Protein AF-A0A8V1ALR9-F1 (afdb_monomer_lite)

Foldseek 3Di:
DDDPPPPDDPVVVLVCVVVVVLLLVVVLVLVCVLPVDPDSVVSSVVCVVQADSPAAFEEEAEAAQLCLLVLQVVVCVVQVAAEDEPVVLLVDPPDPLSVVQVVCVVVVHDDDLLSVLVSVLVVCPDSRCRHRNYYYTHPPQALVSLVSCVNNSRDGQAYEYEYEDLVVSLVSLQQWWAQPPPRDIAGPPPGDDPDPVSVVRTDRDPDDSVNSVVRRVSSVVGVVSVCVSCVPRYDYDYSPDDPVVRNVVVVVSSPDDDDRPPLDQAAEEEDEDPPLCSVVVLVVCCVVQVAAEDELVVLLVVCLVVVHPLNVVCVVCVVVVHDDDLVSSLVSVLVVCPDPRCVNNNYYYYDPDPALVRVVVCVVVSVDGPYYAYGDHPVVVVVPPPDDDDDDDDDDDDDDDDDGVVCSQVCVPVVPPPDDDDDDDDDPDDDDPVPPPDDDPVVPPD

Organism: Gallus gallus (NCBI:txid9031)

Secondary structure (DSSP, 8-state):
------PPPHHHHHHHHHTTHHHHHHHHHHHHHHH--SSHHHHHHHHHHH--TT--EEEEE-STTSSHHHHHHHHHHHHT-EEEEHHHHHH-TT-HHHHHHHHHHHTTPPPPHHHHHHHHHHHHTSHHHHHH-EEEES---SHHHHHHHHHTT---SEEEEEE--HHHHHHHHHHEEE-TTT--EEETTTB--S-HHHHHH-B--S--HHHHHHHHHHHHHHHHHHHHHHTTTEEEEESSS-HHHHHHHHHHHHHSPPPPSS----EEEEE--TTSSHHHHHHHHHHHHT-EEEEHHHHHHHHHHTT-HHHHHHHHHHHTTPPPPHHHHHHHHHHHHTSHHHHHH-EEEES---SHHHHHHHHHTT---SEEEE---GGGGTT-----PPS--------SS-SHHHHHHHHTTTTTTTS------S---S-SSSTTS---GGGS--

InterPro domains:
  IPR000850 Adenylate kinase/UMP-CMP kinase [PR00094] (269-282)
  IPR000850 Adenylate kinase/UMP-CMP kinase [PR00094] (297-311)
  IPR000850 Adenylate kinase/UMP-CMP kinase [PR00094] (347-363)
  IPR000850 Adenylate kinase/UMP-CMP kinase [PTHR23359] (249-369)
  IPR000850 Adenylate kinase/UMP-CMP kinase [cd01428] (57-246)
  IPR000850 Adenylate kinase/UMP-CMP kinase [cd01428] (267-368)
  IPR027417 P-loop containing nucleoside triphosphate hydrolase [G3DSA:3.40.50.300] (51-262)
  IPR027417 P-loop containing nucleoside triphosphate hydrolase [G3DSA:3.40.50.300] (265-378)
  IPR027417 P-loop containing nucleoside triphosphate hydrolase [SSF52540] (55-253)
  IPR027417 P-loop containing nucleoside triphosphate hydrolase [SSF52540] (266-366)

Radius of gyration: 26.61 Å; chains: 1; bounding box: 69×50×75 Å

pLDDT: mean 73.13, std 22.28, range [22.59, 95.19]

Sequence (446 aa):
MDAPARPWPPSVCGYAEQRGVFRLLQNMLEELLIHKPEDPIEFMIEHLKQYNDDAPRICILGPPASGKTTMAIRLCKHLDAIRISQETLLSKETLALTKEAKAYKERKQKIPNALWANLIRERLSSVDCIKQGWILEGFPENQEQARLLQSAGIIPRHVVVLYAADTTLIERNSGKRLDPLTEEVYHTTFDWPNDVQIQQRLVKPDLSEEEMSKQLLEYHRNFPGVFQIYQKILRSINADQPCVDVISQALTYVQTQHRSAAPFTPRILFCGPPGSGKSLQAALIAQKYSVVNICCGQLLKEAVADKTKLGELVKPYIDNGYPVPDNTVMKILEKRLNAPDCMTRGWVLRGFPRDIEQAERLQKACIIPNRKGVSVPKSWKQSVGLTNPPDGQTVEERRGCSDYLPEFLLRTNHKTIRNGLKFGLFQEVYFYLQQEGDLHPLALAL

Structure (mmCIF, N/CA/C/O backbone):
data_AF-A0A8V1ALR9-F1
#
_entry.id   AF-A0A8V1ALR9-F1
#
loop_
_atom_site.group_PDB
_atom_site.id
_atom_site.type_symbol
_atom_site.label_atom_id
_atom_site.label_alt_id
_atom_site.label_comp_id
_atom_site.label_asym_id
_atom_site.label_entity_id
_atom_site.label_seq_id
_atom_site.pdbx_PDB_ins_code
_atom_site.Cartn_x
_atom_site.Cartn_y
_atom_site.Cartn_z
_atom_site.occupancy
_atom_site.B_iso_or_equiv
_atom_site.auth_seq_id
_atom_site.auth_comp_id
_atom_site.auth_asym_id
_atom_site.auth_atom_id
_atom_site.pdbx_PDB_model_num
ATOM 1 N N . MET A 1 1 ? -13.831 -6.662 -36.312 1.00 28.34 1 MET A N 1
ATOM 2 C CA . MET A 1 1 ? -13.129 -5.746 -37.236 1.00 28.34 1 MET A CA 1
ATOM 3 C C . MET A 1 1 ? -12.416 -4.733 -36.365 1.00 28.34 1 MET A C 1
ATOM 5 O O . MET A 1 1 ? -12.955 -3.671 -36.090 1.00 28.34 1 MET A O 1
ATOM 9 N N . ASP A 1 2 ? -11.254 -5.124 -35.850 1.00 32.28 2 ASP A N 1
ATOM 10 C CA . ASP A 1 2 ? -10.454 -4.287 -34.962 1.00 32.28 2 ASP A CA 1
ATOM 11 C C . ASP A 1 2 ? -9.621 -3.350 -35.829 1.00 32.28 2 ASP A C 1
ATOM 13 O O . ASP A 1 2 ? -8.597 -3.737 -36.393 1.00 32.28 2 ASP A O 1
ATOM 17 N N . ALA A 1 3 ? -10.100 -2.119 -36.002 1.00 26.09 3 ALA A N 1
ATOM 18 C CA . ALA A 1 3 ? -9.257 -1.058 -36.527 1.00 26.09 3 ALA A CA 1
ATOM 19 C C . ALA A 1 3 ? -8.047 -0.929 -35.584 1.00 26.09 3 ALA A C 1
ATOM 21 O O . ALA A 1 3 ? -8.254 -0.762 -34.378 1.00 26.09 3 ALA A O 1
ATOM 22 N N . PRO A 1 4 ? -6.795 -1.011 -36.073 1.00 38.62 4 PRO A N 1
ATOM 23 C CA . PRO A 1 4 ? -5.650 -0.769 -35.218 1.00 38.62 4 PRO A CA 1
ATOM 24 C C . PRO A 1 4 ? -5.743 0.692 -34.787 1.00 38.62 4 PRO A C 1
ATOM 26 O O . PRO A 1 4 ? -5.595 1.599 -35.610 1.00 38.62 4 PRO A O 1
ATOM 29 N N . ALA A 1 5 ? -6.063 0.919 -33.510 1.00 44.56 5 ALA A N 1
ATOM 30 C CA . ALA A 1 5 ? -5.983 2.232 -32.892 1.00 44.56 5 ALA A CA 1
ATOM 31 C C . ALA A 1 5 ? -4.649 2.848 -33.325 1.00 44.56 5 ALA A C 1
ATOM 33 O O . ALA A 1 5 ? -3.609 2.215 -33.138 1.00 44.56 5 ALA A O 1
ATOM 34 N N . ARG A 1 6 ? -4.685 4.014 -33.992 1.00 43.28 6 ARG A N 1
ATOM 35 C CA . ARG A 1 6 ? -3.475 4.663 -34.518 1.00 43.28 6 ARG A CA 1
ATOM 36 C C . ARG A 1 6 ? -2.426 4.676 -33.402 1.00 43.28 6 ARG A C 1
ATOM 38 O O . ARG A 1 6 ? -2.679 5.313 -32.378 1.00 43.28 6 ARG A O 1
ATOM 45 N N . PRO A 1 7 ? -1.295 3.967 -33.552 1.00 55.41 7 PRO A N 1
ATOM 46 C CA . PRO A 1 7 ? -0.280 3.967 -32.519 1.00 55.41 7 PRO A CA 1
ATOM 47 C C . PRO A 1 7 ? 0.238 5.397 -32.404 1.00 55.41 7 PRO A C 1
ATOM 49 O O . PRO A 1 7 ? 0.650 6.008 -33.392 1.00 55.41 7 PRO A O 1
ATOM 52 N N . TRP A 1 8 ? 0.141 5.955 -31.202 1.00 56.00 8 TRP A N 1
ATOM 53 C CA . TRP A 1 8 ? 0.673 7.275 -30.905 1.00 56.00 8 TRP A CA 1
ATOM 54 C C . TRP A 1 8 ? 2.171 7.298 -31.234 1.00 56.00 8 TRP A C 1
ATOM 56 O O . TRP A 1 8 ? 2.851 6.284 -31.033 1.00 56.00 8 TRP A O 1
ATOM 66 N N . PRO A 1 9 ? 2.718 8.424 -31.727 1.00 58.59 9 PRO A N 1
ATOM 67 C CA . PRO A 1 9 ? 4.154 8.535 -31.924 1.00 58.59 9 PRO A CA 1
ATOM 68 C C . PRO A 1 9 ? 4.901 8.201 -30.615 1.00 58.59 9 PRO A C 1
ATOM 70 O O . PRO A 1 9 ? 4.463 8.648 -29.550 1.00 58.59 9 PRO A O 1
ATOM 73 N N . PRO A 1 10 ? 6.036 7.476 -30.661 1.00 58.75 10 PRO A N 1
ATOM 74 C CA . PRO A 1 10 ? 6.794 7.076 -29.466 1.00 58.75 10 PRO A CA 1
ATOM 75 C C . PRO A 1 10 ? 7.139 8.247 -28.532 1.00 58.75 10 PRO A C 1
ATOM 77 O O . PRO A 1 10 ? 7.120 8.110 -27.309 1.00 58.75 10 PRO A O 1
ATOM 80 N N . SER A 1 11 ? 7.400 9.420 -29.116 1.00 61.62 11 SER A N 1
ATOM 81 C CA . SER A 1 11 ? 7.678 10.668 -28.401 1.00 61.62 11 SER A CA 1
ATOM 82 C C . SER A 1 11 ? 6.500 11.154 -27.550 1.00 61.62 11 SER A C 1
ATOM 84 O O . SER A 1 11 ? 6.714 11.705 -26.471 1.00 61.62 11 SER A O 1
ATOM 86 N N . VAL A 1 12 ? 5.261 10.921 -27.993 1.00 65.44 12 VAL A N 1
ATOM 87 C CA . VAL A 1 12 ? 4.047 11.339 -27.278 1.00 65.44 12 VAL A CA 1
ATOM 88 C C . VAL A 1 12 ? 3.786 10.435 -26.076 1.00 65.44 12 VAL A C 1
ATOM 90 O O . VAL A 1 12 ? 3.462 10.940 -25.003 1.00 65.44 12 VAL A O 1
ATOM 93 N N . CYS A 1 13 ? 4.009 9.122 -26.210 1.00 62.62 13 CYS A N 1
ATOM 94 C CA . CYS A 1 13 ? 3.922 8.193 -25.079 1.00 62.62 13 CYS A CA 1
ATOM 95 C C . CYS A 1 13 ? 4.938 8.547 -23.984 1.00 62.62 13 CYS A C 1
ATOM 97 O O . CYS A 1 13 ? 4.566 8.642 -22.817 1.00 62.62 13 CYS A O 1
ATOM 99 N N . GLY A 1 14 ? 6.191 8.833 -24.366 1.00 63.25 14 GLY A N 1
ATOM 100 C CA . GLY A 1 14 ? 7.234 9.239 -23.418 1.00 63.25 14 GLY A CA 1
ATOM 101 C C . GLY A 1 14 ? 6.900 10.533 -22.668 1.00 63.25 14 GLY A C 1
ATOM 102 O O . GLY A 1 14 ? 7.073 10.599 -21.452 1.00 63.25 14 GLY A O 1
ATOM 103 N N . TYR A 1 15 ? 6.360 11.540 -23.365 1.00 69.06 15 TYR A N 1
ATOM 104 C CA . TYR A 1 15 ? 5.898 12.782 -22.736 1.00 69.06 15 TYR A CA 1
ATOM 105 C C . TYR A 1 15 ? 4.734 12.539 -21.765 1.00 69.06 15 TYR A C 1
ATOM 107 O O . TYR A 1 15 ? 4.768 13.005 -20.625 1.00 69.06 15 TYR A O 1
ATOM 115 N N . ALA A 1 16 ? 3.713 11.799 -22.206 1.00 67.56 16 ALA A N 1
ATOM 116 C CA . ALA A 1 16 ? 2.512 11.546 -21.420 1.00 67.56 16 ALA A CA 1
ATOM 117 C C . ALA A 1 16 ? 2.810 10.741 -20.146 1.00 67.56 16 ALA A C 1
ATOM 119 O O . ALA A 1 16 ? 2.239 11.030 -19.096 1.00 67.56 16 ALA A O 1
ATOM 120 N N . GLU A 1 17 ? 3.735 9.781 -20.203 1.00 65.56 17 GLU A N 1
ATOM 121 C CA . GLU A 1 17 ? 4.204 9.046 -19.024 1.00 65.56 17 GLU A CA 1
ATOM 122 C C . GLU A 1 17 ? 5.039 9.932 -18.092 1.00 65.56 17 GLU A C 1
ATOM 124 O O . GLU A 1 17 ? 4.768 9.973 -16.894 1.00 65.56 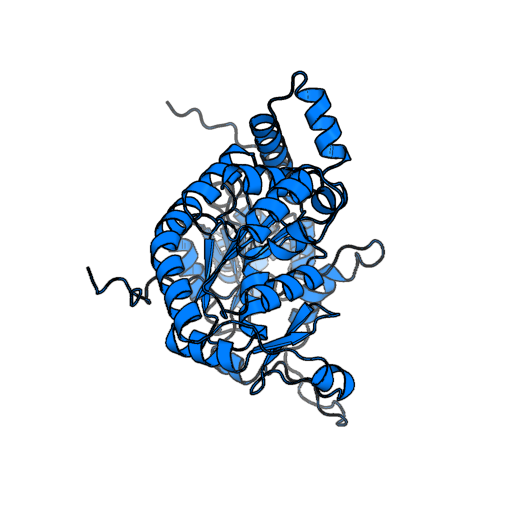17 GLU A O 1
ATOM 129 N N . GLN A 1 18 ? 6.010 10.689 -18.621 1.00 65.06 18 GLN A N 1
ATOM 130 C CA . GLN A 1 18 ? 6.877 11.552 -17.806 1.00 65.06 18 GLN A CA 1
ATOM 131 C C . GLN A 1 18 ? 6.088 12.627 -17.052 1.00 65.06 18 GLN A C 1
ATOM 133 O O . GLN A 1 18 ? 6.448 13.005 -15.938 1.00 65.06 18 GLN A O 1
ATOM 138 N N . ARG A 1 19 ? 5.026 13.144 -17.671 1.00 71.38 19 ARG A N 1
ATOM 139 C CA . ARG A 1 19 ? 4.157 14.171 -17.091 1.00 71.38 19 ARG A CA 1
ATOM 140 C C . ARG A 1 19 ? 2.935 13.589 -16.376 1.00 71.38 19 ARG A C 1
ATOM 142 O O . ARG A 1 19 ? 2.109 14.361 -15.910 1.00 71.38 19 ARG A O 1
ATOM 149 N N . GLY A 1 20 ? 2.802 12.262 -16.298 1.00 69.88 20 GLY A N 1
ATOM 150 C CA . GLY A 1 20 ? 1.675 11.606 -15.628 1.00 69.88 20 GLY A CA 1
ATOM 151 C C . GLY A 1 20 ? 0.306 11.915 -16.248 1.00 69.88 20 GLY A C 1
ATOM 152 O O . GLY A 1 20 ? -0.710 11.796 -15.570 1.00 69.88 20 GLY A O 1
ATOM 153 N N . VAL A 1 21 ? 0.252 12.293 -17.529 1.00 75.69 21 VAL A N 1
ATOM 154 C CA . VAL A 1 21 ? -0.951 12.826 -18.200 1.00 75.69 21 VAL A CA 1
ATOM 155 C C . VAL A 1 21 ? -2.101 11.826 -18.194 1.00 75.69 21 VAL A C 1
ATOM 157 O O . VAL A 1 21 ? -3.240 12.197 -17.935 1.00 75.69 21 VAL A O 1
ATOM 160 N N . PHE A 1 22 ? -1.822 10.544 -18.434 1.00 72.81 22 PHE A N 1
ATOM 161 C CA . PHE A 1 22 ? -2.866 9.517 -18.406 1.00 72.81 22 PHE A CA 1
ATOM 162 C C . PHE A 1 22 ? -3.487 9.354 -17.021 1.00 72.81 22 PHE A C 1
ATOM 164 O O . PHE A 1 22 ? -4.683 9.110 -16.907 1.00 72.81 22 PHE A O 1
ATOM 171 N N . ARG A 1 23 ? -2.672 9.491 -15.971 1.00 72.12 23 ARG A N 1
ATOM 172 C CA . ARG A 1 23 ? -3.139 9.403 -14.590 1.00 72.12 23 ARG A CA 1
ATOM 173 C C . ARG A 1 23 ? -3.988 10.615 -14.235 1.00 72.12 23 ARG A C 1
ATOM 175 O O . ARG A 1 23 ? -5.056 10.435 -13.670 1.00 72.12 23 ARG A O 1
ATOM 182 N N . LEU A 1 24 ? -3.533 11.805 -14.618 1.00 77.44 24 LEU A N 1
ATOM 183 C CA . LEU A 1 24 ? -4.290 13.044 -14.468 1.00 77.44 24 LEU A CA 1
ATOM 184 C C . LEU A 1 24 ? -5.664 12.923 -15.139 1.00 77.44 24 LEU A C 1
ATOM 186 O O . LEU A 1 24 ? -6.686 13.174 -14.515 1.00 77.44 24 LEU A O 1
ATOM 190 N N . LEU A 1 25 ? -5.696 12.458 -16.392 1.00 77.44 25 LEU A N 1
ATOM 191 C CA . LEU A 1 25 ? -6.940 12.261 -17.137 1.00 77.44 25 LEU A CA 1
ATOM 192 C C . LEU A 1 25 ? -7.864 11.245 -16.460 1.00 77.44 25 LEU A C 1
ATOM 194 O O . LEU A 1 25 ? -9.064 11.483 -16.364 1.00 77.44 25 LEU A O 1
ATOM 198 N N . GLN A 1 26 ? -7.310 10.126 -15.989 1.00 77.81 26 GLN A N 1
ATOM 199 C CA . GLN A 1 26 ? -8.086 9.101 -15.303 1.00 77.81 26 GLN A CA 1
ATOM 200 C C . GLN A 1 26 ? -8.676 9.629 -13.990 1.00 77.81 26 GLN A C 1
ATOM 202 O O . GLN A 1 26 ? -9.871 9.464 -13.774 1.00 77.81 26 GLN A O 1
ATOM 207 N N . ASN A 1 27 ? -7.878 10.301 -13.156 1.00 77.50 27 ASN A N 1
ATOM 208 C CA . ASN A 1 27 ? -8.357 10.883 -11.902 1.00 77.50 27 ASN A CA 1
ATOM 209 C C . ASN A 1 27 ? -9.441 11.938 -12.164 1.00 77.50 27 ASN A C 1
ATOM 211 O O . ASN A 1 27 ? -10.498 11.879 -11.551 1.00 77.50 27 ASN A O 1
ATOM 215 N N . MET A 1 28 ? -9.220 12.863 -13.107 1.00 81.44 28 MET A N 1
ATOM 216 C CA . MET A 1 28 ? -10.225 13.873 -13.463 1.00 81.44 28 MET A CA 1
ATOM 217 C C . MET A 1 28 ? -11.543 13.233 -13.908 1.00 81.44 28 MET A C 1
ATOM 219 O O . MET A 1 28 ? -12.613 13.688 -13.514 1.00 81.44 28 MET A O 1
ATOM 223 N N . LEU A 1 29 ? -11.473 12.173 -14.719 1.00 82.50 29 LEU A N 1
ATOM 224 C CA . LEU A 1 29 ? -12.660 11.457 -15.175 1.00 82.50 29 LEU A CA 1
ATOM 225 C C . LEU A 1 29 ? -13.367 10.739 -14.018 1.00 82.50 29 LEU A C 1
ATOM 227 O O . LEU A 1 29 ? -14.590 10.793 -13.935 1.00 82.50 29 LEU A O 1
ATOM 231 N N . GLU A 1 30 ? -12.617 10.079 -13.134 1.00 79.94 30 GLU A N 1
ATOM 232 C CA . GLU A 1 30 ? -13.162 9.426 -11.940 1.00 79.94 30 GLU A CA 1
ATOM 233 C C . GLU A 1 30 ? -13.913 10.435 -11.059 1.00 79.94 30 GLU A C 1
ATOM 235 O O . GLU A 1 30 ? -15.072 10.202 -10.720 1.00 79.94 30 GLU A O 1
ATOM 240 N N . GLU A 1 31 ? -13.310 11.586 -10.766 1.00 81.19 31 GLU A N 1
ATOM 241 C CA . GLU A 1 31 ? -13.909 12.624 -9.915 1.00 81.19 31 GLU A CA 1
ATOM 242 C C . GLU A 1 31 ? -15.144 13.266 -10.571 1.00 81.19 31 GLU A C 1
ATOM 244 O O . GLU A 1 31 ? -16.167 13.469 -9.915 1.00 81.19 31 GLU A O 1
ATOM 249 N N . LEU A 1 32 ? -15.114 13.500 -11.888 1.00 85.31 32 LEU A N 1
ATOM 250 C CA . LEU A 1 32 ? -16.268 14.007 -12.638 1.00 85.31 32 LEU A CA 1
ATOM 251 C C . LEU A 1 32 ? -17.449 13.025 -12.582 1.00 85.31 32 LEU A C 1
ATOM 253 O O . LEU A 1 32 ? -18.594 13.436 -12.387 1.00 85.31 32 LEU A O 1
ATOM 257 N N . LEU A 1 33 ? -17.181 11.721 -12.703 1.00 85.00 33 LEU A N 1
ATOM 258 C CA . LEU A 1 33 ? -18.208 10.678 -12.616 1.00 85.00 33 LEU A CA 1
ATOM 259 C C . LEU A 1 33 ? -18.771 10.508 -11.199 1.00 85.00 33 LEU A C 1
ATOM 261 O O . LEU A 1 33 ? -19.946 10.156 -11.057 1.00 85.00 33 LEU A O 1
ATOM 265 N N . ILE A 1 34 ? -17.951 10.747 -10.172 1.00 82.88 34 ILE A N 1
ATOM 266 C CA . ILE A 1 34 ? -18.363 10.705 -8.765 1.00 82.88 34 ILE A CA 1
ATOM 267 C C . ILE A 1 34 ? -19.271 11.895 -8.442 1.00 82.88 34 ILE A C 1
ATOM 269 O O . ILE A 1 34 ? -20.359 11.701 -7.898 1.00 82.88 34 ILE A O 1
ATOM 273 N N . HIS A 1 35 ? -18.849 13.111 -8.793 1.00 82.56 35 HIS A N 1
ATOM 274 C CA . HIS A 1 35 ? -19.525 14.339 -8.374 1.00 82.56 35 HIS A CA 1
ATOM 275 C C . HIS A 1 35 ? -20.660 14.786 -9.299 1.00 82.56 35 HIS A C 1
ATOM 277 O O . HIS A 1 35 ? -21.574 15.457 -8.828 1.00 82.56 35 HIS A O 1
ATOM 283 N N . LYS A 1 36 ? -20.635 14.394 -10.582 1.00 86.44 36 LYS A N 1
ATOM 284 C CA . LYS A 1 36 ? -21.647 14.740 -11.601 1.00 86.44 36 LYS A CA 1
ATOM 285 C C . LYS A 1 36 ? -22.060 16.228 -11.565 1.00 86.44 36 LYS A C 1
ATOM 287 O O . LYS A 1 36 ? -23.244 16.518 -11.384 1.00 86.44 36 LYS A O 1
ATOM 292 N N . PRO A 1 37 ? -21.101 17.162 -11.701 1.00 88.44 37 PRO A N 1
ATOM 293 C CA . PRO A 1 37 ? -21.377 18.598 -11.670 1.00 88.44 37 PRO A CA 1
ATOM 294 C C . PRO A 1 37 ? -22.232 19.044 -12.869 1.00 88.44 37 PRO A C 1
ATOM 296 O O . PRO A 1 37 ? -22.227 18.391 -13.913 1.00 88.44 37 PRO A O 1
ATOM 299 N N . GLU A 1 38 ? -22.930 20.176 -12.731 1.00 86.56 38 GLU A N 1
ATOM 300 C CA . GLU A 1 38 ? -23.713 20.778 -13.823 1.00 86.56 38 GLU A CA 1
ATOM 301 C C . GLU A 1 38 ? -22.814 21.278 -14.966 1.00 86.56 38 GLU A C 1
ATOM 303 O O . GLU A 1 38 ? -23.108 21.004 -16.130 1.00 86.56 38 GLU A O 1
ATOM 308 N N . ASP A 1 39 ? -21.692 21.937 -14.637 1.00 91.06 39 ASP A N 1
ATOM 309 C CA . ASP A 1 39 ? -20.636 22.277 -15.598 1.00 91.06 39 ASP A CA 1
ATOM 310 C C . ASP A 1 39 ? -19.401 21.370 -15.401 1.00 91.06 39 ASP A C 1
ATOM 312 O O . ASP A 1 39 ? -18.625 21.546 -14.452 1.00 91.06 39 ASP A O 1
ATOM 316 N N . PRO A 1 40 ? -19.181 20.385 -16.291 1.00 89.25 40 PRO A N 1
ATOM 317 C CA . PRO A 1 40 ? -18.045 19.480 -16.190 1.00 89.25 40 PRO A CA 1
ATOM 318 C C . PRO A 1 40 ? -16.694 20.158 -16.452 1.00 89.25 40 PRO A C 1
ATOM 320 O O . PRO A 1 40 ? -15.682 19.705 -15.920 1.00 89.25 40 PRO A O 1
ATOM 323 N N . ILE A 1 41 ? -16.636 21.204 -17.284 1.00 88.06 41 ILE A N 1
ATOM 324 C CA . ILE A 1 41 ? -15.365 21.820 -17.692 1.00 88.06 41 ILE A CA 1
ATOM 325 C C . ILE A 1 41 ? -14.833 22.708 -16.576 1.00 88.06 41 ILE A C 1
ATOM 327 O O . ILE A 1 41 ? -13.654 22.608 -16.228 1.00 88.06 41 ILE A O 1
ATOM 331 N N . GLU A 1 42 ? -15.694 23.543 -15.998 1.00 89.00 42 GLU A N 1
ATOM 332 C CA . GLU A 1 42 ? -15.317 24.397 -14.872 1.00 89.00 42 GLU A CA 1
ATOM 333 C C . GLU A 1 42 ? -14.853 23.554 -13.677 1.00 89.00 42 GLU A C 1
ATOM 335 O O . GLU A 1 42 ? -13.767 23.791 -13.141 1.00 89.00 42 GLU A O 1
ATOM 340 N N . PHE A 1 43 ? -15.582 22.478 -13.363 1.00 86.75 43 PHE A N 1
ATOM 341 C CA . PHE A 1 43 ? -15.196 21.528 -12.320 1.00 86.75 43 PHE A CA 1
ATOM 342 C C . PHE A 1 43 ? -13.812 20.908 -12.563 1.00 86.75 43 PHE A C 1
ATOM 344 O O . PHE A 1 43 ? -12.996 20.845 -11.647 1.00 86.75 43 PHE A O 1
ATOM 351 N N . MET A 1 44 ? -13.496 20.487 -13.795 1.00 83.69 44 MET A N 1
ATOM 352 C CA . MET A 1 44 ? -12.161 19.957 -14.113 1.00 83.69 44 MET A CA 1
ATOM 353 C C . MET A 1 44 ? -11.059 21.005 -13.910 1.00 83.69 44 MET A C 1
ATOM 355 O O . MET A 1 44 ? -9.976 20.676 -13.424 1.00 83.69 44 MET A O 1
ATOM 359 N N . ILE A 1 45 ? -11.311 22.269 -14.261 1.00 85.12 45 ILE A N 1
ATOM 360 C CA . ILE A 1 45 ? -10.344 23.358 -14.068 1.00 85.12 45 ILE A CA 1
ATOM 361 C C . ILE A 1 45 ? -10.104 23.606 -12.576 1.00 85.12 45 ILE A C 1
ATOM 363 O O . ILE A 1 45 ? -8.957 23.794 -12.163 1.00 85.12 45 ILE A O 1
ATOM 367 N N . GLU A 1 46 ? -11.157 23.616 -11.762 1.00 82.44 46 GLU A N 1
ATOM 368 C CA . GLU A 1 46 ? -11.031 23.738 -10.310 1.00 82.44 46 GLU A CA 1
ATOM 369 C C . GLU A 1 46 ? -10.316 22.535 -9.697 1.00 82.44 46 GLU A C 1
ATOM 371 O O . GLU A 1 46 ? -9.410 22.723 -8.879 1.00 82.44 46 GLU A O 1
ATOM 376 N N . HIS A 1 47 ? -10.641 21.322 -10.158 1.00 80.25 47 HIS A N 1
ATOM 377 C CA . HIS A 1 47 ? -9.978 20.090 -9.738 1.00 80.25 47 HIS A CA 1
ATOM 378 C C . HIS A 1 47 ? -8.463 20.188 -9.943 1.00 80.25 47 HIS A C 1
ATOM 380 O O . HIS A 1 47 ? -7.684 20.027 -9.006 1.00 80.25 47 HIS A O 1
ATOM 386 N N . LEU A 1 48 ? -8.040 20.580 -11.147 1.00 79.75 48 LEU A N 1
ATOM 387 C CA . LEU A 1 48 ? -6.629 20.767 -11.497 1.00 79.75 48 LEU A CA 1
ATOM 388 C C . LEU A 1 48 ? -5.918 21.846 -10.666 1.00 79.75 48 LEU A C 1
ATOM 390 O O . LEU A 1 48 ? -4.702 21.778 -10.488 1.00 79.75 48 LEU A O 1
ATOM 394 N N . LYS A 1 49 ? -6.645 22.859 -10.181 1.00 78.81 49 LYS A N 1
ATOM 395 C CA . LYS A 1 49 ? -6.079 23.944 -9.363 1.00 78.81 49 LYS A CA 1
ATOM 396 C C . LYS A 1 49 ? -5.964 23.576 -7.886 1.00 78.81 49 LYS A C 1
ATOM 398 O O . LYS A 1 49 ? -5.069 24.082 -7.211 1.00 78.81 49 LYS A O 1
ATOM 403 N N . GLN A 1 50 ? -6.891 22.773 -7.368 1.00 70.00 50 GLN A N 1
ATOM 404 C CA . GLN A 1 50 ? -7.055 22.566 -5.928 1.00 70.00 50 GLN A CA 1
ATOM 405 C C . GLN A 1 50 ? -6.567 21.198 -5.441 1.00 70.00 50 GLN A C 1
ATOM 407 O O . GLN A 1 50 ? -6.113 21.098 -4.297 1.00 70.00 50 GLN A O 1
ATOM 412 N N . TYR A 1 51 ? -6.644 20.161 -6.277 1.00 65.69 51 TYR A N 1
ATOM 413 C CA . TYR A 1 51 ? -6.446 18.785 -5.842 1.00 65.69 51 TYR A CA 1
ATOM 414 C C . TYR A 1 51 ? -5.023 18.312 -6.092 1.00 65.69 51 TYR A C 1
ATOM 416 O O . TYR A 1 51 ? -4.449 18.468 -7.170 1.00 65.69 51 TYR A O 1
ATOM 424 N N . ASN A 1 52 ? -4.456 17.686 -5.064 1.00 69.88 52 ASN A N 1
ATOM 425 C CA . ASN A 1 52 ? -3.217 16.951 -5.199 1.00 69.88 52 ASN A CA 1
ATOM 426 C C . ASN A 1 52 ? -3.547 15.513 -5.610 1.00 69.88 52 ASN A C 1
ATOM 428 O O . ASN A 1 52 ? -3.876 14.666 -4.782 1.00 69.88 52 ASN A O 1
ATOM 432 N N . ASP A 1 53 ? -3.435 15.227 -6.902 1.00 67.00 53 ASP A N 1
ATOM 433 C CA . ASP A 1 53 ? -3.660 13.892 -7.457 1.00 67.00 53 ASP A CA 1
ATOM 434 C C . ASP A 1 53 ? -2.701 12.823 -6.904 1.00 67.00 53 ASP A C 1
ATOM 436 O O . ASP A 1 53 ? -2.968 11.624 -7.048 1.00 67.00 53 ASP A O 1
ATOM 440 N N . ASP A 1 54 ? -1.608 13.225 -6.253 1.00 71.75 54 ASP A N 1
ATOM 441 C CA . ASP A 1 54 ? -0.662 12.353 -5.557 1.00 71.75 54 ASP A CA 1
ATOM 442 C C . ASP A 1 54 ? -0.974 12.155 -4.071 1.00 71.75 54 ASP A C 1
ATOM 444 O O . ASP A 1 54 ? -0.317 11.341 -3.422 1.00 71.75 54 ASP A O 1
ATOM 448 N N . ALA A 1 55 ? -2.007 12.816 -3.541 1.00 82.00 55 ALA A N 1
ATOM 449 C CA . ALA A 1 55 ? -2.410 12.654 -2.153 1.00 82.00 55 ALA A CA 1
ATOM 450 C C . ALA A 1 55 ? -2.751 11.176 -1.839 1.00 82.00 55 ALA A C 1
ATOM 452 O O . ALA A 1 55 ? -3.528 10.539 -2.572 1.00 82.00 55 ALA A O 1
ATOM 453 N N . PRO A 1 56 ? -2.181 10.601 -0.763 1.00 86.69 56 PRO A N 1
ATOM 454 C CA . PRO A 1 56 ? -2.472 9.236 -0.342 1.00 86.69 56 PRO A CA 1
ATOM 455 C C . PRO A 1 56 ? -3.928 9.105 0.123 1.00 86.69 56 PRO A C 1
ATOM 457 O O . PRO A 1 56 ? -4.419 9.914 0.904 1.00 86.69 56 PRO A O 1
ATOM 460 N N . ARG A 1 57 ? -4.616 8.056 -0.338 1.00 90.69 57 ARG A N 1
ATOM 461 C CA . ARG A 1 57 ? -5.971 7.678 0.098 1.00 90.69 57 ARG A CA 1
ATOM 462 C C . ARG A 1 57 ? -5.919 6.232 0.566 1.00 90.69 57 ARG A C 1
ATOM 464 O O . ARG A 1 57 ? -5.947 5.324 -0.268 1.00 90.69 57 ARG A O 1
ATOM 471 N N . ILE A 1 58 ? -5.735 6.012 1.863 1.00 93.69 58 ILE A N 1
ATOM 472 C CA . ILE A 1 58 ? -5.367 4.693 2.395 1.00 93.69 58 ILE A CA 1
ATOM 473 C C . ILE A 1 58 ? -6.376 4.258 3.451 1.00 93.69 58 ILE A C 1
ATOM 475 O O . ILE A 1 58 ? -6.725 5.046 4.323 1.00 93.69 58 ILE A O 1
ATOM 479 N N . CYS A 1 59 ? -6.782 2.989 3.430 1.00 95.06 59 CYS A N 1
ATOM 480 C CA . CYS A 1 59 ? -7.464 2.364 4.564 1.00 95.06 59 CYS A CA 1
ATOM 481 C C . CYS A 1 59 ? -6.553 1.338 5.238 1.00 95.06 59 CYS A C 1
ATOM 483 O O . CYS A 1 59 ? -5.939 0.509 4.564 1.00 95.06 59 CYS A O 1
ATOM 485 N N . ILE A 1 60 ? -6.503 1.361 6.568 1.00 95.19 60 ILE A N 1
ATOM 486 C CA . ILE A 1 60 ? -5.797 0.370 7.381 1.00 95.19 60 ILE A CA 1
ATOM 487 C C . ILE A 1 60 ? -6.824 -0.440 8.161 1.00 95.19 60 ILE A C 1
ATOM 489 O O . ILE A 1 60 ? -7.520 0.083 9.033 1.00 95.19 60 ILE A O 1
ATOM 493 N N . LEU A 1 61 ? -6.886 -1.732 7.863 1.00 94.81 61 LEU A N 1
ATOM 494 C CA . LEU A 1 61 ? -7.815 -2.687 8.452 1.00 94.81 61 LEU A CA 1
ATOM 495 C C . LEU A 1 61 ? -7.050 -3.810 9.162 1.00 94.81 61 LEU A C 1
ATOM 497 O O . LEU A 1 61 ? -5.843 -3.984 8.998 1.00 94.81 61 LEU A O 1
ATOM 501 N N . GLY A 1 62 ? -7.763 -4.584 9.970 1.00 92.38 62 GLY A N 1
ATOM 502 C CA . GLY A 1 62 ? -7.201 -5.714 10.705 1.00 92.38 62 GLY A CA 1
ATOM 503 C C . GLY A 1 62 ? -7.949 -5.976 12.011 1.00 92.38 62 GLY A C 1
ATOM 504 O O . GLY A 1 62 ? -8.732 -5.124 12.447 1.00 92.38 62 GLY A O 1
ATOM 505 N N . PRO A 1 63 ? -7.682 -7.106 12.674 1.00 91.38 63 PRO A N 1
ATOM 506 C CA . PRO A 1 63 ? -8.309 -7.457 13.941 1.00 91.38 63 PRO A CA 1
ATOM 507 C C . PRO A 1 63 ? -7.841 -6.531 15.080 1.00 91.38 63 PRO A C 1
ATOM 509 O O . PRO A 1 63 ? -6.823 -5.836 14.940 1.00 91.38 63 PRO A O 1
ATOM 512 N N . PRO A 1 64 ? -8.588 -6.418 16.195 1.00 87.62 64 PRO A N 1
ATOM 513 C CA . PRO A 1 64 ? -8.147 -5.665 17.374 1.00 87.62 64 PRO A CA 1
ATOM 514 C C . PRO A 1 64 ? -6.750 -6.117 17.835 1.00 87.62 64 PRO A C 1
ATOM 516 O O . PRO A 1 64 ? -6.350 -7.249 17.601 1.00 87.62 64 PRO A O 1
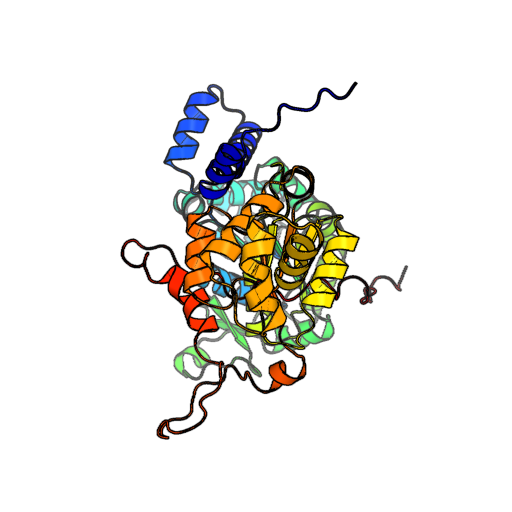ATOM 519 N N . ALA A 1 65 ? -5.981 -5.201 18.431 1.00 84.88 65 ALA A N 1
ATOM 520 C CA . ALA A 1 65 ? -4.594 -5.421 18.876 1.00 84.88 65 ALA A CA 1
ATOM 521 C C . ALA A 1 65 ? -3.547 -5.774 17.788 1.00 84.88 65 ALA A C 1
ATOM 523 O O . ALA A 1 65 ? -2.381 -5.977 18.116 1.00 84.88 65 ALA A O 1
ATOM 524 N N . SER A 1 66 ? -3.889 -5.738 16.493 1.00 88.19 66 SER A N 1
ATOM 525 C CA . SER A 1 66 ? -2.928 -6.026 15.409 1.00 88.19 66 SER A CA 1
ATOM 526 C C . SER A 1 66 ? -1.877 -4.938 15.147 1.00 88.19 66 SER A C 1
ATOM 528 O O . SER A 1 66 ? -0.979 -5.145 14.338 1.00 88.19 66 SER A O 1
ATOM 530 N N . GLY A 1 67 ? -1.981 -3.772 15.795 1.00 86.50 67 GLY A N 1
ATOM 531 C CA . GLY A 1 67 ? -1.073 -2.637 15.576 1.00 86.50 67 GLY A CA 1
ATOM 532 C C . GLY A 1 67 ? -1.546 -1.616 14.533 1.00 86.50 67 GLY A C 1
ATOM 533 O O . GLY A 1 67 ? -0.745 -0.806 14.072 1.00 86.50 67 GLY A O 1
ATOM 534 N N . LYS A 1 68 ? -2.842 -1.611 14.177 1.00 90.94 68 LYS A N 1
ATOM 535 C CA . LYS A 1 68 ? -3.439 -0.642 13.229 1.00 90.94 68 LYS A CA 1
ATOM 536 C C . LYS A 1 68 ? -3.081 0.809 13.557 1.00 90.94 68 LYS A C 1
ATOM 538 O O . LYS A 1 68 ? -2.620 1.524 12.678 1.00 90.94 68 LYS A O 1
ATOM 543 N N . THR A 1 69 ? -3.245 1.203 14.818 1.00 88.75 69 THR A N 1
ATOM 544 C CA . THR A 1 69 ? -2.986 2.564 15.307 1.00 88.75 69 THR A CA 1
ATOM 545 C C . THR A 1 69 ? -1.519 2.943 15.169 1.00 88.75 69 THR A C 1
ATOM 547 O O . THR A 1 69 ? -1.194 3.972 14.583 1.00 88.75 69 THR A O 1
ATOM 550 N N . THR A 1 70 ? -0.618 2.066 15.617 1.00 88.75 70 THR A N 1
ATOM 551 C CA . THR A 1 70 ? 0.831 2.253 15.477 1.00 88.75 70 THR A CA 1
ATOM 552 C C . THR A 1 70 ? 1.220 2.423 14.009 1.00 88.75 70 THR A C 1
ATOM 554 O O . THR A 1 70 ? 1.969 3.339 13.665 1.00 88.75 70 THR A O 1
ATOM 557 N N . MET A 1 71 ? 0.662 1.592 13.123 1.00 90.44 71 MET A N 1
ATOM 558 C CA . MET A 1 71 ? 0.921 1.684 11.689 1.00 90.44 71 MET A CA 1
ATOM 559 C C . MET A 1 71 ? 0.337 2.961 11.076 1.00 90.44 71 MET A C 1
ATOM 561 O O . MET A 1 71 ? 1.031 3.625 10.312 1.00 90.44 71 MET A O 1
ATOM 565 N N . ALA A 1 72 ? -0.891 3.342 11.433 1.00 91.19 72 ALA A N 1
ATOM 566 C CA . ALA A 1 72 ? -1.537 4.563 10.958 1.00 91.19 72 ALA A CA 1
ATOM 567 C C . ALA A 1 72 ? -0.727 5.805 11.337 1.00 91.19 72 ALA A C 1
ATOM 569 O O . ALA A 1 72 ? -0.377 6.594 10.463 1.00 91.19 72 ALA A O 1
ATOM 570 N N . ILE A 1 73 ? -0.339 5.934 12.610 1.00 89.00 73 ILE A N 1
ATOM 571 C CA . ILE A 1 73 ? 0.484 7.049 13.100 1.00 89.00 73 ILE A CA 1
ATOM 572 C C . ILE A 1 73 ? 1.818 7.100 12.351 1.00 89.00 73 ILE A C 1
ATOM 574 O O . ILE A 1 73 ? 2.242 8.169 11.905 1.00 89.00 73 ILE A O 1
ATOM 578 N N . ARG A 1 74 ? 2.491 5.955 12.178 1.00 88.94 74 ARG A N 1
ATOM 579 C CA . ARG A 1 74 ? 3.789 5.926 11.497 1.00 88.94 74 ARG A CA 1
ATOM 580 C C . ARG A 1 74 ? 3.668 6.279 10.016 1.00 88.94 74 ARG A C 1
ATOM 582 O O . ARG A 1 74 ? 4.466 7.073 9.522 1.00 88.94 74 ARG A O 1
ATOM 589 N N . LEU A 1 75 ? 2.672 5.734 9.317 1.00 89.50 75 LEU A N 1
ATOM 590 C CA . LEU A 1 75 ? 2.424 6.044 7.910 1.00 89.50 75 LEU A CA 1
ATOM 591 C C . LEU A 1 75 ? 2.041 7.515 7.719 1.00 89.50 75 LEU A C 1
ATOM 593 O O . LEU A 1 75 ? 2.579 8.148 6.816 1.00 89.50 75 LEU A O 1
ATOM 597 N N . CYS A 1 76 ? 1.216 8.085 8.600 1.00 91.12 76 CYS A N 1
ATOM 598 C CA . CYS A 1 76 ? 0.908 9.516 8.608 1.00 91.12 76 CYS A CA 1
ATOM 599 C C . CYS A 1 76 ? 2.176 10.369 8.738 1.00 91.12 76 CYS A C 1
ATOM 601 O O . CYS A 1 76 ? 2.380 11.271 7.929 1.00 91.12 76 CYS A O 1
ATOM 603 N N . LYS A 1 77 ? 3.070 10.042 9.686 1.00 88.94 77 LYS A N 1
ATOM 604 C CA . LYS A 1 77 ? 4.356 10.745 9.866 1.00 88.94 77 LYS A CA 1
ATOM 605 C C . LYS A 1 77 ? 5.248 10.661 8.612 1.00 88.94 77 LYS A C 1
ATOM 607 O O . LYS A 1 77 ? 5.928 11.630 8.282 1.00 88.94 77 LYS A O 1
ATOM 612 N N . HIS A 1 78 ? 5.257 9.528 7.903 1.00 87.75 78 HIS A N 1
ATOM 613 C CA . HIS A 1 78 ? 6.073 9.350 6.692 1.00 87.75 78 HIS A CA 1
ATOM 614 C C . HIS A 1 78 ? 5.483 10.015 5.442 1.00 87.75 78 HIS A C 1
ATOM 616 O O . HIS A 1 78 ? 6.236 10.573 4.643 1.00 87.75 78 HIS A O 1
ATOM 622 N N . LEU A 1 79 ? 4.165 9.934 5.264 1.00 85.69 79 LEU A N 1
ATOM 623 C CA . LEU A 1 79 ? 3.462 10.399 4.066 1.00 85.69 79 LEU A CA 1
ATOM 624 C C . LEU A 1 79 ? 2.940 11.836 4.187 1.00 85.69 79 LEU A C 1
ATOM 626 O O . LEU A 1 79 ? 2.427 12.356 3.205 1.00 85.69 79 LEU A O 1
ATOM 630 N N . ASP A 1 80 ? 3.088 12.461 5.361 1.00 87.94 80 ASP A N 1
ATOM 631 C CA . ASP A 1 80 ? 2.477 13.753 5.701 1.00 87.94 80 ASP A CA 1
ATOM 632 C C . ASP A 1 80 ? 0.958 13.749 5.466 1.00 87.94 80 ASP A C 1
ATOM 634 O O . ASP A 1 80 ? 0.397 14.682 4.907 1.00 87.94 80 ASP A O 1
ATOM 638 N N . ALA A 1 81 ? 0.306 12.649 5.855 1.00 88.81 81 ALA A N 1
ATOM 639 C CA . ALA A 1 81 ? -1.114 12.401 5.625 1.00 88.81 81 ALA A CA 1
ATOM 640 C C . ALA A 1 81 ? -1.915 12.463 6.926 1.00 88.81 81 ALA A C 1
ATOM 642 O O . ALA A 1 81 ? -1.400 12.211 8.018 1.00 88.81 81 ALA A O 1
ATOM 643 N N . ILE A 1 82 ? -3.213 12.721 6.810 1.00 91.12 82 ILE A N 1
ATOM 644 C CA . ILE A 1 82 ? -4.080 12.949 7.966 1.00 91.12 82 ILE A CA 1
ATOM 645 C C . ILE A 1 82 ? -4.673 11.638 8.471 1.00 91.12 82 ILE A C 1
ATOM 647 O O . ILE A 1 82 ? -5.339 10.922 7.724 1.00 91.12 82 ILE A O 1
ATOM 651 N N . ARG A 1 83 ? -4.480 11.345 9.762 1.00 91.50 83 ARG A N 1
ATOM 652 C CA . ARG A 1 83 ? -5.115 10.200 10.428 1.00 91.50 83 ARG A CA 1
ATOM 653 C C . ARG A 1 83 ? -6.587 10.499 10.691 1.00 91.50 83 ARG A C 1
ATOM 655 O O . ARG A 1 83 ? -6.921 11.514 11.303 1.00 91.50 83 ARG A O 1
ATOM 662 N N . ILE A 1 84 ? -7.460 9.595 10.265 1.00 91.25 84 ILE A N 1
ATOM 663 C CA . ILE A 1 84 ? -8.891 9.629 10.550 1.00 91.25 84 ILE A CA 1
ATOM 664 C C . ILE A 1 84 ? -9.255 8.301 11.206 1.00 91.25 84 ILE A C 1
ATOM 666 O O . ILE A 1 84 ? -9.274 7.262 10.553 1.00 91.25 84 ILE A O 1
ATOM 670 N N . SER A 1 85 ? -9.544 8.339 12.502 1.00 89.00 85 SER A N 1
ATOM 671 C CA . SER A 1 85 ? -10.116 7.216 13.244 1.00 89.00 85 SER A CA 1
ATOM 672 C C . SER A 1 85 ? -11.532 7.566 13.702 1.00 89.00 85 SER A C 1
ATOM 674 O O . SER A 1 85 ? -11.903 8.742 13.780 1.00 89.00 85 SER A O 1
ATOM 676 N N . GLN A 1 86 ? -12.327 6.550 14.041 1.00 84.69 86 GLN A N 1
ATOM 677 C CA . GLN A 1 86 ? -13.650 6.749 14.642 1.00 84.69 86 GLN A CA 1
ATOM 678 C C . GLN A 1 86 ? -13.579 7.614 15.915 1.00 84.69 86 GLN A C 1
ATOM 680 O O . GLN A 1 86 ? -14.438 8.460 16.146 1.00 84.69 86 GLN A O 1
ATOM 685 N N . GLU A 1 87 ? -12.527 7.450 16.718 1.00 79.69 87 GLU A N 1
ATOM 686 C CA . GLU A 1 87 ? -12.301 8.210 17.953 1.00 79.69 87 GLU A CA 1
ATOM 687 C C . GLU A 1 87 ? -12.000 9.685 17.663 1.00 79.69 87 GLU A C 1
ATOM 689 O O . GLU A 1 87 ? -12.629 10.567 18.249 1.00 79.69 87 GLU A O 1
ATOM 694 N N . THR A 1 88 ? -11.107 9.962 16.706 1.00 80.38 88 THR A N 1
ATOM 695 C CA . THR A 1 88 ? -10.750 11.328 16.293 1.00 80.38 88 THR A CA 1
ATOM 696 C C . THR A 1 88 ? -11.928 12.059 15.638 1.00 80.38 88 THR A C 1
ATOM 698 O O . THR A 1 88 ? -12.042 13.280 15.747 1.00 80.38 88 THR A O 1
ATOM 701 N N . LEU A 1 89 ? -12.821 11.334 14.956 1.00 82.00 89 LEU A N 1
ATOM 702 C CA . LEU A 1 89 ? -14.051 11.902 14.395 1.00 82.00 89 LEU A CA 1
ATOM 703 C C . LEU A 1 89 ? -15.042 12.310 15.489 1.00 82.00 89 LEU A C 1
ATOM 705 O O . LEU A 1 89 ? -15.680 13.354 15.382 1.00 82.00 89 LEU A O 1
ATOM 709 N N . LEU A 1 90 ? -15.159 11.505 16.547 1.00 77.62 90 LEU A N 1
ATOM 710 C CA . LEU A 1 90 ? -16.083 11.763 17.651 1.00 77.62 90 LEU A CA 1
ATOM 711 C C . LEU A 1 90 ? -15.561 12.812 18.639 1.00 77.62 90 LEU A C 1
ATOM 713 O O . LEU A 1 90 ? -16.367 13.465 19.297 1.00 77.62 90 LEU A O 1
ATOM 717 N N . SER A 1 91 ? -14.245 12.990 18.773 1.00 69.44 91 SER A N 1
ATOM 718 C CA . SER A 1 91 ? -13.677 13.971 19.708 1.00 69.44 91 SER A CA 1
ATOM 719 C C . SER A 1 91 ? -13.878 15.423 19.254 1.00 69.44 91 SER A C 1
ATOM 721 O O . SER A 1 91 ? -14.026 16.307 20.096 1.00 69.44 91 SER A O 1
ATOM 723 N N . LYS A 1 92 ? -13.969 15.686 17.943 1.00 64.38 92 LYS A N 1
ATOM 724 C CA . LYS A 1 92 ? -14.151 17.039 17.393 1.00 64.38 92 LYS A CA 1
ATOM 725 C C . LYS A 1 92 ? -15.602 17.533 17.545 1.00 64.38 92 LYS A C 1
ATOM 727 O O . LYS A 1 92 ? -16.529 17.049 16.898 1.00 64.38 92 LYS A O 1
ATOM 732 N N . GLU A 1 93 ? -15.801 18.542 18.393 1.00 56.00 93 GLU A N 1
ATOM 733 C CA . GLU A 1 93 ? -17.112 19.131 18.745 1.00 56.00 93 GLU A CA 1
ATOM 734 C C . GLU A 1 93 ? -17.735 20.061 17.694 1.00 56.00 93 GLU A C 1
ATOM 736 O O . GLU A 1 93 ? -18.770 20.681 17.934 1.00 56.00 93 GLU A O 1
ATOM 741 N N . THR A 1 94 ? -17.134 20.171 16.516 1.00 56.09 94 THR A N 1
ATOM 742 C CA . THR A 1 94 ? -17.451 21.237 15.562 1.00 56.09 94 THR A CA 1
ATOM 743 C C . THR A 1 94 ? -18.727 21.026 14.740 1.00 56.09 94 THR A C 1
ATOM 745 O O . THR A 1 94 ? -19.151 21.969 14.082 1.00 56.09 94 THR A O 1
ATOM 748 N N . LEU A 1 95 ? -19.363 19.846 14.756 1.00 64.50 95 LEU A N 1
ATOM 749 C CA . LEU A 1 95 ? -20.419 19.495 13.793 1.00 64.50 95 LEU A CA 1
ATOM 750 C C . LEU A 1 95 ? -21.720 19.020 14.458 1.00 64.50 95 LEU A C 1
ATOM 752 O O . LEU A 1 95 ? -21.716 18.309 15.459 1.00 64.50 95 LEU A O 1
ATOM 756 N N . ALA A 1 96 ? -22.869 19.378 13.875 1.00 70.25 96 ALA A N 1
ATOM 757 C CA . ALA A 1 96 ? -24.179 18.927 14.362 1.00 70.25 96 ALA A CA 1
ATOM 758 C C . ALA A 1 96 ? -24.304 17.389 14.341 1.00 70.25 96 ALA A C 1
ATOM 760 O O . ALA A 1 96 ? -24.837 16.793 15.277 1.00 70.25 96 ALA A O 1
ATOM 761 N N . LEU A 1 97 ? -23.714 16.747 13.327 1.00 74.12 97 LEU A N 1
ATOM 762 C CA . LEU A 1 97 ? -23.680 15.292 13.175 1.00 74.12 97 LEU A CA 1
ATOM 763 C C . LEU A 1 97 ? -22.836 14.596 14.256 1.00 74.12 97 LEU A C 1
ATOM 765 O O . LEU A 1 97 ? -23.154 13.474 14.653 1.00 74.12 97 LEU A O 1
ATOM 769 N N . THR A 1 98 ? -21.783 15.241 14.780 1.00 74.88 98 THR A N 1
ATOM 770 C CA . THR A 1 98 ? -20.973 14.639 15.854 1.00 74.88 98 THR A CA 1
ATOM 771 C C . THR A 1 98 ? -21.715 14.649 17.186 1.00 74.88 98 THR A C 1
ATOM 773 O O . THR A 1 98 ? -21.565 13.709 17.964 1.00 74.88 98 THR A O 1
ATOM 776 N N . LYS A 1 99 ? -22.588 15.638 17.432 1.00 76.69 99 LYS A N 1
ATOM 777 C CA . LYS A 1 99 ? -23.484 15.654 18.604 1.00 76.69 99 LYS A CA 1
ATOM 778 C C . LYS A 1 99 ? -24.493 14.510 18.563 1.00 76.69 99 LYS A C 1
ATOM 780 O O . LYS A 1 99 ? -24.692 13.837 19.571 1.00 76.69 99 LYS A O 1
ATOM 785 N N . GLU A 1 100 ? -25.082 14.254 17.397 1.00 79.06 100 GLU A N 1
ATOM 786 C CA . GLU A 1 100 ? -25.993 13.123 17.212 1.00 79.06 100 GLU A CA 1
ATOM 787 C C . GLU A 1 100 ? -25.266 11.788 17.437 1.00 79.06 100 GLU A C 1
ATOM 789 O O . GLU A 1 100 ? -25.722 10.955 18.221 1.00 79.06 100 GLU A O 1
ATOM 794 N N . ALA A 1 101 ? -24.085 11.607 16.840 1.00 78.31 101 ALA A N 1
ATOM 795 C CA . ALA A 1 101 ? -23.287 10.396 17.026 1.00 78.31 101 ALA A CA 1
ATOM 796 C C . ALA A 1 101 ? -22.858 10.179 18.493 1.00 78.31 101 ALA A C 1
ATOM 798 O O . ALA A 1 101 ? -22.896 9.049 18.989 1.00 78.31 101 ALA A O 1
ATOM 799 N N . LYS A 1 102 ? -22.506 11.253 19.216 1.00 78.19 102 LYS A N 1
ATOM 800 C CA . LYS A 1 102 ? -22.218 11.201 20.660 1.00 78.19 102 LYS A CA 1
ATOM 801 C C . LYS A 1 102 ? -23.441 10.767 21.469 1.00 78.19 102 LYS A C 1
ATOM 803 O O . LYS A 1 102 ? -23.292 9.917 22.342 1.00 78.19 102 LYS A O 1
ATOM 808 N N . ALA A 1 103 ? -24.640 11.248 21.134 1.00 81.19 103 ALA A N 1
ATOM 809 C CA . ALA A 1 103 ? -25.870 10.849 21.821 1.00 81.19 103 ALA A CA 1
ATOM 810 C C . ALA A 1 103 ? -26.148 9.337 21.699 1.00 81.19 103 ALA A C 1
ATOM 812 O O . ALA A 1 103 ? -26.572 8.705 22.666 1.00 81.19 103 ALA A O 1
ATOM 813 N N . TYR A 1 104 ? -25.861 8.723 20.545 1.00 81.94 104 TYR A N 1
ATOM 814 C CA . TYR A 1 104 ? -25.937 7.261 20.398 1.00 81.94 104 TYR A CA 1
ATOM 815 C C . TYR A 1 104 ? -24.892 6.535 21.255 1.00 81.94 104 TYR A C 1
ATOM 817 O O . TYR A 1 104 ? -25.211 5.523 21.884 1.00 81.94 104 TYR A O 1
ATOM 825 N N . LYS A 1 105 ? -23.667 7.072 21.336 1.00 77.06 105 LYS A N 1
ATOM 826 C CA . LYS A 1 105 ? -22.587 6.511 22.162 1.00 77.06 105 LYS A CA 1
ATOM 827 C C . LYS A 1 105 ? -22.911 6.575 23.658 1.00 77.06 105 LYS A C 1
ATOM 829 O O . LYS A 1 105 ? -22.722 5.582 24.356 1.00 77.06 105 LYS A O 1
ATOM 834 N N . GLU A 1 106 ? -23.456 7.691 24.137 1.00 78.75 106 GLU A N 1
ATOM 835 C CA . GLU A 1 106 ? -23.926 7.857 25.523 1.00 78.75 106 GLU A CA 1
ATOM 836 C C . GLU A 1 106 ? -25.043 6.866 25.866 1.00 78.75 106 GLU A C 1
ATOM 838 O O . GLU A 1 106 ? -25.074 6.296 26.956 1.00 78.75 106 GLU A O 1
ATOM 843 N N . ARG A 1 107 ? -25.916 6.578 24.895 1.00 82.12 107 ARG A N 1
ATOM 844 C CA . ARG A 1 107 ? -26.980 5.570 25.010 1.00 82.12 107 ARG A CA 1
ATOM 845 C C . ARG A 1 107 ? -26.488 4.127 24.842 1.00 82.12 107 ARG A C 1
ATOM 847 O O . ARG A 1 107 ? -27.311 3.215 24.879 1.00 82.12 107 ARG A O 1
ATOM 854 N N . LYS A 1 108 ? -25.181 3.901 24.642 1.00 74.88 108 LYS A N 1
ATOM 855 C CA . LYS A 1 108 ? -24.567 2.592 24.329 1.00 74.88 108 LYS A CA 1
ATOM 856 C C . LYS A 1 108 ? -25.210 1.884 23.125 1.00 74.88 108 LYS A C 1
ATOM 858 O O . LYS A 1 108 ? -25.221 0.657 23.051 1.00 74.88 108 LYS A O 1
ATOM 863 N N . GLN A 1 109 ? -25.754 2.648 22.180 1.00 78.88 109 GLN A N 1
ATOM 864 C CA . GLN A 1 109 ? -26.350 2.124 20.953 1.00 78.88 109 GLN A CA 1
ATOM 865 C C . GLN A 1 109 ? -25.332 2.135 19.808 1.00 78.88 109 GLN A C 1
ATOM 867 O O . GLN A 1 109 ? -24.453 2.997 19.746 1.00 78.88 109 GLN A O 1
ATOM 872 N N . LYS A 1 110 ? -25.455 1.176 18.878 1.00 77.75 110 LYS A N 1
ATOM 873 C CA . LYS A 1 110 ? -24.637 1.158 17.657 1.00 77.75 110 LYS A CA 1
ATOM 874 C C . LYS A 1 110 ? -25.002 2.366 16.790 1.00 77.75 110 LYS A C 1
ATOM 876 O O . LYS A 1 110 ? -26.171 2.590 16.485 1.00 77.75 110 LYS A O 1
ATOM 881 N N . ILE A 1 111 ? -23.988 3.127 16.390 1.00 83.88 111 ILE A N 1
ATOM 882 C CA . ILE A 1 111 ? -24.147 4.278 15.500 1.00 83.88 111 ILE A CA 1
ATOM 883 C C . ILE A 1 111 ? -24.558 3.767 14.106 1.00 83.88 111 ILE A C 1
ATOM 885 O O . ILE A 1 111 ? -23.897 2.864 13.585 1.00 83.88 111 ILE A O 1
ATOM 889 N N . PRO A 1 112 ? -25.611 4.323 13.478 1.00 87.81 112 PRO A N 1
ATOM 890 C CA . PRO A 1 112 ? -26.034 3.907 12.145 1.00 87.81 112 PRO A CA 1
ATOM 891 C C . PRO A 1 112 ? -24.926 4.044 11.090 1.00 87.81 112 PRO A C 1
ATOM 893 O O . PRO A 1 112 ? -24.240 5.064 11.021 1.00 87.81 112 PRO A O 1
ATOM 896 N N . ASN A 1 113 ? -24.802 3.051 10.201 1.00 88.25 113 ASN A N 1
ATOM 897 C CA . ASN A 1 113 ? -23.774 3.027 9.149 1.00 88.25 113 ASN A CA 1
ATOM 898 C C . ASN A 1 113 ? -23.833 4.264 8.228 1.00 88.25 113 ASN A C 1
ATOM 900 O O . ASN A 1 113 ? -22.797 4.775 7.802 1.00 88.25 113 ASN A O 1
ATOM 904 N N . ALA A 1 114 ? -25.037 4.777 7.953 1.00 86.88 114 ALA A N 1
ATOM 905 C CA . ALA A 1 114 ? -25.235 5.982 7.148 1.00 86.88 114 ALA A CA 1
ATOM 906 C C . ALA A 1 114 ? -24.670 7.245 7.824 1.00 86.88 114 ALA A C 1
ATOM 908 O O . ALA A 1 114 ? -24.091 8.098 7.152 1.00 86.88 114 ALA A O 1
ATOM 909 N N . LEU A 1 115 ? -24.785 7.348 9.153 1.00 86.94 115 LEU A N 1
ATOM 910 C CA . LEU A 1 115 ? -24.253 8.485 9.906 1.00 86.94 115 LEU A CA 1
ATOM 911 C C . LEU A 1 115 ? -22.718 8.493 9.860 1.00 86.94 115 LEU A C 1
ATOM 913 O O . LEU A 1 115 ? -22.119 9.541 9.628 1.00 86.94 115 LEU A O 1
ATOM 917 N N . TRP A 1 116 ? -22.086 7.319 9.972 1.00 87.88 116 TRP A N 1
ATOM 918 C CA . TRP A 1 116 ? -20.637 7.177 9.792 1.00 87.88 116 TRP A CA 1
ATOM 919 C C . TRP A 1 116 ? -20.162 7.621 8.410 1.00 87.88 116 TRP A C 1
ATOM 921 O O . TRP A 1 116 ? -19.200 8.380 8.310 1.00 87.88 116 TRP A O 1
ATOM 931 N N . ALA A 1 117 ? -20.845 7.186 7.349 1.00 87.12 117 ALA A N 1
ATOM 932 C CA . ALA A 1 117 ? -20.494 7.577 5.987 1.00 87.12 117 ALA A CA 1
ATOM 933 C C . ALA A 1 117 ? -20.566 9.103 5.796 1.00 87.12 117 ALA A C 1
ATOM 935 O O . ALA A 1 117 ? -19.660 9.690 5.205 1.00 87.12 117 ALA A O 1
ATOM 936 N N . ASN A 1 118 ? -21.589 9.755 6.359 1.00 88.19 118 ASN A N 1
ATOM 937 C CA . ASN A 1 118 ? -21.737 11.209 6.300 1.00 88.19 118 ASN A CA 1
ATOM 938 C C . ASN A 1 118 ? -20.633 11.948 7.070 1.00 88.19 118 ASN A C 1
ATOM 940 O O . ASN A 1 118 ? -20.060 12.892 6.531 1.00 88.19 118 ASN A O 1
ATOM 944 N N . LEU A 1 119 ? -20.297 11.492 8.282 1.00 87.75 119 LEU A N 1
ATOM 945 C CA . LEU A 1 119 ? -19.221 12.071 9.096 1.00 87.75 119 LEU A CA 1
ATOM 946 C C . LEU A 1 119 ? -17.858 11.972 8.408 1.00 87.75 119 LEU A C 1
ATOM 948 O O . LEU A 1 119 ? -17.095 12.938 8.385 1.00 87.75 119 LEU A O 1
ATOM 952 N N . ILE A 1 120 ? -17.549 10.805 7.836 1.00 89.69 120 ILE A N 1
ATOM 953 C CA . ILE A 1 120 ? -16.293 10.597 7.114 1.00 89.69 120 ILE A CA 1
ATOM 954 C C . ILE A 1 120 ? -16.270 11.477 5.865 1.00 89.69 120 ILE A C 1
ATOM 956 O O . ILE A 1 120 ? -15.277 12.160 5.639 1.00 89.69 120 ILE A O 1
ATOM 960 N N . ARG A 1 121 ? -17.360 11.521 5.088 1.00 88.31 121 ARG A N 1
ATOM 961 C CA . ARG A 1 121 ? -17.457 12.369 3.892 1.00 88.31 121 ARG A CA 1
ATOM 962 C C . ARG A 1 121 ? -17.163 13.830 4.213 1.00 88.31 121 ARG A C 1
ATOM 964 O O . ARG A 1 121 ? -16.315 14.427 3.567 1.00 88.31 121 ARG A O 1
ATOM 971 N N . GLU A 1 122 ? -17.810 14.376 5.236 1.00 87.00 122 GLU A N 1
ATOM 972 C CA . GLU A 1 122 ? -17.605 15.765 5.648 1.00 87.00 122 GLU A CA 1
ATOM 973 C C . GLU A 1 122 ? -16.168 16.023 6.118 1.00 87.00 122 GLU A C 1
ATOM 975 O O . GLU A 1 122 ? -15.557 17.020 5.732 1.00 87.00 122 GLU A O 1
ATOM 980 N N . ARG A 1 123 ? -15.580 15.093 6.884 1.00 88.06 123 ARG A N 1
ATOM 981 C CA . ARG A 1 123 ? -14.176 15.199 7.299 1.00 88.06 123 ARG A CA 1
ATOM 982 C C . ARG A 1 123 ? -13.209 15.130 6.119 1.00 88.06 123 ARG A C 1
ATOM 984 O O . ARG A 1 123 ? -12.155 15.746 6.195 1.00 88.06 123 ARG A O 1
ATOM 991 N N . LEU A 1 124 ? -13.529 14.370 5.077 1.00 87.44 124 LEU A N 1
ATOM 992 C CA . LEU A 1 124 ? -12.693 14.236 3.885 1.00 87.44 124 LEU A CA 1
ATOM 993 C C . LEU A 1 124 ? -12.796 15.442 2.946 1.00 87.44 124 LEU A C 1
ATOM 995 O O . LEU A 1 124 ? -11.845 15.709 2.217 1.00 87.44 124 LEU A O 1
ATOM 999 N N . SER A 1 125 ? -13.902 16.189 2.990 1.00 85.06 125 SER A N 1
ATOM 1000 C CA . SER A 1 125 ? -14.099 17.414 2.203 1.00 85.06 125 SER A CA 1
ATOM 1001 C C . SER A 1 125 ? -13.263 18.607 2.676 1.00 85.06 125 SER A C 1
ATOM 1003 O O . SER A 1 125 ? -13.266 19.654 2.032 1.00 85.06 125 SER A O 1
ATOM 1005 N N . SER A 1 126 ? -12.557 18.503 3.798 1.00 85.88 126 SER A N 1
ATOM 1006 C CA . SER A 1 126 ? -11.737 19.599 4.301 1.00 85.88 126 SER A CA 1
ATOM 1007 C C . SER A 1 126 ? -10.425 19.754 3.516 1.00 85.88 126 SER A C 1
ATOM 1009 O O . SER A 1 126 ? -9.825 18.792 3.033 1.00 85.88 126 SER A O 1
ATOM 1011 N N . VAL A 1 127 ? -9.955 21.001 3.406 1.00 83.25 127 VAL A N 1
ATOM 1012 C CA . VAL A 1 127 ? -8.813 21.387 2.550 1.00 83.25 127 VAL A CA 1
ATOM 1013 C C . VAL A 1 127 ? -7.513 20.665 2.925 1.00 83.25 127 VAL A C 1
ATOM 1015 O O . VAL A 1 127 ? -6.686 20.379 2.060 1.00 83.25 127 VAL A O 1
ATOM 1018 N N . ASP A 1 128 ? -7.331 20.361 4.209 1.00 87.00 128 ASP A N 1
ATOM 1019 C CA . ASP A 1 128 ? -6.202 19.593 4.733 1.00 87.00 128 ASP A CA 1
ATOM 1020 C C . ASP A 1 128 ? -6.194 18.168 4.142 1.00 87.00 128 ASP A C 1
ATOM 1022 O O . ASP A 1 128 ? -5.206 17.762 3.531 1.00 87.00 128 ASP A O 1
ATOM 1026 N N . CYS A 1 129 ? -7.321 17.450 4.206 1.00 85.50 129 CYS A N 1
ATOM 1027 C CA . CYS A 1 129 ? -7.459 16.091 3.673 1.00 85.50 129 CYS A CA 1
ATOM 1028 C C . CYS A 1 129 ? -7.324 16.032 2.147 1.00 85.50 129 CYS A C 1
ATOM 1030 O O . CYS A 1 129 ? -6.762 15.068 1.627 1.00 85.50 129 CYS A O 1
ATOM 1032 N N . ILE A 1 130 ? -7.789 17.060 1.435 1.00 82.88 130 ILE A N 1
ATOM 1033 C CA . ILE A 1 130 ? -7.683 17.141 -0.029 1.00 82.88 130 ILE A CA 1
ATOM 1034 C C . ILE A 1 130 ? -6.223 17.318 -0.478 1.00 82.88 130 ILE A C 1
ATOM 1036 O O . ILE A 1 130 ? -5.791 16.703 -1.454 1.00 82.88 130 ILE A O 1
ATOM 1040 N N . LYS A 1 131 ? -5.437 18.140 0.230 1.00 82.31 131 LYS A N 1
ATOM 1041 C CA . LYS A 1 131 ? -4.052 18.457 -0.163 1.00 82.31 131 LYS A CA 1
ATOM 1042 C C . LYS A 1 131 ? -3.033 17.420 0.307 1.00 82.31 131 LYS A C 1
ATOM 1044 O O . LYS A 1 131 ? -2.130 17.064 -0.453 1.00 82.31 131 LYS A O 1
ATOM 1049 N N . GLN A 1 132 ? -3.161 16.978 1.556 1.00 85.44 132 GLN A N 1
ATOM 1050 C CA . GLN A 1 132 ? -2.215 16.076 2.221 1.00 85.44 132 GLN A CA 1
ATOM 1051 C C . GLN A 1 132 ? -2.600 14.599 2.096 1.00 85.44 132 GLN A C 1
ATOM 1053 O O . GLN A 1 132 ? -1.763 13.718 2.274 1.00 85.44 132 GLN A O 1
ATOM 1058 N N . GLY A 1 133 ? -3.858 14.310 1.764 1.00 88.88 133 GLY A N 1
ATOM 1059 C CA . GLY A 1 133 ? -4.389 12.955 1.769 1.00 88.88 133 GLY A CA 1
ATOM 1060 C C . GLY A 1 133 ? -4.802 12.486 3.160 1.00 88.88 133 GLY A C 1
ATOM 1061 O O . GLY A 1 133 ? -4.680 13.189 4.168 1.00 88.88 133 GLY A O 1
ATOM 1062 N N . TRP A 1 134 ? -5.330 11.271 3.210 1.00 92.38 134 TRP A N 1
ATOM 1063 C CA . TRP A 1 134 ? -5.967 10.715 4.392 1.00 92.38 134 TRP A CA 1
ATOM 1064 C C . TRP A 1 134 ? -5.668 9.227 4.564 1.00 92.38 134 TRP A C 1
ATOM 1066 O O . TRP A 1 134 ? -5.543 8.460 3.604 1.00 92.38 134 TRP A O 1
ATOM 1076 N N . ILE A 1 135 ? -5.582 8.826 5.831 1.00 94.75 135 ILE A N 1
ATOM 1077 C CA . ILE A 1 135 ? -5.468 7.440 6.270 1.00 94.75 135 ILE A CA 1
ATOM 1078 C C . ILE A 1 135 ? -6.653 7.143 7.178 1.00 94.75 135 ILE A C 1
ATOM 1080 O O . ILE A 1 135 ? -6.759 7.696 8.273 1.00 94.75 135 ILE A O 1
ATOM 1084 N N . LEU A 1 136 ? -7.538 6.266 6.715 1.00 94.06 136 LEU A N 1
ATOM 1085 C CA . LEU A 1 136 ? -8.700 5.814 7.460 1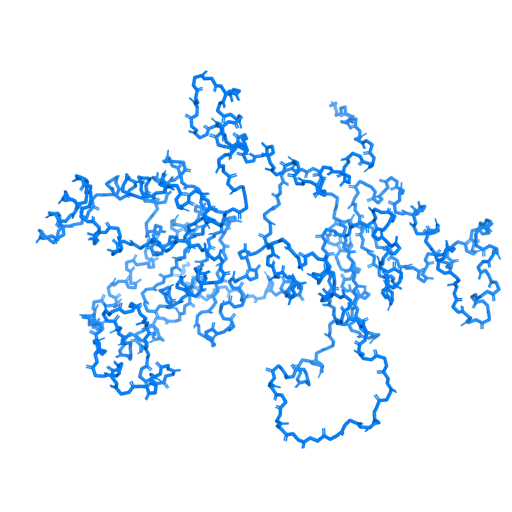.00 94.06 136 LEU A CA 1
ATOM 1086 C C . LEU A 1 136 ? -8.326 4.578 8.282 1.00 94.06 136 LEU A C 1
ATOM 1088 O O . LEU A 1 136 ? -7.963 3.532 7.737 1.00 94.06 136 LEU A O 1
ATOM 1092 N N . GLU A 1 137 ? -8.379 4.708 9.601 1.00 93.56 137 GLU A N 1
ATOM 1093 C CA . GLU A 1 137 ? -8.007 3.653 10.538 1.00 93.56 137 GLU A CA 1
ATOM 1094 C C . GLU A 1 137 ? -9.237 2.890 11.027 1.00 93.56 137 GLU A C 1
ATOM 1096 O O . GLU A 1 137 ? -10.161 3.475 11.591 1.00 93.56 137 GLU A O 1
ATOM 1101 N N . GLY A 1 138 ? -9.219 1.565 10.860 1.00 88.19 138 GLY A N 1
ATOM 1102 C CA . GLY A 1 138 ? -10.213 0.671 11.458 1.00 88.19 138 GLY A CA 1
ATOM 1103 C C . GLY A 1 138 ? -11.608 0.753 10.838 1.00 88.19 138 GLY A C 1
ATOM 1104 O O . GLY A 1 138 ? -12.525 0.142 11.363 1.00 88.19 138 GLY A O 1
ATOM 1105 N N . PHE A 1 139 ? -11.778 1.467 9.725 1.00 91.00 139 PHE A N 1
ATOM 1106 C CA . PHE A 1 139 ? -13.043 1.576 9.003 1.00 91.00 139 PHE A CA 1
ATOM 1107 C C . PHE A 1 139 ? -12.801 1.345 7.503 1.00 91.00 139 PHE A C 1
ATOM 1109 O O . PHE A 1 139 ? -11.797 1.837 6.976 1.00 91.00 139 PHE A O 1
ATOM 1116 N N . PRO A 1 140 ? -13.685 0.636 6.777 1.00 93.19 140 PRO A N 1
ATOM 1117 C CA . PRO A 1 140 ? -14.942 0.014 7.216 1.00 93.19 140 PRO A CA 1
ATOM 1118 C C . PRO A 1 140 ? -14.749 -1.327 7.945 1.00 93.19 140 PRO A C 1
ATOM 1120 O O . PRO A 1 140 ? -13.841 -2.092 7.625 1.00 93.19 140 PRO A O 1
ATOM 1123 N N . GLU A 1 141 ? -15.646 -1.636 8.883 1.00 89.56 141 GLU A N 1
ATOM 1124 C CA . GLU A 1 141 ? -15.661 -2.905 9.631 1.00 89.56 141 GLU A CA 1
ATOM 1125 C C . GLU A 1 141 ? -16.506 -3.979 8.929 1.00 89.56 141 GLU A C 1
ATOM 1127 O O . GLU A 1 141 ? -16.171 -5.164 8.965 1.00 89.56 141 GLU A O 1
ATOM 1132 N N . ASN A 1 142 ? -17.575 -3.561 8.237 1.00 90.94 142 ASN A N 1
ATOM 1133 C CA . ASN A 1 142 ? -18.567 -4.458 7.640 1.00 90.94 142 ASN A CA 1
ATOM 1134 C C . ASN A 1 142 ? -18.787 -4.175 6.149 1.00 90.94 142 ASN A C 1
ATOM 1136 O O . ASN A 1 142 ? -18.529 -3.077 5.648 1.00 90.94 142 ASN A O 1
ATOM 1140 N N . GLN A 1 143 ? -19.359 -5.155 5.441 1.00 92.25 143 GLN A N 1
ATOM 1141 C CA . GLN A 1 143 ? -19.663 -5.047 4.011 1.00 92.25 143 GLN A CA 1
ATOM 1142 C C . GLN A 1 143 ? -20.564 -3.845 3.679 1.00 92.25 143 GLN A C 1
ATOM 1144 O O . GLN A 1 143 ? -20.328 -3.147 2.695 1.00 92.25 143 GLN A O 1
ATOM 1149 N N . GLU A 1 144 ? -21.584 -3.582 4.497 1.00 92.00 144 GLU A N 1
ATOM 1150 C CA . GLU A 1 144 ? -22.501 -2.455 4.287 1.00 92.00 144 GLU A CA 1
ATOM 1151 C C . GLU A 1 144 ? -21.793 -1.102 4.384 1.00 92.00 144 GLU A C 1
ATOM 1153 O O . GLU A 1 144 ? -21.998 -0.238 3.535 1.00 92.00 144 GLU A O 1
ATOM 1158 N N . GLN A 1 145 ? -20.912 -0.932 5.374 1.00 92.62 145 GLN A N 1
ATOM 1159 C CA . GLN A 1 145 ? -20.120 0.288 5.536 1.00 92.62 145 GLN A CA 1
ATOM 1160 C C . GLN A 1 145 ? -19.192 0.508 4.338 1.00 92.62 145 GLN A C 1
ATOM 1162 O O . GLN A 1 145 ? -19.108 1.619 3.821 1.00 92.62 145 GLN A O 1
ATOM 1167 N N . ALA A 1 146 ? -18.548 -0.557 3.852 1.00 92.50 146 ALA A N 1
ATOM 1168 C CA . ALA A 1 146 ? -17.706 -0.496 2.662 1.00 92.50 146 ALA A CA 1
ATOM 1169 C C . ALA A 1 146 ? -18.496 -0.071 1.410 1.00 92.50 146 ALA A C 1
ATOM 1171 O O . ALA A 1 146 ? -18.035 0.781 0.650 1.00 92.50 146 ALA A O 1
ATOM 1172 N N . ARG A 1 147 ? -19.714 -0.601 1.217 1.00 91.38 147 ARG A N 1
ATOM 1173 C CA . ARG A 1 147 ? -20.602 -0.183 0.115 1.00 91.38 147 ARG A CA 1
ATOM 1174 C C . ARG A 1 147 ? -21.041 1.273 0.249 1.00 91.38 147 ARG A C 1
ATOM 1176 O O . ARG A 1 147 ? -21.072 1.986 -0.749 1.00 91.38 147 ARG A O 1
ATOM 1183 N N . LEU A 1 148 ? -21.350 1.723 1.465 1.00 92.31 148 LEU A N 1
ATOM 1184 C CA . LEU A 1 148 ? -21.752 3.106 1.711 1.00 92.31 148 LEU A CA 1
ATOM 1185 C C . LEU A 1 148 ? -20.623 4.092 1.405 1.00 92.31 148 LEU A C 1
ATOM 1187 O O . LEU A 1 148 ? -20.879 5.096 0.745 1.00 92.31 148 LEU A O 1
ATOM 1191 N N . LEU A 1 149 ? -19.380 3.781 1.789 1.00 91.19 149 LEU A N 1
ATOM 1192 C CA . LEU A 1 149 ? -18.218 4.589 1.403 1.00 91.19 149 LEU A CA 1
ATOM 1193 C C . LEU A 1 149 ? -18.101 4.724 -0.115 1.00 91.19 149 LEU A C 1
ATOM 1195 O O . LEU A 1 149 ? -17.972 5.836 -0.619 1.00 91.19 149 LEU A O 1
ATOM 1199 N N . GLN A 1 150 ? -18.215 3.610 -0.843 1.00 88.38 150 GLN A N 1
ATOM 1200 C CA . GLN A 1 150 ? -18.165 3.626 -2.306 1.00 88.38 150 GLN A CA 1
ATOM 1201 C C . GLN A 1 150 ? -19.301 4.457 -2.907 1.00 88.38 150 GLN A C 1
ATOM 1203 O O . GLN A 1 150 ? -19.060 5.266 -3.798 1.00 88.38 150 GLN A O 1
ATOM 1208 N N . SER A 1 151 ? -20.525 4.311 -2.390 1.00 86.88 151 SER A N 1
ATOM 1209 C CA . SER A 1 151 ? -21.674 5.104 -2.844 1.00 86.88 151 SER A CA 1
ATOM 1210 C C . SER A 1 151 ? -21.533 6.598 -2.536 1.00 86.88 151 SER A C 1
ATOM 1212 O O . SER A 1 151 ? -22.062 7.426 -3.269 1.00 86.88 151 SER A O 1
ATOM 1214 N N . ALA A 1 152 ? -20.788 6.943 -1.483 1.00 85.62 152 ALA A N 1
ATOM 1215 C CA . ALA A 1 152 ? -20.476 8.315 -1.105 1.00 85.62 152 ALA A CA 1
ATOM 1216 C C . ALA A 1 152 ? -19.298 8.908 -1.902 1.00 85.62 152 ALA A C 1
ATOM 1218 O O . ALA A 1 152 ? -18.902 10.038 -1.624 1.00 85.62 152 ALA A O 1
ATOM 1219 N N . GLY A 1 153 ? -18.722 8.162 -2.855 1.00 83.62 153 GLY A N 1
ATOM 1220 C CA . GLY A 1 153 ? -17.560 8.593 -3.639 1.00 83.62 153 GLY A CA 1
ATOM 1221 C C . GLY A 1 153 ? -16.219 8.434 -2.918 1.00 83.62 153 GLY A C 1
ATOM 1222 O O . GLY A 1 153 ? -15.186 8.862 -3.422 1.00 83.62 153 GLY A O 1
ATOM 1223 N N . ILE A 1 154 ? -16.201 7.803 -1.742 1.00 88.38 154 ILE A N 1
ATOM 1224 C CA . ILE A 1 154 ? -14.989 7.619 -0.942 1.00 88.38 154 ILE A CA 1
ATOM 1225 C C . ILE A 1 154 ? -14.334 6.304 -1.350 1.00 88.38 154 ILE A C 1
ATOM 1227 O O . ILE A 1 154 ? -14.679 5.223 -0.863 1.00 88.38 154 ILE A O 1
ATOM 1231 N N . ILE A 1 155 ? -13.370 6.403 -2.260 1.00 86.69 155 ILE A N 1
ATOM 1232 C CA . ILE A 1 155 ? -12.658 5.250 -2.807 1.00 86.69 155 ILE A CA 1
ATOM 1233 C C . ILE A 1 155 ? -11.191 5.318 -2.358 1.00 86.69 155 ILE A C 1
ATOM 1235 O O . ILE A 1 155 ? -10.452 6.200 -2.809 1.00 86.69 155 ILE A O 1
ATOM 1239 N N . PRO A 1 156 ? -10.740 4.424 -1.456 1.00 90.44 156 PRO A N 1
ATOM 1240 C CA . PRO A 1 156 ? -9.325 4.331 -1.127 1.00 90.44 156 PRO A CA 1
ATOM 1241 C C . PRO A 1 156 ? -8.547 3.824 -2.341 1.00 90.44 156 PRO A C 1
ATOM 1243 O O . PRO A 1 156 ? -9.034 2.984 -3.096 1.00 90.44 156 PRO A O 1
ATOM 1246 N N . ARG A 1 157 ? -7.316 4.308 -2.509 1.00 88.00 157 ARG A N 1
ATOM 1247 C CA . ARG A 1 157 ? -6.386 3.757 -3.500 1.00 88.00 157 ARG A CA 1
ATOM 1248 C C . ARG A 1 157 ? -5.770 2.471 -2.986 1.00 88.00 157 ARG A C 1
ATOM 1250 O O . ARG A 1 157 ? -5.790 1.475 -3.690 1.00 88.00 157 ARG A O 1
ATOM 1257 N N . HIS A 1 158 ? -5.322 2.467 -1.734 1.00 91.56 158 HIS A N 1
ATOM 1258 C CA . HIS A 1 158 ? -4.670 1.315 -1.122 1.00 91.56 158 HIS A CA 1
ATOM 1259 C C . HIS A 1 158 ? -5.409 0.890 0.140 1.00 91.56 158 HIS A C 1
ATOM 1261 O O . HIS A 1 158 ? -5.742 1.713 0.991 1.00 91.56 158 HIS A O 1
ATOM 1267 N N . VAL A 1 159 ? -5.620 -0.413 0.293 1.00 94.38 159 VAL A N 1
ATOM 1268 C CA . VAL A 1 159 ? -6.134 -1.015 1.523 1.00 94.38 159 VAL A CA 1
ATOM 1269 C C . VAL A 1 159 ? -5.063 -1.941 2.085 1.00 94.38 159 VAL A C 1
ATOM 1271 O O . VAL A 1 159 ? -4.635 -2.883 1.422 1.00 94.38 159 VAL A O 1
ATOM 1274 N N . VAL A 1 160 ? -4.611 -1.672 3.305 1.00 95.06 160 VAL A N 1
ATOM 1275 C CA . VAL A 1 160 ? -3.638 -2.506 4.016 1.00 95.06 160 VAL A CA 1
ATOM 1276 C C . VAL A 1 160 ? -4.362 -3.256 5.118 1.00 95.06 160 VAL A C 1
ATOM 1278 O O . VAL A 1 160 ? -5.018 -2.642 5.955 1.00 95.06 160 VAL A O 1
ATOM 1281 N N . VAL A 1 161 ? -4.235 -4.580 5.133 1.00 95.19 161 VAL A N 1
ATOM 1282 C CA . VAL A 1 161 ? -4.825 -5.435 6.166 1.00 95.19 161 VAL A CA 1
ATOM 1283 C C . VAL A 1 161 ? -3.720 -6.074 6.979 1.00 95.19 161 VAL A C 1
ATOM 1285 O O . VAL A 1 161 ? -2.889 -6.799 6.438 1.00 95.19 161 VAL A O 1
ATOM 1288 N N . LEU A 1 162 ? -3.740 -5.839 8.282 1.00 94.25 162 LEU A N 1
ATOM 1289 C CA . LEU A 1 162 ? -2.893 -6.548 9.229 1.00 94.25 162 LEU A CA 1
ATOM 1290 C C . LEU A 1 162 ? -3.571 -7.845 9.657 1.00 94.25 162 LEU A C 1
ATOM 1292 O O . LEU A 1 162 ? -4.749 -7.818 10.004 1.00 94.25 162 LEU A O 1
ATOM 1296 N N . TYR A 1 163 ? -2.834 -8.952 9.678 1.00 93.12 163 TYR A N 1
ATOM 1297 C CA . TYR A 1 163 ? -3.306 -10.223 10.232 1.00 93.12 163 TYR A CA 1
ATOM 1298 C C . TYR A 1 163 ? -2.266 -10.819 11.184 1.00 93.12 163 TYR A C 1
ATOM 1300 O O . TYR A 1 163 ? -1.068 -10.670 10.969 1.00 93.12 163 TYR A O 1
ATOM 1308 N N . ALA A 1 164 ? -2.726 -11.478 12.242 1.00 91.38 164 ALA A N 1
ATOM 1309 C CA . ALA A 1 164 ? -1.917 -12.265 13.171 1.00 91.38 164 ALA A CA 1
ATOM 1310 C C . ALA A 1 164 ? -2.818 -13.335 13.805 1.00 91.38 164 ALA A C 1
ATOM 1312 O O . ALA A 1 164 ? -4.040 -13.247 13.680 1.00 91.38 164 ALA A O 1
ATOM 1313 N N . ALA A 1 165 ? -2.226 -14.333 14.461 1.00 92.00 165 ALA A N 1
ATOM 1314 C CA . ALA A 1 165 ? -2.992 -15.352 15.171 1.00 92.00 165 ALA A CA 1
ATOM 1315 C C . ALA A 1 165 ? -3.766 -14.742 16.352 1.00 92.00 165 ALA A C 1
ATOM 1317 O O . ALA A 1 165 ? -3.245 -13.878 17.059 1.00 92.00 165 ALA A O 1
ATOM 1318 N N . ASP A 1 166 ? -4.991 -15.220 16.587 1.00 91.38 166 ASP A N 1
ATOM 1319 C CA . ASP A 1 166 ? -5.867 -14.709 17.649 1.00 91.38 166 ASP A CA 1
ATOM 1320 C C . ASP A 1 166 ? -5.213 -14.814 19.035 1.00 91.38 166 ASP A C 1
ATOM 1322 O O . ASP A 1 166 ? -5.304 -13.882 19.828 1.00 91.38 166 ASP A O 1
ATOM 1326 N N . THR A 1 167 ? -4.464 -15.889 19.301 1.00 89.75 167 THR A N 1
ATOM 1327 C CA . THR A 1 167 ? -3.689 -16.062 20.542 1.00 89.75 167 THR A CA 1
ATOM 1328 C C . THR A 1 167 ? -2.663 -14.945 20.738 1.00 89.75 167 THR A C 1
ATOM 1330 O O . THR A 1 167 ? -2.617 -14.317 21.792 1.00 89.75 167 THR A O 1
ATOM 1333 N N . THR A 1 168 ? -1.900 -14.621 19.693 1.00 89.94 168 THR A N 1
ATOM 1334 C CA . THR A 1 168 ? -0.911 -13.536 19.705 1.00 89.94 168 THR A CA 1
ATOM 1335 C C . THR A 1 168 ? -1.572 -12.172 19.899 1.00 89.94 168 THR A C 1
ATOM 1337 O O . THR A 1 168 ? -1.033 -11.302 20.583 1.00 89.94 168 THR A O 1
ATOM 1340 N N . LEU A 1 169 ? -2.744 -11.953 19.295 1.00 89.81 169 LEU A N 1
ATOM 1341 C CA . LEU A 1 169 ? -3.513 -10.718 19.470 1.00 89.81 169 LEU A CA 1
ATOM 1342 C C . LEU A 1 169 ? -4.022 -10.581 20.906 1.00 89.81 169 LEU A C 1
ATOM 1344 O O . LEU A 1 169 ? -4.012 -9.471 21.447 1.00 89.81 169 LEU A O 1
ATOM 1348 N N . ILE A 1 170 ? -4.395 -11.705 21.526 1.00 88.44 170 ILE A N 1
ATOM 1349 C CA . ILE A 1 170 ? -4.841 -11.734 22.913 1.00 88.44 170 ILE A CA 1
ATOM 1350 C C . ILE A 1 170 ? -3.732 -11.313 23.869 1.00 88.44 170 ILE A C 1
ATOM 1352 O O . ILE A 1 170 ? -3.897 -10.367 24.645 1.00 88.44 170 ILE A O 1
ATOM 1356 N N . GLU A 1 171 ? -2.564 -11.930 23.733 1.00 86.88 171 GLU A N 1
ATOM 1357 C CA . GLU A 1 171 ? -1.379 -11.598 24.525 1.00 86.88 171 GLU A CA 1
ATOM 1358 C C . GLU A 1 171 ? -0.947 -10.134 24.333 1.00 86.88 171 GLU A C 1
ATOM 1360 O O . GLU A 1 171 ? -0.642 -9.429 25.302 1.00 86.88 171 GLU A O 1
ATOM 1365 N N . ARG A 1 172 ? -0.992 -9.639 23.088 1.00 87.38 172 ARG A N 1
ATOM 1366 C CA . ARG A 1 172 ? -0.668 -8.244 22.752 1.00 87.38 172 ARG A CA 1
ATOM 1367 C C . ARG A 1 172 ? -1.602 -7.236 23.405 1.00 87.38 172 ARG A C 1
ATOM 1369 O O . ARG A 1 172 ? -1.159 -6.154 23.791 1.00 87.38 172 ARG A O 1
ATOM 1376 N N . ASN A 1 173 ? -2.890 -7.549 23.525 1.00 86.00 173 ASN A N 1
ATOM 1377 C CA . ASN A 1 173 ? -3.833 -6.652 24.185 1.00 86.00 173 ASN A CA 1
ATOM 1378 C C . ASN A 1 173 ? -3.513 -6.507 25.681 1.00 86.00 173 ASN A C 1
ATOM 1380 O O . ASN A 1 173 ? -3.550 -5.398 26.215 1.00 86.00 173 ASN A O 1
ATOM 1384 N N . SER A 1 174 ? -3.128 -7.600 26.344 1.00 84.62 174 SER A N 1
ATOM 1385 C CA . SER A 1 174 ? -2.809 -7.608 27.777 1.00 84.62 174 SER A CA 1
ATOM 1386 C C . SER A 1 174 ? -1.607 -6.714 28.124 1.00 84.62 174 SER A C 1
ATOM 1388 O O . SER A 1 174 ? -1.619 -6.002 29.142 1.00 84.62 174 SER A O 1
ATOM 1390 N N . GLY A 1 175 ? -0.589 -6.685 27.259 1.00 83.88 175 GLY A N 1
ATOM 1391 C CA . GLY A 1 175 ? 0.595 -5.835 27.418 1.00 83.88 175 GLY A CA 1
ATOM 1392 C C . GLY A 1 175 ? 0.472 -4.421 26.835 1.00 83.88 175 GLY A C 1
ATOM 1393 O O . GLY A 1 175 ? 1.335 -3.584 27.106 1.00 83.88 175 GLY A O 1
ATOM 1394 N N . LYS A 1 176 ? -0.591 -4.114 26.079 1.00 85.88 176 LYS A N 1
ATOM 1395 C CA . LYS A 1 176 ? -0.805 -2.800 25.452 1.00 85.88 176 LYS A CA 1
ATOM 1396 C C . LYS A 1 176 ? -0.957 -1.697 26.501 1.00 85.88 176 LYS A C 1
ATOM 1398 O O . LYS A 1 176 ? -1.643 -1.859 27.512 1.00 85.88 176 LYS A O 1
ATOM 1403 N N . ARG A 1 177 ? -0.340 -0.548 26.247 1.00 87.44 177 ARG A N 1
ATOM 1404 C CA . ARG A 1 177 ? -0.491 0.692 27.009 1.00 87.44 177 ARG A CA 1
ATOM 1405 C C . ARG A 1 177 ? -0.711 1.857 26.056 1.00 87.44 177 ARG A C 1
ATOM 1407 O O . ARG A 1 177 ? -0.158 1.869 24.961 1.00 87.44 177 ARG A O 1
ATOM 1414 N N . LEU A 1 178 ? -1.542 2.807 26.462 1.00 84.62 178 LEU A N 1
ATOM 1415 C CA . LEU A 1 178 ? -1.868 3.993 25.676 1.00 84.62 178 LEU A CA 1
ATOM 1416 C C . LEU A 1 178 ? -1.448 5.239 26.437 1.00 84.62 178 LEU A C 1
ATOM 1418 O 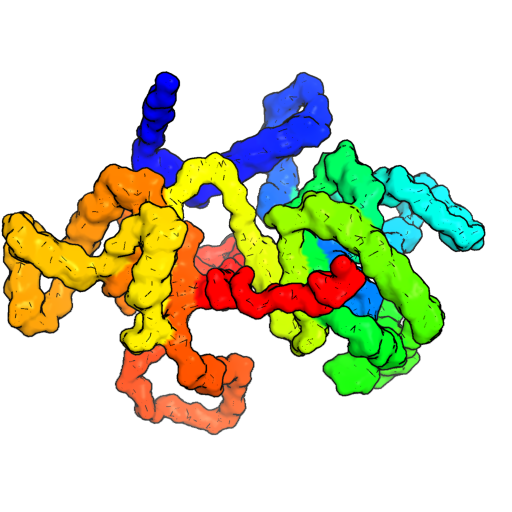O . LEU A 1 178 ? -1.723 5.359 27.632 1.00 84.62 178 LEU A O 1
ATOM 1422 N N . ASP A 1 179 ? -0.803 6.155 25.730 1.00 86.62 179 ASP A N 1
ATOM 1423 C CA . ASP A 1 179 ? -0.540 7.492 26.233 1.00 86.62 179 ASP A CA 1
ATOM 1424 C C . ASP A 1 179 ? -1.721 8.425 25.892 1.00 86.62 179 ASP A C 1
ATOM 1426 O O . ASP A 1 179 ? -1.965 8.680 24.710 1.00 86.62 179 ASP A O 1
ATOM 1430 N N . PRO A 1 180 ? -2.449 8.968 26.887 1.00 81.44 180 PRO A N 1
ATOM 1431 C CA . PRO A 1 180 ? -3.613 9.823 26.650 1.00 81.44 180 PRO A CA 1
ATOM 1432 C C . PRO A 1 180 ? -3.290 11.145 25.944 1.00 81.44 180 PRO A C 1
ATOM 1434 O O . PRO A 1 180 ? -4.179 11.747 25.350 1.00 81.44 180 PRO A O 1
ATOM 1437 N N . LEU A 1 181 ? -2.048 11.631 26.049 1.00 79.94 181 LEU A N 1
ATOM 1438 C CA . LEU A 1 181 ? -1.658 12.940 25.517 1.00 79.94 181 LEU A CA 1
ATOM 1439 C C . LEU A 1 181 ? -1.165 12.859 24.076 1.00 79.94 181 LEU A C 1
ATOM 1441 O O . LEU A 1 181 ? -1.449 13.741 23.270 1.00 79.94 181 LEU A O 1
ATOM 1445 N N . THR A 1 182 ? -0.384 11.826 23.770 1.00 79.19 182 THR A N 1
ATOM 1446 C CA . THR A 1 182 ? 0.260 11.666 22.459 1.00 79.19 182 THR A CA 1
ATOM 1447 C C . THR A 1 182 ? -0.479 10.692 21.549 1.00 79.19 182 THR A C 1
ATOM 1449 O O . THR A 1 182 ? -0.178 10.633 20.359 1.00 79.19 182 THR A O 1
ATOM 1452 N N . GLU A 1 183 ? -1.429 9.927 22.101 1.00 77.12 183 GLU A N 1
ATOM 1453 C CA . GLU A 1 183 ? -2.095 8.795 21.447 1.00 77.12 183 GLU A CA 1
ATOM 1454 C C . GLU A 1 183 ? -1.113 7.699 20.982 1.00 77.12 183 GLU A C 1
ATOM 1456 O O . GLU A 1 183 ? -1.477 6.817 20.197 1.00 77.12 183 GLU A O 1
ATOM 1461 N N . GLU A 1 184 ? 0.141 7.725 21.457 1.00 81.94 184 GLU A N 1
ATOM 1462 C CA . GLU A 1 184 ? 1.126 6.696 21.144 1.00 81.94 184 GLU A CA 1
ATOM 1463 C C . GLU A 1 184 ? 0.821 5.399 21.908 1.00 81.94 184 GLU A C 1
ATOM 1465 O O . GLU A 1 184 ? 0.350 5.385 23.052 1.00 81.94 184 GLU A O 1
ATOM 1470 N N . VAL A 1 185 ? 1.058 4.281 21.221 1.00 84.38 185 VAL A N 1
ATOM 1471 C CA . VAL A 1 185 ? 0.799 2.935 21.728 1.00 84.38 185 VAL A CA 1
ATOM 1472 C C . VAL A 1 185 ? 2.124 2.310 22.131 1.00 84.38 185 VAL A C 1
ATOM 1474 O O . VAL A 1 185 ? 3.019 2.214 21.299 1.00 84.38 185 VAL A O 1
ATOM 1477 N N . TYR A 1 186 ? 2.200 1.829 23.367 1.00 85.12 186 TYR A N 1
ATOM 1478 C CA . TYR A 1 186 ? 3.353 1.128 23.924 1.00 85.12 186 TYR A CA 1
ATOM 1479 C C . TYR A 1 186 ? 2.986 -0.301 24.325 1.00 85.12 186 TYR A C 1
ATOM 1481 O O . TYR A 1 186 ? 1.808 -0.658 24.446 1.00 85.12 186 TYR A O 1
ATOM 1489 N N . HIS A 1 187 ? 4.002 -1.127 24.559 1.00 85.69 187 HIS A N 1
ATOM 1490 C CA . HIS A 1 187 ? 3.836 -2.495 25.026 1.00 85.69 187 HIS A CA 1
ATOM 1491 C C . HIS A 1 187 ? 4.849 -2.846 26.113 1.00 85.69 187 HIS A C 1
ATOM 1493 O O . HIS A 1 187 ? 6.041 -2.588 25.973 1.00 85.69 187 HIS A O 1
ATOM 1499 N N . THR A 1 188 ? 4.393 -3.511 27.174 1.00 85.00 188 THR A N 1
ATOM 1500 C CA . THR A 1 188 ? 5.225 -3.847 28.344 1.00 85.00 188 THR A CA 1
ATOM 1501 C C . 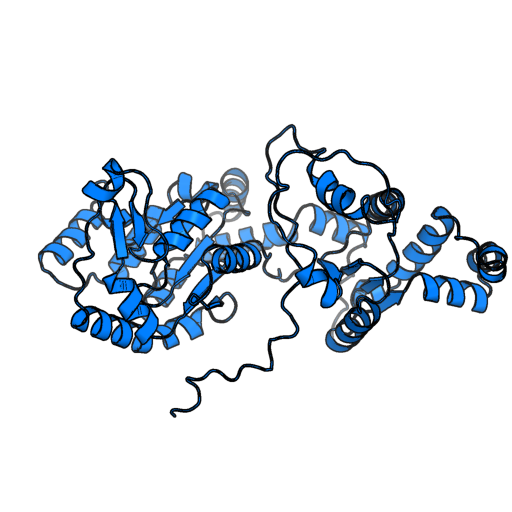THR A 1 188 ? 6.452 -4.702 28.033 1.00 85.00 188 THR A C 1
ATOM 1503 O O . THR A 1 188 ? 7.436 -4.616 28.756 1.00 85.00 188 THR A O 1
ATOM 1506 N N . THR A 1 189 ? 6.408 -5.540 26.993 1.00 81.06 189 THR A N 1
ATOM 1507 C CA . THR A 1 189 ? 7.496 -6.492 26.689 1.00 81.06 189 THR A CA 1
ATOM 1508 C C . THR A 1 189 ? 8.423 -6.087 25.546 1.00 81.06 189 THR A C 1
ATOM 1510 O O . THR A 1 189 ? 9.596 -6.438 25.595 1.00 81.06 189 THR A O 1
ATOM 1513 N N . PHE A 1 190 ? 7.934 -5.395 24.513 1.00 79.75 190 PHE A N 1
ATOM 1514 C CA . PHE A 1 190 ? 8.706 -5.164 23.280 1.00 79.75 190 PHE A CA 1
ATOM 1515 C C . PHE A 1 190 ? 8.786 -3.696 22.849 1.00 79.75 190 PHE A C 1
ATOM 1517 O O . PHE A 1 190 ? 9.519 -3.394 21.913 1.00 79.75 190 PHE A O 1
ATOM 1524 N N . ASP A 1 191 ? 8.051 -2.792 23.502 1.00 80.25 191 ASP A N 1
ATOM 1525 C CA . ASP A 1 191 ? 8.038 -1.366 23.158 1.00 80.25 191 ASP A CA 1
ATOM 1526 C C . ASP A 1 191 ? 7.708 -0.529 24.402 1.00 80.25 191 ASP A C 1
ATOM 1528 O O . ASP A 1 191 ? 6.613 0.021 24.538 1.00 80.25 191 ASP A O 1
ATOM 1532 N N . TRP A 1 192 ? 8.629 -0.531 25.371 1.00 84.38 192 TRP A N 1
ATOM 1533 C CA . TRP A 1 192 ? 8.476 0.195 26.631 1.00 84.38 192 TRP A CA 1
ATOM 1534 C C . TRP A 1 192 ? 9.259 1.513 26.592 1.00 84.38 192 TRP A C 1
ATOM 1536 O O . TRP A 1 192 ? 10.448 1.494 26.259 1.00 84.38 192 TRP A O 1
ATOM 1546 N N . PRO A 1 193 ? 8.645 2.662 26.931 1.00 88.19 193 PRO A N 1
ATOM 1547 C CA . PRO A 1 193 ? 9.337 3.943 26.876 1.00 88.19 193 PRO A CA 1
ATOM 1548 C C . PRO A 1 193 ? 10.401 4.035 27.972 1.00 88.19 193 PRO A C 1
ATOM 1550 O O . PRO A 1 193 ? 10.163 3.633 29.107 1.00 88.19 193 PRO A O 1
ATOM 1553 N N . ASN A 1 194 ? 11.558 4.625 27.664 1.00 87.31 194 ASN A N 1
ATOM 1554 C CA . ASN A 1 194 ? 12.616 4.864 28.657 1.00 87.31 194 ASN A CA 1
ATOM 1555 C C . ASN A 1 194 ? 12.286 6.025 29.612 1.00 87.31 194 ASN A C 1
ATOM 1557 O O . ASN A 1 194 ? 12.825 6.091 30.714 1.00 87.31 194 ASN A O 1
ATOM 1561 N N . ASP A 1 195 ? 11.421 6.948 29.188 1.00 89.38 195 ASP A N 1
ATOM 1562 C CA . ASP A 1 195 ? 11.056 8.132 29.964 1.00 89.38 195 ASP A CA 1
ATOM 1563 C C . ASP A 1 195 ? 10.024 7.792 31.050 1.00 89.38 195 ASP A C 1
ATOM 1565 O O . ASP A 1 195 ? 8.901 7.363 30.769 1.00 89.38 195 ASP A O 1
ATOM 1569 N N . VAL A 1 196 ? 10.407 8.028 32.304 1.00 86.75 196 VAL A N 1
ATOM 1570 C CA . VAL A 1 196 ? 9.604 7.749 33.500 1.00 86.75 196 VAL A CA 1
ATOM 1571 C C . VAL A 1 196 ? 8.309 8.570 33.523 1.00 86.75 196 VAL A C 1
ATOM 1573 O O . VAL A 1 196 ? 7.285 8.074 33.991 1.00 86.75 196 VAL A O 1
ATOM 1576 N N . GLN A 1 197 ? 8.307 9.793 32.979 1.00 85.50 197 GLN A N 1
ATOM 1577 C CA . GLN A 1 197 ? 7.093 10.618 32.932 1.00 85.50 197 GLN A CA 1
ATOM 1578 C C . GLN A 1 197 ? 6.041 10.022 31.997 1.00 85.50 197 GLN A C 1
ATOM 1580 O O . GLN A 1 197 ? 4.846 10.076 32.288 1.00 85.50 197 GLN A O 1
ATOM 1585 N N . ILE A 1 198 ? 6.486 9.421 30.889 1.00 84.81 198 ILE A N 1
ATOM 1586 C CA . ILE A 1 198 ? 5.602 8.720 29.957 1.00 84.81 198 ILE A CA 1
ATOM 1587 C C . ILE A 1 198 ? 5.070 7.459 30.633 1.00 84.81 198 ILE A C 1
ATOM 1589 O O . ILE A 1 198 ? 3.863 7.249 30.644 1.00 84.81 198 ILE A O 1
ATOM 1593 N N . GLN A 1 199 ? 5.935 6.672 31.280 1.00 85.19 199 GLN A N 1
ATOM 1594 C CA . GLN A 1 199 ? 5.530 5.442 31.970 1.00 85.19 199 GLN A CA 1
ATOM 1595 C C . GLN A 1 199 ? 4.419 5.669 33.007 1.00 85.19 199 GLN A C 1
ATOM 1597 O O . GLN A 1 199 ? 3.489 4.870 33.086 1.00 85.19 199 GLN A O 1
ATOM 1602 N N . GLN A 1 200 ? 4.485 6.760 33.777 1.00 85.00 200 GLN A N 1
ATOM 1603 C CA . GLN A 1 200 ? 3.498 7.067 34.819 1.00 85.00 200 GLN A CA 1
ATOM 1604 C C . GLN A 1 200 ? 2.119 7.460 34.272 1.00 85.00 200 GLN A C 1
ATOM 1606 O O . GLN A 1 200 ? 1.120 7.260 34.961 1.00 85.00 200 GLN A O 1
ATOM 1611 N N . ARG A 1 201 ? 2.044 8.005 33.050 1.00 88.00 201 ARG A N 1
ATOM 1612 C CA . ARG A 1 201 ? 0.774 8.406 32.415 1.00 88.00 201 ARG A CA 1
ATOM 1613 C C . ARG A 1 201 ? 0.147 7.320 31.539 1.00 88.00 201 ARG A C 1
ATOM 1615 O O . ARG A 1 201 ? -0.949 7.526 31.024 1.00 88.00 201 ARG A O 1
ATOM 1622 N N . LEU A 1 202 ? 0.829 6.190 31.346 1.00 85.81 202 LEU A N 1
ATOM 1623 C CA . LEU A 1 202 ? 0.335 5.094 30.519 1.00 85.81 202 LEU A CA 1
ATOM 1624 C C . LEU A 1 202 ? -0.885 4.421 31.146 1.00 85.81 202 LEU A C 1
ATOM 1626 O O . LEU A 1 202 ? -0.837 3.932 32.274 1.00 85.81 202 LEU A O 1
ATOM 1630 N N . VAL A 1 203 ? -1.954 4.303 30.363 1.00 84.06 203 VAL A N 1
ATOM 1631 C CA . VAL A 1 203 ? -3.199 3.655 30.785 1.00 84.06 203 VAL A CA 1
ATOM 1632 C C . VAL A 1 203 ? -3.330 2.290 30.109 1.00 84.06 203 VAL A C 1
ATOM 1634 O O . VAL A 1 203 ? -2.980 2.114 28.936 1.00 84.06 203 VAL A O 1
ATOM 1637 N N . LYS A 1 204 ? -3.801 1.290 30.862 1.00 81.56 204 LYS A N 1
ATOM 1638 C CA . LYS A 1 204 ? -4.154 -0.025 30.310 1.00 81.56 204 LYS A CA 1
ATOM 1639 C C . LYS A 1 204 ? -5.466 0.113 29.524 1.00 81.56 204 LYS A C 1
ATOM 1641 O O . LYS A 1 204 ? -6.375 0.761 30.028 1.00 81.56 204 LYS A O 1
ATOM 1646 N N . PRO A 1 205 ? -5.594 -0.475 28.323 1.00 75.75 205 PRO A N 1
ATOM 1647 C CA . PRO A 1 205 ? -6.872 -0.479 27.623 1.00 75.75 205 PRO A CA 1
ATOM 1648 C C . PRO A 1 205 ? -7.949 -1.177 28.466 1.00 75.75 205 PRO A C 1
ATOM 1650 O O . PRO A 1 205 ? -7.680 -2.209 29.081 1.00 75.75 205 PRO A O 1
ATOM 1653 N N . ASP A 1 206 ? -9.172 -0.647 28.424 1.00 68.50 206 ASP A N 1
ATOM 1654 C CA . ASP A 1 206 ? -10.338 -1.157 29.169 1.00 68.50 206 ASP A CA 1
ATOM 1655 C C . ASP A 1 206 ? -10.859 -2.518 28.665 1.00 68.50 206 ASP A C 1
ATOM 1657 O O . ASP A 1 206 ? -11.868 -3.016 29.152 1.00 68.50 206 ASP A O 1
ATOM 1661 N N . LEU A 1 207 ? -10.201 -3.130 27.677 1.00 75.25 207 LEU A 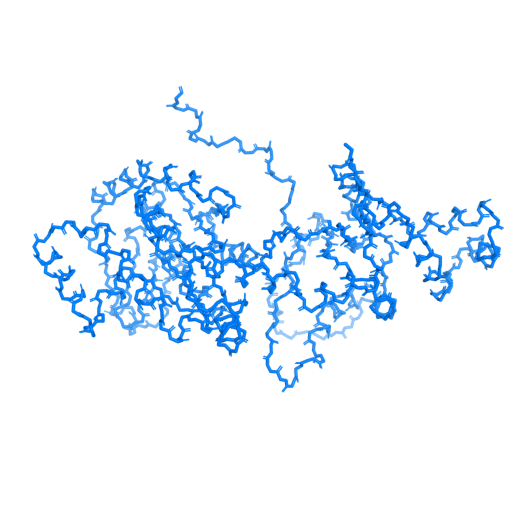N 1
ATOM 1662 C CA . LEU A 1 207 ? -10.674 -4.348 27.021 1.00 75.25 207 LEU A CA 1
ATOM 1663 C C . LEU A 1 207 ? -10.227 -5.599 27.781 1.00 75.25 207 LEU A C 1
ATOM 1665 O O . LEU A 1 207 ? -9.034 -5.923 27.810 1.00 75.25 207 LEU A O 1
ATOM 1669 N N . SER A 1 208 ? -11.196 -6.328 28.335 1.00 83.00 208 SER A N 1
ATOM 1670 C CA . SER A 1 208 ? -10.985 -7.664 28.902 1.00 83.00 208 SER A CA 1
ATOM 1671 C C . SER A 1 208 ? -10.690 -8.714 27.819 1.00 83.00 208 SER A C 1
ATOM 1673 O O . SER A 1 208 ? -10.995 -8.528 26.637 1.00 83.00 208 SER A O 1
ATOM 1675 N N . GLU A 1 209 ? -10.106 -9.850 28.212 1.00 83.75 209 GLU A N 1
ATOM 1676 C CA . GLU A 1 209 ? -9.828 -10.964 27.289 1.00 83.75 209 GLU A CA 1
ATOM 1677 C C . GLU A 1 209 ? -11.112 -11.535 26.660 1.00 83.75 209 GLU A C 1
ATOM 1679 O O . GLU A 1 209 ? -11.143 -11.852 25.467 1.00 83.75 209 GLU A O 1
ATOM 1684 N N . GLU A 1 210 ? -12.204 -11.594 27.428 1.00 85.31 210 GLU A N 1
ATOM 1685 C CA . GLU A 1 210 ? -13.512 -12.049 26.944 1.00 85.31 210 GLU A CA 1
ATOM 1686 C C . GLU A 1 210 ? -14.114 -11.095 25.905 1.00 85.31 210 GLU A C 1
ATOM 1688 O O . GLU A 1 210 ? -14.642 -11.527 24.878 1.00 85.31 210 GLU A O 1
ATOM 1693 N N . GLU A 1 211 ? -14.042 -9.785 26.150 1.00 85.62 211 GLU A N 1
ATOM 1694 C CA . GLU A 1 211 ? -14.536 -8.770 25.213 1.00 85.62 211 GLU A CA 1
ATOM 1695 C C . GLU A 1 211 ? -13.725 -8.759 23.925 1.00 85.62 211 GLU A C 1
ATOM 1697 O O . GLU A 1 211 ? -14.287 -8.672 22.834 1.00 85.62 211 GLU A O 1
ATOM 1702 N N . MET A 1 212 ? -12.410 -8.907 24.033 1.00 86.44 212 MET A N 1
ATOM 1703 C CA . MET A 1 212 ? -11.540 -8.989 22.872 1.00 86.44 212 MET A CA 1
ATOM 1704 C C . MET A 1 212 ? -11.821 -10.239 22.034 1.00 86.44 212 MET A C 1
ATOM 1706 O O . MET A 1 212 ? -11.888 -10.150 20.810 1.00 86.44 212 MET A O 1
ATOM 1710 N N . SER A 1 213 ? -12.077 -11.379 22.679 1.00 88.62 213 SER A N 1
ATOM 1711 C CA . SER A 1 213 ? -12.492 -12.606 21.991 1.00 88.62 213 SER A CA 1
ATOM 1712 C C . SER A 1 213 ? -13.801 -12.395 21.220 1.00 88.62 213 SER A C 1
ATOM 1714 O O . SER A 1 213 ? -13.918 -12.798 20.062 1.00 88.62 213 SER A O 1
ATOM 1716 N N . LYS A 1 214 ? -14.776 -11.686 21.810 1.00 90.38 214 LYS A N 1
ATOM 1717 C CA . LYS A 1 214 ? -16.024 -11.308 21.120 1.00 90.38 214 LYS A CA 1
ATOM 1718 C C . LYS A 1 214 ? -15.762 -10.393 19.919 1.00 90.38 214 LYS A C 1
ATOM 1720 O O . LYS A 1 214 ? -16.345 -10.616 18.860 1.00 90.38 214 LYS A O 1
ATOM 1725 N N . GLN A 1 215 ? -14.872 -9.408 20.054 1.00 89.00 215 GLN A N 1
ATOM 1726 C CA . GLN A 1 215 ? -14.503 -8.507 18.955 1.00 89.00 215 GLN A CA 1
ATOM 1727 C C . GLN A 1 215 ? -13.766 -9.229 17.821 1.00 89.00 215 GLN A C 1
ATOM 1729 O O . GLN A 1 215 ? -14.019 -8.938 16.654 1.00 89.00 215 GLN A O 1
ATOM 1734 N N . LEU A 1 216 ? -12.884 -10.182 18.138 1.00 91.25 216 LEU A N 1
ATOM 1735 C CA . LEU A 1 216 ? -12.213 -11.021 17.141 1.00 91.25 216 LEU A CA 1
ATOM 1736 C C . LEU A 1 216 ? -13.229 -11.853 16.356 1.00 91.25 216 LEU A C 1
ATOM 1738 O O . LEU A 1 216 ? -13.196 -11.868 15.127 1.00 91.25 216 LEU A O 1
ATOM 1742 N N . LEU A 1 217 ? -14.190 -12.473 17.047 1.00 92.25 217 LEU A N 1
ATOM 1743 C CA . LEU A 1 217 ? -15.270 -13.220 16.399 1.00 92.25 217 LEU A CA 1
ATOM 1744 C C . LEU A 1 217 ? -16.135 -12.330 15.495 1.00 92.25 217 LEU A C 1
ATOM 1746 O O . LEU A 1 217 ? -16.471 -12.739 14.384 1.00 92.25 217 LEU A O 1
ATOM 1750 N N . GLU A 1 218 ? -16.502 -11.126 15.941 1.00 91.06 218 GLU A N 1
ATOM 1751 C CA . GLU A 1 218 ? -17.268 -10.175 15.122 1.00 91.06 218 GLU A CA 1
ATOM 1752 C C . GLU A 1 218 ? -16.464 -9.729 13.889 1.00 91.06 218 GLU A C 1
ATOM 1754 O O . GLU A 1 218 ? -16.992 -9.740 12.776 1.00 91.06 218 GLU A O 1
ATOM 1759 N N . TYR A 1 219 ? -15.169 -9.448 14.055 1.00 91.69 219 TYR A N 1
ATOM 1760 C CA . TYR A 1 219 ? -14.266 -9.123 12.952 1.00 91.69 219 TYR A CA 1
ATOM 1761 C C . TYR A 1 219 ? -14.198 -10.249 11.912 1.00 91.69 219 TYR A C 1
ATOM 1763 O O . TYR A 1 219 ? -14.442 -10.000 10.732 1.00 91.69 219 TYR A O 1
ATOM 1771 N N . HIS A 1 220 ? -13.931 -11.490 12.328 1.00 91.62 220 HIS A N 1
ATOM 1772 C CA . HIS A 1 220 ? -13.807 -12.633 11.413 1.00 91.62 220 HIS A CA 1
ATOM 1773 C C . HIS A 1 220 ? -15.112 -12.946 10.672 1.00 91.62 220 HIS A C 1
ATOM 1775 O O . HIS A 1 220 ? -15.076 -13.398 9.529 1.00 91.62 220 HIS A O 1
ATOM 1781 N N . ARG A 1 221 ? -16.272 -12.659 11.279 1.00 92.12 221 ARG A N 1
ATOM 1782 C CA . ARG A 1 221 ? -17.583 -12.784 10.617 1.00 92.12 221 ARG A CA 1
ATOM 1783 C C . ARG A 1 221 ? -17.792 -11.736 9.526 1.00 92.12 221 ARG A C 1
ATOM 1785 O O . ARG A 1 221 ? -18.341 -12.055 8.474 1.00 92.12 221 ARG A O 1
ATOM 1792 N N . ASN A 1 222 ? -17.364 -10.498 9.761 1.00 91.81 222 ASN A N 1
ATOM 1793 C CA . ASN A 1 222 ? -17.674 -9.368 8.882 1.00 91.81 222 ASN A CA 1
ATOM 1794 C C . ASN A 1 222 ? -16.604 -9.129 7.803 1.00 91.81 222 ASN A C 1
ATOM 1796 O O . ASN A 1 222 ? -16.922 -8.716 6.681 1.00 91.81 222 ASN A O 1
ATOM 1800 N N . PHE A 1 223 ? -15.340 -9.426 8.113 1.00 91.81 223 PHE A N 1
ATOM 1801 C CA . PHE A 1 223 ? -14.191 -9.158 7.252 1.00 91.81 223 PHE A CA 1
ATOM 1802 C C . PHE A 1 223 ? -14.263 -9.807 5.857 1.00 91.81 223 PHE A C 1
ATOM 1804 O O . PHE A 1 223 ? -13.910 -9.120 4.895 1.00 91.81 223 PHE A O 1
ATOM 1811 N N . PRO A 1 224 ? -14.761 -11.050 5.669 1.00 91.25 224 PRO A N 1
ATOM 1812 C CA . PRO A 1 224 ? -14.880 -11.646 4.336 1.00 91.25 224 PRO A CA 1
ATOM 1813 C C . PRO A 1 224 ? -15.671 -10.774 3.350 1.00 91.25 224 PRO A C 1
ATOM 1815 O O . PRO A 1 224 ? -15.297 -10.656 2.182 1.00 91.25 224 PRO A O 1
ATOM 1818 N N . GLY A 1 225 ? -16.722 -10.094 3.823 1.00 90.25 225 GLY A N 1
ATOM 1819 C CA . GLY A 1 225 ? -17.512 -9.182 2.995 1.00 90.25 225 GLY A CA 1
ATOM 1820 C C . GLY A 1 225 ? -16.742 -7.925 2.580 1.00 90.25 225 GLY A C 1
ATOM 1821 O O . GLY A 1 225 ? -16.899 -7.451 1.454 1.00 90.25 225 GLY A O 1
ATOM 1822 N N . VAL A 1 226 ? -15.876 -7.407 3.455 1.00 91.81 226 VAL A N 1
ATOM 1823 C CA . VAL A 1 226 ? -14.990 -6.266 3.160 1.00 91.81 226 VAL A CA 1
ATOM 1824 C C . VAL A 1 226 ? -13.864 -6.683 2.210 1.00 91.81 226 VAL A C 1
ATOM 1826 O O . VAL A 1 226 ? -13.556 -5.964 1.257 1.00 91.81 226 VAL A O 1
ATOM 1829 N N . PHE A 1 227 ? -13.290 -7.870 2.420 1.00 90.81 227 PHE A N 1
ATOM 1830 C CA . PHE A 1 227 ? -12.236 -8.432 1.577 1.00 90.81 227 PHE A CA 1
ATOM 1831 C C . PHE A 1 227 ? -12.681 -8.559 0.117 1.00 90.81 227 PHE A C 1
ATOM 1833 O O . PHE A 1 227 ? -11.954 -8.140 -0.781 1.00 90.81 227 PHE A O 1
ATOM 1840 N N . GLN A 1 228 ? -13.893 -9.068 -0.126 1.00 89.94 228 GLN A N 1
ATOM 1841 C CA . GLN A 1 228 ? -14.440 -9.204 -1.480 1.00 89.94 228 GLN A CA 1
ATOM 1842 C C . GLN A 1 228 ? -14.564 -7.859 -2.209 1.00 89.94 228 GLN A C 1
ATOM 1844 O O . GLN A 1 228 ? -14.285 -7.777 -3.403 1.00 89.94 228 GLN A O 1
ATOM 1849 N N . ILE A 1 229 ? -14.950 -6.795 -1.498 1.00 90.25 229 ILE A N 1
ATOM 1850 C CA . ILE A 1 229 ? -15.134 -5.462 -2.088 1.00 90.25 229 ILE A CA 1
ATOM 1851 C C . ILE A 1 229 ? -13.790 -4.858 -2.511 1.00 90.25 229 ILE A C 1
ATOM 1853 O O . ILE A 1 229 ? -13.678 -4.292 -3.599 1.00 90.25 229 ILE A O 1
ATOM 1857 N N . TYR A 1 230 ? -12.765 -4.985 -1.666 1.00 90.94 230 TYR A N 1
ATOM 1858 C CA . TYR A 1 230 ? -11.473 -4.332 -1.883 1.00 90.94 230 TYR A CA 1
ATOM 1859 C C . TYR A 1 230 ? -10.386 -5.245 -2.452 1.00 90.94 230 TYR A C 1
ATOM 1861 O O . TYR A 1 230 ? -9.253 -4.799 -2.596 1.00 90.94 230 TYR A O 1
ATOM 1869 N N . GLN A 1 231 ? -10.706 -6.481 -2.843 1.00 88.62 231 GLN A N 1
ATOM 1870 C CA . GLN A 1 231 ? -9.748 -7.516 -3.261 1.00 88.62 231 GLN A CA 1
ATOM 1871 C C . GLN A 1 231 ? -8.659 -7.026 -4.237 1.00 88.62 231 GLN A C 1
ATOM 1873 O O . GLN A 1 231 ? -7.508 -7.441 -4.141 1.00 88.62 231 GLN A O 1
ATOM 1878 N N . LYS A 1 232 ? -8.999 -6.126 -5.169 1.00 86.38 232 LYS A N 1
ATOM 1879 C CA . LYS A 1 232 ? -8.063 -5.602 -6.184 1.00 86.38 232 LYS A CA 1
ATOM 1880 C C . LYS A 1 232 ? -7.033 -4.608 -5.643 1.00 86.38 232 LYS A C 1
ATOM 1882 O O . LYS A 1 232 ? -5.968 -4.461 -6.236 1.00 86.38 232 LYS A O 1
ATOM 1887 N N . ILE A 1 233 ? -7.370 -3.908 -4.565 1.00 88.50 233 ILE A N 1
ATOM 1888 C CA . ILE A 1 233 ? -6.566 -2.836 -3.962 1.00 88.50 233 ILE A CA 1
ATOM 1889 C C . ILE A 1 233 ? -6.128 -3.171 -2.533 1.00 88.50 233 ILE A C 1
ATOM 1891 O O . ILE A 1 233 ? -5.590 -2.318 -1.822 1.00 88.50 233 ILE A O 1
ATOM 1895 N N . LEU A 1 234 ? -6.351 -4.412 -2.107 1.00 92.25 234 LEU A N 1
ATOM 1896 C CA . LEU A 1 234 ? -6.084 -4.894 -0.765 1.00 92.25 234 LEU A CA 1
ATOM 1897 C C . LEU A 1 234 ? -4.777 -5.684 -0.719 1.00 92.25 234 LEU A C 1
ATOM 1899 O O . LEU A 1 234 ? -4.547 -6.590 -1.519 1.00 92.25 234 LEU A O 1
ATOM 1903 N N . ARG A 1 235 ? -3.938 -5.375 0.274 1.00 92.19 235 ARG A N 1
ATOM 1904 C CA . ARG A 1 235 ? -2.731 -6.135 0.602 1.00 92.19 235 ARG A CA 1
ATOM 1905 C C . ARG A 1 235 ? -2.757 -6.584 2.057 1.00 92.19 235 ARG A C 1
ATOM 1907 O O . ARG A 1 235 ? -2.806 -5.757 2.963 1.00 92.19 235 ARG A O 1
ATOM 1914 N N . SER A 1 236 ? -2.667 -7.893 2.268 1.00 91.44 236 SER A N 1
ATOM 1915 C CA . SER A 1 236 ? -2.494 -8.501 3.587 1.00 91.44 236 SER A CA 1
ATOM 1916 C C . SER A 1 236 ? -1.019 -8.520 3.995 1.00 91.44 236 SER A C 1
ATOM 1918 O O . SER A 1 236 ? -0.157 -8.919 3.206 1.00 91.44 236 SER A O 1
ATOM 1920 N N . ILE A 1 237 ? -0.733 -8.117 5.230 1.00 91.62 237 ILE A N 1
ATOM 1921 C CA . ILE A 1 237 ? 0.605 -8.073 5.825 1.00 91.62 237 ILE A CA 1
ATOM 1922 C C . ILE A 1 237 ? 0.553 -8.783 7.179 1.00 91.62 237 ILE A C 1
ATOM 1924 O O . ILE A 1 237 ? -0.327 -8.506 7.996 1.00 91.62 237 ILE A O 1
ATOM 1928 N N . ASN A 1 238 ? 1.497 -9.698 7.407 1.00 90.00 238 ASN A N 1
ATOM 1929 C CA . ASN A 1 238 ? 1.624 -10.379 8.690 1.00 90.00 238 ASN A CA 1
ATOM 1930 C C . ASN A 1 238 ? 2.055 -9.361 9.759 1.00 90.00 238 ASN A C 1
ATOM 1932 O O . ASN A 1 238 ? 3.042 -8.655 9.570 1.00 90.00 238 ASN A O 1
ATOM 1936 N N . ALA A 1 239 ? 1.324 -9.265 10.862 1.00 90.62 239 ALA A N 1
ATOM 1937 C CA . ALA A 1 239 ? 1.656 -8.406 11.995 1.00 90.62 239 ALA A CA 1
ATOM 1938 C C . ALA A 1 239 ? 2.492 -9.132 13.066 1.00 90.62 239 ALA A C 1
ATOM 1940 O O . ALA A 1 239 ? 2.961 -8.506 14.019 1.00 90.62 239 ALA A O 1
ATOM 1941 N N . ASP A 1 240 ? 2.707 -10.441 12.930 1.00 88.31 240 ASP A N 1
ATOM 1942 C CA . ASP A 1 240 ? 3.586 -11.244 13.788 1.00 88.31 240 ASP A CA 1
ATOM 1943 C C . ASP A 1 240 ? 5.056 -11.178 13.336 1.00 88.31 240 ASP A C 1
ATOM 1945 O O . ASP A 1 240 ? 5.741 -12.171 13.121 1.00 88.31 240 ASP A O 1
ATOM 1949 N N . GLN A 1 241 ? 5.523 -9.958 13.089 1.00 88.31 241 GLN A N 1
ATOM 1950 C CA . GLN A 1 241 ? 6.901 -9.645 12.727 1.00 88.31 241 GLN A CA 1
ATOM 1951 C C . GLN A 1 241 ? 7.270 -8.283 13.345 1.00 88.31 241 GLN A C 1
ATOM 1953 O O . GLN A 1 241 ? 6.376 -7.556 13.803 1.00 88.31 241 GLN A O 1
ATOM 1958 N N . PRO A 1 242 ? 8.560 -7.905 13.385 1.00 86.19 242 PRO A N 1
ATOM 1959 C CA . PRO A 1 242 ? 8.982 -6.615 13.920 1.00 86.19 242 PRO A CA 1
ATOM 1960 C C . PRO A 1 242 ? 8.270 -5.439 13.240 1.00 86.19 242 PRO A C 1
ATOM 1962 O O . PRO A 1 242 ? 8.065 -5.429 12.026 1.00 86.19 242 PRO A O 1
ATOM 1965 N N . CYS A 1 243 ? 7.930 -4.406 14.018 1.00 83.88 243 CYS A N 1
ATOM 1966 C CA . CYS A 1 243 ? 7.159 -3.245 13.551 1.00 83.88 243 CYS A CA 1
ATOM 1967 C C . CYS A 1 243 ? 7.785 -2.580 12.307 1.00 83.88 243 CYS A C 1
ATOM 1969 O O . CYS A 1 243 ? 7.081 -2.218 11.366 1.00 83.88 243 CYS A O 1
ATOM 1971 N N . VAL A 1 244 ? 9.119 -2.493 12.264 1.00 86.19 244 VAL A N 1
ATOM 1972 C CA . VAL A 1 244 ? 9.878 -1.922 11.138 1.00 86.19 244 VAL A CA 1
ATOM 1973 C C . VAL A 1 244 ? 9.624 -2.686 9.832 1.00 86.19 244 VAL A C 1
ATOM 1975 O O . VAL A 1 244 ? 9.421 -2.065 8.786 1.00 86.19 244 VAL A O 1
ATOM 1978 N N . ASP A 1 245 ? 9.560 -4.016 9.890 1.00 88.00 245 ASP A N 1
ATOM 1979 C CA . ASP A 1 245 ? 9.325 -4.856 8.716 1.00 88.00 245 ASP A CA 1
ATOM 1980 C C . ASP A 1 245 ? 7.883 -4.719 8.219 1.00 88.00 245 ASP A C 1
ATOM 1982 O O . ASP A 1 245 ? 7.664 -4.559 7.016 1.00 88.00 245 ASP A O 1
ATOM 1986 N N . VAL A 1 246 ? 6.905 -4.682 9.134 1.00 89.19 246 VAL A N 1
ATOM 1987 C CA . VAL A 1 246 ? 5.491 -4.424 8.795 1.00 89.19 246 VAL A CA 1
ATOM 1988 C C . VAL A 1 246 ? 5.348 -3.074 8.089 1.00 89.19 246 VAL A C 1
ATOM 1990 O O . VAL A 1 246 ? 4.733 -2.985 7.024 1.00 89.19 246 VAL A O 1
ATOM 1993 N N . ILE A 1 247 ? 5.946 -2.022 8.658 1.00 88.75 247 ILE A N 1
ATOM 1994 C CA . ILE A 1 247 ? 5.873 -0.661 8.119 1.00 88.75 247 ILE A CA 1
ATOM 1995 C C . ILE A 1 247 ? 6.555 -0.581 6.754 1.00 88.75 247 ILE A C 1
ATOM 1997 O O . ILE A 1 247 ? 5.997 0.028 5.846 1.00 88.75 247 ILE A O 1
ATOM 2001 N N . SER A 1 248 ? 7.727 -1.195 6.577 1.00 87.12 248 SER A N 1
ATOM 2002 C CA . SER A 1 248 ? 8.429 -1.173 5.286 1.00 87.12 248 SER A CA 1
ATOM 2003 C C . SER A 1 248 ? 7.618 -1.857 4.182 1.00 87.12 248 SER A C 1
ATOM 2005 O O . SER A 1 248 ? 7.511 -1.325 3.075 1.00 87.12 248 SER A O 1
ATOM 2007 N N . GLN A 1 249 ? 6.963 -2.982 4.487 1.00 87.19 249 GLN A N 1
ATOM 2008 C CA . GLN A 1 249 ? 6.069 -3.671 3.554 1.00 87.19 249 GLN A CA 1
ATOM 2009 C C . GLN A 1 249 ? 4.845 -2.816 3.210 1.00 87.19 249 GLN A C 1
ATOM 2011 O O . GLN A 1 249 ? 4.479 -2.711 2.037 1.00 87.19 249 GLN A O 1
ATOM 2016 N N . ALA A 1 250 ? 4.240 -2.168 4.210 1.00 89.44 250 ALA A N 1
ATOM 2017 C CA . ALA A 1 250 ? 3.103 -1.276 4.009 1.00 89.44 250 ALA A CA 1
ATOM 2018 C C . ALA A 1 250 ? 3.487 -0.040 3.182 1.00 89.44 250 ALA A C 1
ATOM 2020 O O . ALA A 1 250 ? 2.796 0.281 2.220 1.00 89.44 250 ALA A O 1
ATOM 2021 N N . LEU A 1 251 ? 4.609 0.613 3.502 1.00 87.50 251 LEU A N 1
ATOM 2022 C CA . LEU A 1 251 ? 5.138 1.756 2.754 1.00 87.50 251 LEU A CA 1
ATOM 2023 C C . LEU A 1 251 ? 5.439 1.380 1.310 1.00 87.50 251 LEU A C 1
ATOM 2025 O O . LEU A 1 251 ? 5.009 2.086 0.406 1.00 87.50 251 LEU A O 1
ATOM 2029 N N . THR A 1 252 ? 6.110 0.247 1.094 1.00 85.31 252 THR A N 1
ATOM 2030 C CA . THR A 1 252 ? 6.403 -0.249 -0.255 1.00 85.31 252 THR A CA 1
ATOM 2031 C C . THR A 1 252 ? 5.112 -0.420 -1.043 1.00 85.31 252 THR A C 1
ATOM 2033 O O . THR A 1 252 ? 5.023 0.043 -2.173 1.00 85.31 252 THR A O 1
ATOM 2036 N N . TYR A 1 253 ? 4.086 -1.030 -0.441 1.00 86.38 253 TYR A N 1
ATOM 2037 C CA . TYR A 1 253 ? 2.796 -1.223 -1.094 1.00 86.38 253 TYR A CA 1
ATOM 2038 C C . TYR A 1 253 ? 2.076 0.096 -1.398 1.00 86.38 253 TYR A C 1
ATOM 2040 O O . TYR A 1 253 ? 1.648 0.313 -2.527 1.00 86.38 253 TYR A O 1
ATOM 2048 N N . VAL A 1 254 ? 1.967 0.988 -0.419 1.00 86.44 254 VAL A N 1
ATOM 2049 C CA . VAL A 1 254 ? 1.286 2.283 -0.560 1.00 86.44 254 VAL A CA 1
ATOM 2050 C C . VAL A 1 254 ? 1.983 3.185 -1.581 1.00 86.44 254 VAL A C 1
ATOM 2052 O O . VAL A 1 254 ? 1.330 3.940 -2.295 1.00 86.44 254 VAL A O 1
ATOM 2055 N N . GLN A 1 255 ? 3.308 3.098 -1.677 1.00 83.12 255 GLN A N 1
ATOM 2056 C CA . GLN A 1 255 ? 4.083 3.830 -2.675 1.00 83.12 255 GLN A CA 1
ATOM 2057 C C . GLN A 1 255 ? 3.978 3.210 -4.072 1.00 83.12 255 GLN A C 1
ATOM 2059 O O . GLN A 1 255 ? 4.288 3.888 -5.054 1.00 83.12 255 GLN A O 1
ATOM 2064 N N . THR A 1 256 ? 3.502 1.963 -4.198 1.00 77.00 256 THR A N 1
ATOM 2065 C CA . THR A 1 256 ? 3.267 1.390 -5.523 1.00 77.00 256 THR A CA 1
ATOM 2066 C C . THR A 1 256 ? 2.153 2.142 -6.239 1.00 77.00 256 THR A C 1
ATOM 2068 O O . THR A 1 256 ? 1.047 2.326 -5.728 1.00 77.00 256 THR A O 1
ATOM 2071 N N . GLN A 1 257 ? 2.433 2.555 -7.470 1.00 67.12 257 GLN A N 1
ATOM 2072 C CA . GLN A 1 257 ? 1.427 3.162 -8.329 1.00 67.12 257 GLN A CA 1
ATOM 2073 C C . GLN A 1 257 ? 0.512 2.071 -8.900 1.00 67.12 257 GLN A C 1
ATOM 2075 O O . GLN A 1 257 ? 0.982 1.097 -9.502 1.00 67.12 257 GLN A O 1
ATOM 2080 N N . HIS A 1 258 ? -0.804 2.231 -8.729 1.00 62.69 258 HIS A N 1
ATOM 2081 C CA . HIS A 1 258 ? -1.780 1.363 -9.387 1.00 62.69 258 HIS A CA 1
ATOM 2082 C C . HIS A 1 258 ? -1.654 1.486 -10.907 1.00 62.69 258 HIS A C 1
ATOM 2084 O O . HIS A 1 258 ? -1.379 2.562 -11.440 1.00 62.69 258 HIS A O 1
ATOM 2090 N N . ARG A 1 259 ? -1.847 0.366 -11.615 1.00 54.50 259 ARG A N 1
ATOM 2091 C CA . ARG A 1 259 ? -1.847 0.366 -13.082 1.00 54.50 259 ARG A CA 1
ATOM 2092 C C . ARG A 1 259 ? -2.976 1.275 -13.567 1.00 54.50 259 ARG A C 1
ATOM 2094 O O . ARG A 1 259 ? -4.136 0.983 -13.288 1.00 54.50 259 ARG A O 1
ATOM 2101 N N . SER A 1 260 ? -2.641 2.336 -14.295 1.00 52.59 260 SER A N 1
ATOM 2102 C CA . SER A 1 260 ? -3.635 3.073 -15.070 1.00 52.59 260 SER A CA 1
ATOM 2103 C C . SER A 1 260 ? -4.074 2.230 -16.268 1.00 52.59 260 SER A C 1
ATOM 2105 O O . SER A 1 260 ? -3.338 1.355 -16.731 1.00 52.59 260 SER A O 1
ATOM 2107 N N . ALA A 1 261 ? -5.266 2.504 -16.798 1.00 46.09 261 ALA A N 1
ATOM 2108 C CA . ALA A 1 261 ? -5.751 1.890 -18.038 1.00 46.09 261 ALA A CA 1
ATOM 2109 C C . ALA A 1 261 ? -5.001 2.389 -19.294 1.00 46.09 261 ALA A C 1
ATOM 2111 O O . ALA A 1 261 ? -5.390 2.077 -20.420 1.00 46.09 261 ALA A O 1
ATOM 2112 N N . ALA A 1 262 ? -3.932 3.173 -19.116 1.00 53.22 262 ALA A N 1
ATOM 2113 C CA . ALA A 1 262 ? -3.063 3.582 -20.203 1.00 53.22 262 ALA A CA 1
ATOM 2114 C C . ALA A 1 262 ? -2.460 2.344 -20.890 1.00 53.22 262 ALA A C 1
ATOM 2116 O O . ALA A 1 262 ? -2.187 1.348 -20.211 1.00 53.22 262 ALA A O 1
ATOM 2117 N N . PRO A 1 263 ? -2.213 2.390 -22.212 1.00 53.69 263 PRO A N 1
ATOM 2118 C CA . PRO A 1 263 ? -1.468 1.349 -22.911 1.00 53.69 263 PRO A CA 1
ATOM 2119 C C . PRO A 1 263 ? -0.052 1.262 -22.322 1.00 53.69 263 PRO A C 1
ATOM 2121 O O . PRO A 1 263 ? 0.865 1.970 -22.726 1.00 53.69 263 PRO A O 1
ATOM 2124 N N . PHE A 1 264 ? 0.104 0.421 -21.301 1.00 60.00 264 PHE A N 1
ATOM 2125 C CA . PHE A 1 264 ? 1.337 0.276 -20.549 1.00 60.00 264 PHE A CA 1
ATOM 2126 C C . PHE A 1 264 ? 2.183 -0.804 -21.203 1.00 60.00 264 PHE A C 1
ATOM 2128 O O . PHE A 1 264 ? 1.956 -2.000 -21.020 1.00 60.00 264 PHE A O 1
ATOM 2135 N N . THR A 1 265 ? 3.193 -0.379 -21.947 1.00 68.12 265 THR A N 1
ATOM 2136 C CA . THR A 1 265 ? 4.229 -1.278 -22.447 1.00 68.12 265 THR A CA 1
ATOM 2137 C C . THR A 1 265 ? 5.246 -1.481 -21.324 1.00 68.12 265 THR A C 1
ATOM 2139 O O . THR A 1 265 ? 5.917 -0.520 -20.939 1.00 68.12 265 THR A O 1
ATOM 2142 N N . PRO A 1 266 ? 5.364 -2.679 -20.727 1.00 72.81 266 PRO A N 1
ATOM 2143 C CA . PRO A 1 266 ? 6.266 -2.902 -19.601 1.00 72.81 266 PRO A CA 1
ATOM 2144 C C . PRO A 1 266 ? 7.727 -2.702 -20.018 1.00 72.81 266 PRO A C 1
ATOM 2146 O O . PRO A 1 266 ? 8.240 -3.410 -20.877 1.00 72.81 266 PRO A O 1
ATOM 2149 N N . ARG A 1 267 ? 8.413 -1.750 -19.379 1.00 79.44 267 ARG A N 1
ATOM 2150 C CA . ARG A 1 267 ? 9.843 -1.469 -19.582 1.00 79.44 267 ARG A CA 1
ATOM 2151 C C . ARG A 1 267 ? 10.591 -1.756 -18.292 1.00 79.44 267 ARG A C 1
ATOM 2153 O O . ARG A 1 267 ? 10.448 -1.011 -17.323 1.00 79.44 267 ARG A O 1
ATOM 2160 N N . ILE A 1 268 ? 11.320 -2.862 -18.245 1.00 82.81 268 ILE A N 1
ATOM 2161 C CA . ILE A 1 268 ? 11.936 -3.366 -17.015 1.00 82.81 268 ILE A CA 1
ATOM 2162 C C . ILE A 1 268 ? 13.449 -3.377 -17.181 1.00 82.81 268 ILE A C 1
ATOM 2164 O O . ILE A 1 268 ? 13.963 -3.899 -18.165 1.00 82.81 268 ILE A O 1
ATOM 2168 N N . LEU A 1 269 ? 14.173 -2.841 -16.205 1.00 83.81 269 LEU A N 1
ATOM 2169 C CA . LEU A 1 269 ? 15.634 -2.852 -16.186 1.00 83.81 269 LEU A CA 1
ATOM 2170 C C . LEU A 1 269 ? 16.147 -3.734 -15.044 1.00 83.81 269 LEU A C 1
ATOM 2172 O O . LEU A 1 269 ? 15.795 -3.479 -13.897 1.00 83.81 269 LEU A O 1
ATOM 2176 N N . PHE A 1 270 ? 16.995 -4.727 -15.326 1.00 81.69 270 PHE A N 1
ATOM 2177 C CA . PHE A 1 270 ? 17.633 -5.558 -14.296 1.00 81.69 270 PHE A CA 1
ATOM 2178 C C . PHE A 1 270 ? 19.098 -5.185 -14.053 1.00 81.69 270 PHE A C 1
ATOM 2180 O O . PHE A 1 270 ? 19.948 -5.377 -14.927 1.00 81.69 270 PHE A O 1
ATOM 2187 N N . CYS A 1 271 ? 19.404 -4.782 -12.817 1.00 78.69 271 CYS A N 1
ATOM 2188 C CA . CYS A 1 271 ? 20.748 -4.427 -12.351 1.00 78.69 271 CYS A CA 1
ATOM 2189 C C . CYS A 1 271 ? 21.188 -5.289 -11.153 1.00 78.69 271 CYS A C 1
ATOM 2191 O O . CYS A 1 271 ? 20.371 -5.838 -10.412 1.00 78.69 271 CYS A O 1
ATOM 2193 N N . GLY A 1 272 ? 22.501 -5.487 -10.993 1.00 74.19 272 GLY A N 1
ATOM 2194 C CA . GLY A 1 272 ? 23.084 -6.257 -9.884 1.00 74.19 272 GLY A CA 1
ATOM 2195 C C . GLY A 1 272 ? 24.383 -6.991 -10.250 1.00 74.19 272 GLY A C 1
ATOM 2196 O O . GLY A 1 272 ? 24.711 -7.091 -11.435 1.00 74.19 272 GLY A O 1
ATOM 2197 N N . PRO A 1 273 ? 25.063 -7.623 -9.280 1.00 76.00 273 PRO A N 1
ATOM 2198 C CA . PRO A 1 273 ? 26.369 -8.271 -9.465 1.00 76.00 273 PRO A CA 1
ATOM 2199 C C . PRO A 1 273 ? 26.300 -9.585 -10.268 1.00 76.00 273 PRO A C 1
ATOM 2201 O O . PRO A 1 273 ? 25.257 -10.248 -10.272 1.00 76.00 273 PRO A O 1
ATOM 2204 N N . PRO A 1 274 ? 27.364 -10.006 -10.976 1.00 76.38 274 PRO A N 1
ATOM 2205 C CA . PRO A 1 274 ? 27.373 -11.284 -11.697 1.00 76.38 274 PRO A CA 1
ATOM 2206 C C . PRO A 1 274 ? 26.984 -12.451 -10.770 1.00 76.38 274 PRO A C 1
ATOM 2208 O O . PRO A 1 274 ? 27.265 -12.432 -9.578 1.00 76.38 274 PRO A O 1
ATOM 2211 N N . GLY A 1 275 ? 26.258 -13.441 -11.298 1.00 72.31 275 GLY A N 1
ATOM 2212 C CA . GLY A 1 275 ? 25.781 -14.590 -10.511 1.00 72.31 275 GLY A CA 1
ATOM 2213 C C . GLY A 1 275 ? 24.513 -14.360 -9.676 1.00 72.31 275 GLY A C 1
ATOM 2214 O O . GLY A 1 275 ? 23.949 -15.319 -9.165 1.00 72.31 275 GLY A O 1
ATOM 2215 N N . SER A 1 276 ? 23.974 -13.139 -9.590 1.00 76.31 276 SER A N 1
ATOM 2216 C CA . SER A 1 276 ? 22.787 -12.871 -8.755 1.00 76.31 276 SER A CA 1
ATOM 2217 C C . SER A 1 276 ? 21.465 -13.497 -9.245 1.00 76.31 276 SER A C 1
ATOM 2219 O O . SER A 1 276 ? 20.461 -13.445 -8.541 1.00 76.31 276 SER A O 1
ATOM 2221 N N . GLY A 1 277 ? 21.433 -14.051 -10.461 1.00 80.06 277 GLY A N 1
ATOM 2222 C CA . GLY A 1 277 ? 20.222 -14.630 -11.057 1.00 80.06 277 GLY A CA 1
ATOM 2223 C C . GLY A 1 277 ? 19.394 -13.681 -11.937 1.00 80.06 277 GLY A C 1
ATOM 2224 O O . GLY A 1 277 ? 18.336 -14.083 -12.413 1.00 80.06 277 GLY A O 1
ATOM 2225 N N . LYS A 1 278 ? 19.874 -12.460 -12.235 1.00 83.31 278 LYS A N 1
ATOM 2226 C CA . LYS A 1 278 ? 19.215 -11.506 -13.167 1.00 83.31 278 LYS A CA 1
ATOM 2227 C C . LYS A 1 278 ? 18.767 -12.139 -14.481 1.00 83.31 278 LYS A C 1
ATOM 2229 O O . LYS A 1 278 ? 17.682 -11.854 -14.965 1.00 83.31 278 LYS A O 1
ATOM 2234 N N . SER A 1 279 ? 19.626 -12.972 -15.066 1.00 83.75 279 SER A N 1
ATOM 2235 C CA . SER A 1 279 ? 19.376 -13.628 -16.350 1.00 83.75 279 SER A CA 1
ATOM 2236 C C . SER A 1 279 ? 18.147 -14.529 -16.296 1.00 83.75 279 SER A C 1
ATOM 2238 O O . SER A 1 279 ? 17.320 -14.484 -17.200 1.00 83.75 279 SER A O 1
ATOM 2240 N N . LEU A 1 280 ? 18.031 -15.307 -15.216 1.00 84.00 280 LEU A N 1
ATOM 2241 C CA . LEU A 1 280 ? 16.916 -16.213 -14.978 1.00 84.00 280 LEU A CA 1
ATOM 2242 C C . LEU A 1 280 ? 15.635 -15.420 -14.710 1.00 84.00 280 LEU A C 1
ATOM 2244 O O . LEU A 1 280 ? 14.622 -15.670 -15.346 1.00 84.00 280 LEU A O 1
ATOM 2248 N N . GLN A 1 281 ? 15.700 -14.410 -13.840 1.00 83.50 281 GLN A N 1
ATOM 2249 C CA . GLN A 1 281 ? 14.556 -13.546 -13.533 1.00 83.50 281 GLN A CA 1
ATOM 2250 C C . GLN A 1 281 ? 14.026 -12.828 -14.782 1.00 83.50 281 GLN A C 1
ATOM 2252 O O . GLN A 1 281 ? 12.825 -12.835 -15.038 1.00 83.50 281 GLN A O 1
ATOM 2257 N N . ALA A 1 282 ? 14.919 -12.273 -15.607 1.00 84.69 282 ALA A N 1
ATOM 2258 C CA . ALA A 1 282 ? 14.549 -11.638 -16.867 1.00 84.69 282 ALA A CA 1
ATOM 2259 C C . ALA A 1 282 ? 13.889 -12.624 -17.842 1.00 84.69 282 ALA A C 1
ATOM 2261 O O . ALA A 1 282 ? 12.892 -12.277 -18.466 1.00 84.69 282 ALA A O 1
ATOM 2262 N N . ALA A 1 283 ? 14.409 -13.852 -17.949 1.00 84.44 283 ALA A N 1
ATOM 2263 C CA . ALA A 1 283 ? 13.832 -14.888 -18.804 1.00 84.44 283 ALA A CA 1
ATOM 2264 C C . ALA A 1 283 ? 12.441 -15.334 -18.322 1.00 84.44 283 ALA A C 1
ATOM 2266 O O . ALA A 1 283 ? 11.514 -15.402 -19.124 1.00 84.44 283 ALA A O 1
ATOM 2267 N N . LEU A 1 284 ? 12.274 -15.561 -17.016 1.00 86.25 284 LEU A N 1
ATOM 2268 C CA . LEU A 1 284 ? 10.989 -15.937 -16.419 1.00 86.25 284 LEU A CA 1
ATOM 2269 C C . LEU A 1 284 ? 9.929 -14.845 -16.620 1.00 86.25 284 LEU A C 1
ATOM 2271 O O . LEU A 1 284 ? 8.788 -15.142 -16.961 1.00 86.25 284 LEU A O 1
ATOM 2275 N N . ILE A 1 285 ? 10.304 -13.573 -16.457 1.00 84.12 285 ILE A N 1
ATOM 2276 C CA . ILE A 1 285 ? 9.404 -12.432 -16.683 1.00 84.12 285 ILE A CA 1
ATOM 2277 C C . ILE A 1 285 ? 9.067 -12.284 -18.167 1.00 84.12 285 ILE A C 1
ATOM 2279 O O . ILE A 1 285 ? 7.901 -12.078 -18.502 1.00 84.12 285 ILE A O 1
ATOM 2283 N N . ALA A 1 286 ? 10.061 -12.422 -19.048 1.00 86.31 286 ALA A N 1
ATOM 2284 C CA . ALA A 1 286 ? 9.865 -12.415 -20.495 1.00 86.31 286 ALA A CA 1
ATOM 2285 C C . ALA A 1 286 ? 8.853 -13.467 -20.941 1.00 86.31 286 ALA A C 1
ATOM 2287 O O . ALA A 1 286 ? 7.924 -13.150 -21.678 1.00 86.31 286 ALA A O 1
ATOM 2288 N N . GLN A 1 287 ? 8.980 -14.686 -20.420 1.00 86.19 287 GLN A N 1
ATOM 2289 C CA . GLN A 1 287 ? 8.057 -15.774 -20.707 1.00 86.19 287 GLN A CA 1
ATOM 2290 C C . GLN A 1 287 ? 6.662 -15.513 -20.124 1.00 86.19 287 GLN A C 1
ATOM 2292 O O . GLN A 1 287 ? 5.671 -15.617 -20.840 1.00 86.19 287 GLN A O 1
ATOM 2297 N N . LYS A 1 288 ? 6.573 -15.134 -18.843 1.00 81.25 288 LYS A N 1
ATOM 2298 C CA . LYS A 1 288 ? 5.291 -14.958 -18.143 1.00 81.25 288 LYS A CA 1
ATOM 2299 C C . LYS A 1 288 ? 4.445 -13.827 -18.727 1.00 81.25 288 LYS A C 1
ATOM 2301 O O . LYS A 1 288 ? 3.229 -13.957 -18.815 1.00 81.25 288 LYS A O 1
ATOM 2306 N N . TYR A 1 289 ? 5.078 -12.717 -19.100 1.00 79.19 289 TYR A N 1
ATOM 2307 C CA . TYR A 1 289 ? 4.385 -11.515 -19.571 1.00 79.19 289 TYR A CA 1
ATOM 2308 C C . TYR A 1 289 ? 4.510 -11.295 -21.081 1.00 79.19 289 TYR A C 1
ATOM 2310 O O . TYR A 1 289 ? 4.073 -10.261 -21.575 1.00 79.19 289 TYR A O 1
ATOM 2318 N N . SER A 1 290 ? 5.092 -12.251 -21.814 1.00 83.38 290 SER A N 1
ATOM 2319 C CA . SER A 1 290 ? 5.337 -12.151 -23.261 1.00 83.38 290 SER A CA 1
ATOM 2320 C C . SER A 1 290 ? 6.102 -10.881 -23.671 1.00 83.38 290 SER A C 1
ATOM 2322 O O . SER A 1 290 ? 5.876 -10.330 -24.749 1.00 83.38 290 SER A O 1
ATOM 2324 N N . VAL A 1 291 ? 7.011 -10.416 -22.808 1.00 86.31 291 VAL A N 1
ATOM 2325 C CA . VAL A 1 291 ? 7.828 -9.211 -23.026 1.00 86.31 291 VAL A CA 1
ATOM 2326 C C . VAL A 1 291 ? 9.165 -9.575 -23.667 1.00 86.31 291 VAL A C 1
ATOM 2328 O O . VAL A 1 291 ? 9.692 -10.670 -23.464 1.00 86.31 291 VAL A O 1
ATOM 2331 N N . VAL A 1 292 ? 9.750 -8.658 -24.437 1.00 87.50 292 VAL A N 1
ATOM 2332 C CA . VAL A 1 292 ? 10.996 -8.934 -25.166 1.00 87.50 292 VAL A CA 1
ATOM 2333 C C . VAL A 1 292 ? 12.189 -8.945 -24.205 1.00 87.50 292 VAL A C 1
ATOM 2335 O O . VAL A 1 292 ? 12.490 -7.941 -23.566 1.00 87.50 292 VAL A O 1
ATOM 2338 N N . ASN A 1 293 ? 12.906 -10.065 -24.113 1.00 89.81 293 ASN A N 1
ATOM 2339 C CA . ASN A 1 293 ? 14.144 -10.155 -23.335 1.00 89.81 293 ASN A CA 1
ATOM 2340 C C . ASN A 1 293 ? 15.323 -9.601 -24.144 1.00 89.81 293 ASN A C 1
ATOM 2342 O O . ASN A 1 293 ? 15.700 -10.181 -25.159 1.00 89.81 293 ASN A O 1
ATOM 2346 N N . ILE A 1 294 ? 15.922 -8.503 -23.688 1.00 89.12 294 ILE A N 1
ATOM 2347 C CA . ILE A 1 294 ? 17.043 -7.837 -24.351 1.00 89.12 294 ILE A CA 1
ATOM 2348 C C . ILE A 1 294 ? 18.284 -7.944 -23.469 1.00 89.12 294 ILE A C 1
ATOM 2350 O O . ILE A 1 294 ? 18.376 -7.364 -22.386 1.00 89.12 294 ILE A O 1
ATOM 2354 N N . CYS A 1 295 ? 19.285 -8.664 -23.969 1.00 89.31 295 CYS A N 1
ATOM 2355 C CA . CYS A 1 295 ? 20.610 -8.738 -23.367 1.00 89.31 295 CYS A CA 1
ATOM 2356 C C . CYS A 1 295 ? 21.608 -7.976 -24.239 1.00 89.31 295 CYS A C 1
ATOM 2358 O O . CYS A 1 295 ? 21.860 -8.387 -25.369 1.00 89.31 295 CYS A O 1
ATOM 2360 N N . CYS A 1 296 ? 22.230 -6.914 -23.714 1.00 85.56 296 CYS A N 1
ATOM 2361 C CA . CYS A 1 296 ? 23.173 -6.103 -24.499 1.00 85.56 296 CYS A CA 1
ATOM 2362 C C . CYS A 1 296 ? 24.341 -6.919 -25.061 1.00 85.56 296 CYS A C 1
ATOM 2364 O O . CYS A 1 296 ? 24.715 -6.743 -26.213 1.00 85.56 296 CYS A O 1
ATOM 2366 N N . GLY A 1 297 ? 24.890 -7.856 -24.284 1.00 84.44 297 GLY A N 1
ATOM 2367 C CA . GLY A 1 297 ? 25.981 -8.709 -24.765 1.00 84.44 297 GLY A CA 1
ATOM 2368 C C . GLY A 1 297 ? 25.565 -9.637 -25.911 1.00 84.44 297 GLY A C 1
ATOM 2369 O O . GLY A 1 297 ? 26.370 -9.913 -26.792 1.00 84.44 297 GLY A O 1
ATOM 2370 N N . GLN A 1 298 ? 24.314 -10.103 -25.916 1.00 86.81 298 GLN A N 1
ATOM 2371 C CA . GLN A 1 298 ? 23.784 -10.946 -26.989 1.00 86.81 298 GLN A CA 1
ATOM 2372 C C . GLN A 1 298 ? 23.464 -10.113 -28.234 1.00 86.81 298 GLN A C 1
ATOM 2374 O O . GLN A 1 298 ? 23.875 -10.472 -29.328 1.00 86.81 298 GLN A O 1
ATOM 2379 N N . LEU A 1 299 ? 22.844 -8.953 -28.037 1.00 88.62 299 LEU A N 1
ATOM 2380 C CA . LEU A 1 299 ? 22.523 -7.980 -29.076 1.00 88.62 299 LEU A CA 1
ATOM 2381 C C . LEU A 1 299 ? 23.759 -7.536 -29.876 1.00 88.62 299 LEU A C 1
ATOM 2383 O O . LEU A 1 299 ? 23.701 -7.403 -31.095 1.00 88.62 299 LEU A O 1
ATOM 2387 N N . LEU A 1 300 ? 24.897 -7.338 -29.204 1.00 87.00 300 LEU A N 1
ATOM 2388 C CA . LEU A 1 300 ? 26.158 -7.014 -29.874 1.00 87.00 300 LEU A CA 1
ATOM 2389 C C . LEU A 1 300 ? 26.677 -8.185 -30.725 1.00 87.00 300 LEU A C 1
ATOM 2391 O O . LEU A 1 300 ? 27.144 -7.964 -31.838 1.00 87.00 300 LEU A O 1
ATOM 2395 N N . LYS A 1 301 ? 26.565 -9.426 -30.232 1.00 86.69 301 LYS A N 1
ATOM 2396 C CA . LYS A 1 301 ? 26.960 -10.631 -30.983 1.00 86.69 301 LYS A CA 1
ATOM 2397 C C . LYS A 1 301 ? 26.064 -10.866 -32.200 1.00 86.69 301 LYS A C 1
ATOM 2399 O O . LYS A 1 301 ? 26.576 -11.182 -33.268 1.00 86.69 301 LYS A O 1
ATOM 2404 N N . GLU A 1 302 ? 24.758 -10.666 -32.050 1.00 87.31 302 GLU A N 1
ATOM 2405 C CA . GLU A 1 302 ? 23.783 -10.725 -33.146 1.00 87.31 302 GLU A CA 1
ATOM 2406 C C . GLU A 1 302 ? 24.111 -9.676 -34.218 1.00 87.31 302 GLU A C 1
ATOM 2408 O O . GLU A 1 302 ? 24.232 -10.010 -35.392 1.00 87.31 302 GLU A O 1
ATOM 2413 N N . ALA A 1 303 ? 24.407 -8.433 -33.821 1.00 86.50 303 ALA A N 1
ATOM 2414 C CA . ALA A 1 303 ? 24.779 -7.374 -34.761 1.00 86.50 303 ALA A CA 1
ATOM 2415 C C . ALA A 1 303 ? 26.050 -7.686 -35.580 1.00 86.50 303 ALA A C 1
ATOM 2417 O O . ALA A 1 303 ? 26.141 -7.250 -36.735 1.00 86.50 303 ALA A O 1
ATOM 2418 N N . VAL A 1 304 ? 27.017 -8.409 -34.992 1.00 88.19 304 VAL A N 1
ATOM 2419 C CA . VAL A 1 304 ? 28.229 -8.907 -35.673 1.00 88.19 304 VAL A CA 1
ATOM 2420 C C . VAL A 1 304 ? 27.900 -10.061 -36.621 1.00 88.19 304 VAL A C 1
ATOM 2422 O O . VAL A 1 304 ? 28.394 -10.068 -37.748 1.00 88.19 304 VAL A O 1
ATOM 2425 N N . ALA A 1 305 ? 27.065 -11.012 -36.192 1.00 87.50 305 ALA A N 1
ATOM 2426 C CA . ALA A 1 305 ? 26.636 -12.142 -37.019 1.00 87.50 305 ALA A CA 1
ATOM 2427 C C . ALA A 1 305 ? 25.876 -11.672 -38.271 1.00 87.50 305 ALA A C 1
ATOM 2429 O O . ALA A 1 305 ? 26.154 -12.138 -39.375 1.00 87.50 305 ALA A O 1
ATOM 2430 N N . ASP A 1 306 ? 25.017 -10.665 -38.109 1.00 86.75 306 ASP A N 1
ATOM 2431 C CA . ASP A 1 306 ? 24.230 -10.047 -39.180 1.00 86.75 306 ASP A CA 1
ATOM 2432 C C . ASP A 1 306 ? 25.057 -9.122 -40.098 1.00 86.75 306 ASP A C 1
ATOM 2434 O O . ASP A 1 306 ? 24.512 -8.531 -41.031 1.00 86.75 306 ASP A O 1
ATOM 2438 N N . LYS A 1 307 ? 26.366 -8.954 -39.834 1.00 85.44 307 LYS A N 1
ATOM 2439 C CA . LYS A 1 307 ? 27.290 -8.067 -40.577 1.00 85.44 307 LYS A CA 1
ATOM 2440 C C . LYS A 1 307 ? 26.740 -6.650 -40.769 1.00 85.44 307 LYS A C 1
ATOM 2442 O O . LYS A 1 307 ? 26.858 -6.032 -41.825 1.00 85.44 307 LYS A O 1
ATOM 2447 N N . THR A 1 308 ? 26.094 -6.117 -39.737 1.00 86.88 308 THR A N 1
ATOM 2448 C CA . THR A 1 308 ? 25.586 -4.743 -39.788 1.00 86.88 308 THR A CA 1
ATOM 2449 C C . THR A 1 308 ? 26.745 -3.742 -39.782 1.00 86.88 308 THR A C 1
ATOM 2451 O O . THR A 1 308 ? 27.782 -4.008 -39.183 1.00 86.88 308 THR A O 1
ATOM 2454 N N . LYS A 1 309 ? 26.555 -2.539 -40.347 1.00 87.44 309 LYS A N 1
ATOM 2455 C CA . LYS A 1 309 ? 27.578 -1.466 -40.320 1.00 87.44 309 LYS A CA 1
ATOM 2456 C C . LYS A 1 309 ? 28.112 -1.177 -38.908 1.00 87.44 309 LYS A C 1
ATOM 2458 O O . LYS A 1 309 ? 29.288 -0.893 -38.731 1.00 87.44 309 LYS A O 1
ATOM 2463 N N . LEU A 1 310 ? 27.241 -1.240 -37.894 1.00 85.12 310 LEU A N 1
ATOM 2464 C CA . LEU A 1 310 ? 27.639 -1.082 -36.491 1.00 85.12 310 LEU A CA 1
ATOM 2465 C C . LEU A 1 310 ? 28.297 -2.355 -35.938 1.00 85.12 310 LEU A C 1
ATOM 2467 O O . LEU A 1 310 ? 29.230 -2.251 -35.154 1.00 85.12 310 LEU A O 1
ATOM 2471 N N . GLY A 1 311 ? 27.855 -3.540 -36.360 1.00 84.25 311 GLY A N 1
ATOM 2472 C CA . GLY A 1 311 ? 28.475 -4.817 -36.010 1.00 84.25 311 GLY A CA 1
ATOM 2473 C C . GLY A 1 311 ? 29.912 -4.942 -36.510 1.00 84.25 311 GLY A C 1
ATOM 2474 O O . GLY A 1 311 ? 30.774 -5.375 -35.756 1.00 84.25 311 GLY A O 1
ATOM 2475 N N . GLU A 1 312 ? 30.213 -4.490 -37.727 1.00 86.31 312 GLU A N 1
ATOM 2476 C CA . GLU A 1 312 ? 31.584 -4.480 -38.258 1.00 86.31 312 GLU A CA 1
ATOM 2477 C C . GLU A 1 312 ? 32.524 -3.603 -37.421 1.00 86.31 312 GLU A C 1
ATOM 2479 O O . GLU A 1 312 ? 33.652 -4.005 -37.142 1.00 86.31 312 GLU A O 1
ATOM 2484 N N . LEU A 1 313 ? 32.034 -2.456 -36.936 1.00 85.69 313 LEU A N 1
ATOM 2485 C CA . LEU A 1 313 ? 32.781 -1.588 -36.017 1.00 85.69 313 LEU A CA 1
ATOM 2486 C C . LEU A 1 313 ? 32.999 -2.234 -34.643 1.00 85.69 313 LEU A C 1
ATOM 2488 O O . LEU A 1 313 ? 33.990 -1.946 -33.980 1.00 85.69 313 LEU A O 1
ATOM 2492 N N . VAL A 1 314 ? 32.075 -3.087 -34.199 1.00 86.44 314 VAL A N 1
ATOM 2493 C CA . VAL A 1 314 ? 32.111 -3.746 -32.884 1.00 86.44 314 VAL A CA 1
ATOM 2494 C C . VAL A 1 314 ? 32.931 -5.038 -32.900 1.00 86.44 314 VAL A C 1
ATOM 2496 O O . VAL A 1 314 ? 33.525 -5.396 -31.883 1.00 86.44 314 VAL A O 1
ATOM 2499 N N . LYS A 1 315 ? 33.002 -5.721 -34.045 1.00 86.56 315 LYS A N 1
ATOM 2500 C CA . LYS A 1 315 ? 33.708 -6.992 -34.233 1.00 86.56 315 LYS A CA 1
ATOM 2501 C C . LYS A 1 315 ? 35.130 -7.020 -33.641 1.00 86.56 315 LYS A C 1
ATOM 2503 O O . LYS A 1 315 ? 35.377 -7.902 -32.821 1.00 86.56 315 LYS A O 1
ATOM 2508 N N . PRO A 1 316 ? 36.032 -6.053 -33.926 1.00 88.12 316 PRO A N 1
ATOM 2509 C CA . PRO A 1 316 ? 37.383 -6.086 -33.362 1.00 88.12 316 PRO A CA 1
ATOM 2510 C C . PRO A 1 316 ? 37.398 -5.942 -31.836 1.00 88.12 316 PRO A C 1
ATOM 2512 O O . PRO A 1 316 ? 38.294 -6.466 -31.183 1.00 88.12 316 PRO A O 1
ATOM 2515 N N . TYR A 1 317 ? 36.419 -5.262 -31.238 1.00 86.38 317 TYR A N 1
ATOM 2516 C CA . TYR A 1 317 ? 36.341 -5.134 -29.782 1.00 86.38 317 TYR A CA 1
ATOM 2517 C C . TYR A 1 317 ? 35.899 -6.445 -29.130 1.00 86.38 317 TYR A C 1
ATOM 2519 O O . TYR A 1 317 ? 36.457 -6.831 -28.108 1.00 86.38 317 TYR A O 1
ATOM 2527 N N . ILE A 1 318 ? 34.944 -7.159 -29.737 1.00 84.38 318 ILE A N 1
ATOM 2528 C CA . ILE A 1 318 ? 34.478 -8.455 -29.224 1.00 84.38 318 ILE A CA 1
ATOM 2529 C C . ILE A 1 318 ? 35.563 -9.523 -29.360 1.00 84.38 318 ILE A C 1
ATOM 2531 O O . ILE A 1 318 ? 35.809 -10.241 -28.393 1.00 84.38 318 ILE A O 1
ATOM 2535 N N . ASP A 1 319 ? 36.219 -9.601 -30.519 1.00 86.38 319 ASP A N 1
ATOM 2536 C CA . ASP A 1 319 ? 37.233 -10.623 -30.800 1.00 86.38 319 ASP A CA 1
ATOM 2537 C C . ASP A 1 319 ? 38.456 -10.477 -29.874 1.00 86.38 319 ASP A C 1
ATOM 2539 O O . ASP A 1 319 ? 39.009 -11.472 -29.411 1.00 86.38 319 ASP A O 1
ATOM 2543 N N . ASN A 1 320 ? 38.824 -9.237 -29.529 1.00 86.25 320 ASN A N 1
ATOM 2544 C CA . ASN A 1 320 ? 39.925 -8.933 -28.609 1.00 86.25 320 ASN A CA 1
ATOM 2545 C C . ASN A 1 320 ? 39.502 -8.855 -27.126 1.00 86.25 320 ASN A C 1
ATOM 2547 O O . ASN A 1 320 ? 40.333 -8.581 -26.262 1.00 86.25 320 ASN A O 1
ATOM 2551 N N . GLY A 1 321 ? 38.217 -9.050 -26.809 1.00 81.81 321 GLY A N 1
ATOM 2552 C CA . GLY A 1 321 ? 37.699 -8.968 -25.438 1.00 81.81 321 GLY A CA 1
ATOM 2553 C C . GLY A 1 321 ? 37.691 -7.559 -24.823 1.00 81.81 321 GLY A C 1
ATOM 2554 O O . GLY A 1 321 ? 37.526 -7.426 -23.609 1.00 81.81 321 GLY A O 1
ATOM 2555 N N . TYR A 1 322 ? 37.845 -6.506 -25.629 1.00 82.62 322 TYR A N 1
ATOM 2556 C CA . TYR A 1 322 ? 37.796 -5.120 -25.168 1.00 82.62 322 TYR A CA 1
ATOM 2557 C C . TYR A 1 322 ? 36.352 -4.629 -24.960 1.00 82.62 322 TYR A C 1
ATOM 2559 O O . TYR A 1 322 ? 35.430 -5.051 -25.667 1.00 82.62 322 TYR A O 1
ATOM 2567 N N . PRO A 1 323 ? 36.122 -3.702 -24.010 1.00 78.69 323 PRO A N 1
ATOM 2568 C CA . PRO A 1 323 ? 34.823 -3.065 -23.853 1.00 78.69 323 PRO A CA 1
ATOM 2569 C C . PRO A 1 323 ? 34.483 -2.235 -25.097 1.00 78.69 323 PRO A C 1
ATOM 2571 O O . PRO A 1 323 ? 35.287 -1.446 -25.591 1.00 78.69 323 PRO A O 1
ATOM 2574 N N . VAL A 1 324 ? 33.266 -2.424 -25.603 1.00 84.75 324 VAL A N 1
ATOM 2575 C CA . VAL A 1 324 ? 32.751 -1.693 -26.765 1.00 84.75 324 VAL A CA 1
ATOM 2576 C C . VAL A 1 324 ? 32.437 -0.246 -26.364 1.00 84.75 324 VAL A C 1
ATOM 2578 O O . VAL A 1 324 ? 31.835 -0.053 -25.307 1.00 84.75 324 VAL A O 1
ATOM 2581 N N . PRO A 1 325 ? 32.758 0.764 -27.197 1.00 86.00 325 PRO A N 1
ATOM 2582 C CA . PRO A 1 325 ? 32.414 2.153 -26.908 1.00 86.00 325 PRO A CA 1
ATOM 2583 C C . PRO A 1 325 ? 30.908 2.375 -26.696 1.00 86.00 325 PRO A C 1
ATOM 2585 O O . PRO A 1 325 ? 30.086 1.977 -27.528 1.00 86.00 325 PRO A O 1
ATOM 2588 N N . ASP A 1 326 ? 30.554 3.095 -25.630 1.00 83.75 326 ASP A N 1
ATOM 2589 C CA . ASP A 1 326 ? 29.166 3.341 -25.211 1.00 83.75 326 ASP A CA 1
ATOM 2590 C C . ASP A 1 326 ? 28.282 3.942 -26.304 1.00 83.75 326 ASP A C 1
ATOM 2592 O O . ASP A 1 326 ? 27.134 3.536 -26.469 1.00 83.75 326 ASP A O 1
ATOM 2596 N N . ASN A 1 327 ? 28.813 4.885 -27.089 1.00 85.19 327 ASN A N 1
ATOM 2597 C CA . ASN A 1 327 ? 28.064 5.522 -28.176 1.00 85.19 327 ASN A CA 1
ATOM 2598 C C . ASN A 1 327 ? 27.606 4.504 -29.230 1.00 85.19 327 ASN A C 1
ATOM 2600 O O . ASN A 1 327 ? 26.530 4.648 -29.811 1.00 85.19 327 ASN A O 1
ATOM 2604 N N . THR A 1 328 ? 28.409 3.470 -29.482 1.00 85.69 328 THR A N 1
ATOM 2605 C CA . THR A 1 328 ? 28.059 2.398 -30.417 1.00 85.69 328 THR A CA 1
ATOM 2606 C C . THR A 1 328 ? 27.016 1.473 -29.799 1.00 85.69 328 THR A C 1
ATOM 2608 O O . THR A 1 328 ? 26.032 1.143 -30.460 1.00 85.69 328 THR A O 1
ATOM 2611 N N . VAL A 1 329 ? 27.176 1.119 -28.519 1.00 86.50 329 VAL A N 1
ATOM 2612 C CA . VAL A 1 329 ? 26.201 0.305 -27.772 1.00 86.50 329 VAL A CA 1
ATOM 2613 C C . VAL A 1 329 ? 24.831 0.985 -27.739 1.00 86.50 329 VAL A C 1
ATOM 2615 O O . VAL A 1 329 ? 23.832 0.340 -28.054 1.00 86.50 329 VAL A O 1
ATOM 2618 N N . MET A 1 330 ? 24.784 2.288 -27.444 1.00 85.19 330 MET A N 1
ATOM 2619 C CA . MET A 1 330 ? 23.552 3.081 -27.413 1.00 85.19 330 MET A CA 1
ATOM 2620 C C . MET A 1 330 ? 22.823 3.067 -28.756 1.00 85.19 330 MET A C 1
ATOM 2622 O O . MET A 1 330 ? 21.633 2.778 -28.786 1.00 85.19 330 MET A O 1
ATOM 2626 N N . LYS A 1 331 ? 23.527 3.267 -29.877 1.00 86.25 331 LYS A N 1
ATOM 2627 C CA . LYS A 1 331 ? 22.910 3.236 -31.217 1.00 86.25 331 LYS A CA 1
ATOM 2628 C C . LYS A 1 331 ? 22.280 1.882 -31.551 1.00 86.25 331 LYS A C 1
ATOM 2630 O O . LYS A 1 331 ? 21.194 1.829 -32.128 1.00 86.25 331 LYS A O 1
ATOM 2635 N N . ILE A 1 332 ? 22.953 0.778 -31.213 1.00 87.06 332 ILE A N 1
ATOM 2636 C CA . ILE A 1 332 ? 22.417 -0.572 -31.460 1.00 87.06 332 ILE A CA 1
ATOM 2637 C C . ILE A 1 332 ? 21.217 -0.826 -30.535 1.00 87.06 332 ILE A C 1
ATOM 2639 O O . ILE A 1 332 ? 20.200 -1.374 -30.968 1.00 87.06 332 ILE A O 1
ATOM 2643 N N . LEU A 1 333 ? 21.309 -0.385 -29.279 1.00 87.38 333 LEU A N 1
ATOM 2644 C CA . LEU A 1 333 ? 20.251 -0.537 -28.291 1.00 87.38 333 LEU A CA 1
ATOM 2645 C C . LEU A 1 333 ? 18.997 0.271 -28.661 1.00 87.38 333 LEU A C 1
ATOM 2647 O O . LEU A 1 333 ? 17.907 -0.291 -28.678 1.00 87.38 333 LEU A O 1
ATOM 2651 N N . GLU A 1 334 ? 19.140 1.544 -29.034 1.00 85.12 334 GLU A N 1
ATOM 2652 C CA . GLU A 1 334 ? 18.050 2.406 -29.512 1.00 85.12 334 GLU A CA 1
ATOM 2653 C C . GLU A 1 334 ? 17.330 1.786 -30.710 1.00 85.12 334 GLU A C 1
ATOM 2655 O O . GLU A 1 334 ? 16.100 1.712 -30.730 1.00 85.12 334 GLU A O 1
ATOM 2660 N N . LYS A 1 335 ? 18.084 1.264 -31.687 1.00 85.94 335 LYS A N 1
ATOM 2661 C CA . LYS A 1 335 ? 17.506 0.581 -32.851 1.00 85.94 335 LYS A CA 1
ATOM 2662 C C . LYS A 1 335 ? 16.642 -0.616 -32.439 1.00 85.94 335 LYS A C 1
ATOM 2664 O O . LYS A 1 335 ? 15.572 -0.816 -33.008 1.00 85.94 335 LYS A O 1
ATOM 2669 N N . ARG A 1 336 ? 17.087 -1.414 -31.463 1.00 87.19 336 ARG A N 1
ATOM 2670 C CA . ARG A 1 336 ? 16.340 -2.594 -30.994 1.00 87.19 336 ARG A CA 1
ATOM 2671 C C . ARG A 1 336 ? 15.140 -2.231 -30.132 1.00 87.19 336 ARG A C 1
ATOM 2673 O O . ARG A 1 336 ? 14.117 -2.905 -30.230 1.00 87.19 336 ARG A O 1
ATOM 2680 N N . LEU A 1 337 ? 15.266 -1.216 -29.284 1.00 82.81 337 LEU A N 1
ATOM 2681 C CA . LEU A 1 337 ? 14.196 -0.773 -28.390 1.00 82.81 337 LEU A CA 1
ATOM 2682 C C . LEU A 1 337 ? 13.054 -0.097 -29.152 1.00 82.81 337 LEU A C 1
ATOM 2684 O O . LEU A 1 337 ? 11.901 -0.275 -28.778 1.00 82.81 337 LEU A O 1
ATOM 2688 N N . ASN A 1 338 ? 13.363 0.592 -30.252 1.00 81.06 338 ASN A N 1
ATOM 2689 C CA . ASN A 1 338 ? 12.370 1.200 -31.142 1.00 81.06 338 ASN A CA 1
ATOM 2690 C C . ASN A 1 338 ? 11.737 0.210 -32.136 1.00 81.06 338 ASN A C 1
ATOM 2692 O O . ASN A 1 338 ? 10.928 0.606 -32.974 1.00 81.06 338 ASN A O 1
ATOM 2696 N N . ALA A 1 339 ? 12.094 -1.075 -32.076 1.00 83.31 339 ALA A N 1
ATOM 2697 C CA . ALA A 1 339 ? 11.466 -2.096 -32.905 1.00 83.31 339 ALA A CA 1
ATOM 2698 C C . ALA A 1 339 ? 9.979 -2.282 -32.520 1.00 83.31 339 ALA A C 1
ATOM 2700 O O . ALA A 1 339 ? 9.620 -2.145 -31.345 1.00 83.31 339 ALA A O 1
ATOM 2701 N N . PRO A 1 340 ? 9.094 -2.611 -33.483 1.00 77.81 340 PRO A N 1
ATOM 2702 C CA . PRO A 1 340 ? 7.648 -2.656 -33.251 1.00 77.81 340 PRO A CA 1
ATOM 2703 C C . PRO A 1 340 ? 7.241 -3.691 -32.194 1.00 77.81 340 PRO A C 1
ATOM 2705 O O . PRO A 1 340 ? 6.247 -3.507 -31.497 1.00 77.81 340 PRO A O 1
ATOM 2708 N N . ASP A 1 341 ? 8.020 -4.758 -32.022 1.00 81.69 341 ASP A N 1
ATOM 2709 C CA . ASP A 1 341 ? 7.793 -5.778 -31.002 1.00 81.69 341 ASP A CA 1
ATOM 2710 C C . ASP A 1 341 ? 8.071 -5.267 -29.578 1.00 81.69 341 ASP A C 1
ATOM 2712 O O . ASP A 1 341 ? 7.287 -5.540 -28.671 1.00 81.69 341 ASP A O 1
ATOM 2716 N N . CYS A 1 342 ? 9.145 -4.498 -29.391 1.00 80.81 342 CYS A N 1
ATOM 2717 C CA . CYS A 1 342 ? 9.488 -3.838 -28.129 1.00 80.81 342 CYS A CA 1
ATOM 2718 C C . CYS A 1 342 ? 8.502 -2.723 -27.781 1.00 80.81 342 CYS A C 1
ATOM 2720 O O . CYS A 1 342 ? 8.158 -2.547 -26.614 1.00 80.81 342 CYS A O 1
ATOM 2722 N N . MET A 1 343 ? 8.032 -1.993 -28.793 1.00 72.31 343 MET A N 1
ATOM 2723 C CA . MET A 1 343 ? 7.074 -0.900 -28.628 1.00 72.31 343 MET A CA 1
ATOM 2724 C C . MET A 1 343 ? 5.661 -1.384 -28.301 1.00 72.31 343 MET A C 1
ATOM 2726 O O . MET A 1 343 ? 4.910 -0.648 -27.682 1.00 72.31 343 MET A O 1
ATOM 2730 N N . THR A 1 344 ? 5.279 -2.595 -28.709 1.00 71.12 344 THR A N 1
ATOM 2731 C CA . THR A 1 344 ? 3.929 -3.135 -28.462 1.00 71.12 344 THR A CA 1
ATOM 2732 C C . THR A 1 344 ? 3.876 -4.042 -27.239 1.00 71.12 344 THR A C 1
ATOM 2734 O O . THR A 1 344 ? 2.949 -3.943 -26.440 1.00 71.12 344 THR A O 1
ATOM 2737 N N . ARG A 1 345 ? 4.876 -4.914 -27.064 1.00 76.38 345 ARG A N 1
ATOM 2738 C CA . ARG A 1 345 ? 4.912 -5.895 -25.967 1.00 76.38 345 ARG A CA 1
ATOM 2739 C C . ARG A 1 345 ? 5.721 -5.428 -24.763 1.00 76.38 345 ARG A C 1
ATOM 2741 O O . ARG A 1 345 ? 5.607 -6.017 -23.695 1.00 76.38 345 ARG A O 1
ATOM 2748 N N . GLY A 1 346 ? 6.527 -4.379 -24.907 1.00 80.75 346 GLY A N 1
ATOM 2749 C CA . GLY A 1 346 ? 7.493 -3.973 -23.893 1.00 80.75 346 GLY A CA 1
ATOM 2750 C C . GLY A 1 346 ? 8.770 -4.818 -23.913 1.00 80.75 346 GLY A C 1
ATOM 2751 O O . GLY A 1 346 ? 8.926 -5.759 -24.697 1.00 80.75 346 GLY A O 1
ATOM 2752 N N . TRP A 1 347 ? 9.710 -4.467 -23.040 1.00 85.75 347 TRP A N 1
ATOM 2753 C CA . TRP A 1 347 ? 11.049 -5.044 -23.006 1.00 85.75 347 TRP A CA 1
ATOM 2754 C C . TRP A 1 347 ? 11.603 -5.187 -21.587 1.00 85.75 347 TRP A C 1
ATOM 2756 O O . TRP A 1 347 ? 11.280 -4.429 -20.670 1.00 85.75 347 TRP A O 1
ATOM 2766 N N . VAL A 1 348 ? 12.496 -6.159 -21.426 1.00 86.44 348 VAL A N 1
ATOM 2767 C CA . VAL A 1 348 ? 13.323 -6.373 -20.240 1.00 86.44 348 VAL A CA 1
ATOM 2768 C C . VAL A 1 348 ? 14.777 -6.209 -20.655 1.00 86.44 348 VAL A C 1
ATOM 2770 O O . VAL A 1 348 ? 15.285 -7.012 -21.429 1.00 86.44 348 VAL A O 1
ATOM 2773 N N . LEU A 1 349 ? 15.452 -5.184 -20.143 1.00 87.00 349 LEU A N 1
ATOM 2774 C CA . LEU A 1 349 ? 16.847 -4.892 -20.448 1.00 87.00 349 LEU A CA 1
ATOM 2775 C C . LEU A 1 349 ? 17.765 -5.417 -19.344 1.00 87.00 349 LEU A C 1
ATOM 2777 O O . LEU A 1 349 ? 17.533 -5.189 -18.153 1.00 87.00 349 LEU A O 1
ATOM 2781 N N . ARG A 1 350 ? 18.840 -6.101 -19.744 1.00 86.38 350 ARG A N 1
ATOM 2782 C CA . ARG A 1 350 ? 19.904 -6.570 -18.847 1.00 86.38 350 ARG A CA 1
ATOM 2783 C C . ARG A 1 350 ? 21.292 -6.384 -19.448 1.00 86.38 350 ARG A C 1
ATOM 2785 O O . ARG A 1 350 ? 21.509 -6.541 -20.650 1.00 86.38 350 ARG A O 1
ATOM 2792 N N . GLY A 1 351 ? 22.258 -6.145 -18.562 1.00 77.81 351 GLY A N 1
ATOM 2793 C CA . GLY A 1 351 ? 23.679 -6.020 -18.906 1.00 77.81 351 GLY A CA 1
ATOM 2794 C C . GLY A 1 351 ? 24.135 -4.606 -19.276 1.00 77.81 351 GLY A C 1
ATOM 2795 O O . GLY A 1 351 ? 25.314 -4.444 -19.595 1.00 77.81 351 GLY A O 1
ATOM 2796 N N . PHE A 1 352 ? 23.224 -3.631 -19.204 1.00 79.38 352 PHE A N 1
ATOM 2797 C CA . PHE A 1 352 ? 23.417 -2.196 -19.413 1.00 79.38 352 PHE A CA 1
ATOM 2798 C C . PHE A 1 352 ? 22.288 -1.455 -18.675 1.00 79.38 352 PHE A C 1
ATOM 2800 O O . PHE A 1 352 ? 21.163 -1.957 -18.728 1.00 79.38 352 PHE A O 1
ATOM 2807 N N . PRO A 1 353 ? 22.525 -0.320 -17.999 1.00 79.31 353 PRO A N 1
ATOM 2808 C CA . PRO A 1 353 ? 23.807 0.350 -17.786 1.00 79.31 353 PRO A CA 1
ATOM 2809 C C . PRO A 1 353 ? 24.642 -0.358 -16.703 1.00 79.31 353 PRO A C 1
ATOM 2811 O O . PRO A 1 353 ? 24.102 -1.039 -15.827 1.00 79.31 353 PRO A O 1
ATOM 2814 N N . ARG A 1 354 ? 25.967 -0.231 -16.783 1.00 77.94 354 ARG A N 1
ATOM 2815 C CA . ARG A 1 354 ? 26.935 -0.752 -15.801 1.00 77.94 354 ARG A CA 1
ATOM 2816 C C . ARG A 1 354 ? 27.541 0.349 -14.939 1.00 77.94 354 ARG A C 1
ATOM 2818 O O . ARG A 1 354 ? 28.000 0.055 -13.841 1.00 77.94 354 ARG A O 1
ATOM 2825 N N . ASP A 1 355 ? 27.506 1.583 -15.422 1.00 76.06 355 ASP A N 1
ATOM 2826 C CA . ASP A 1 355 ? 28.010 2.767 -14.743 1.00 76.06 355 ASP A CA 1
ATOM 2827 C C . ASP A 1 355 ? 26.995 3.925 -14.802 1.00 76.06 355 ASP A C 1
ATOM 2829 O O . ASP A 1 355 ? 25.919 3.844 -15.407 1.00 76.06 355 ASP A O 1
ATOM 2833 N N . ILE A 1 356 ? 27.350 5.000 -14.103 1.00 74.56 356 ILE A N 1
ATOM 2834 C CA . ILE A 1 356 ? 26.581 6.242 -13.990 1.00 74.56 356 ILE A CA 1
ATOM 2835 C C . ILE A 1 356 ? 26.396 6.901 -15.356 1.00 74.56 356 ILE A C 1
ATOM 2837 O O . ILE A 1 356 ? 25.302 7.345 -15.700 1.00 74.56 356 ILE A O 1
ATOM 2841 N N . GLU A 1 357 ? 27.465 6.952 -16.143 1.00 76.00 357 GLU A N 1
ATOM 2842 C CA . GLU A 1 357 ? 27.506 7.692 -17.399 1.00 76.00 357 GLU A CA 1
ATOM 2843 C C . GLU A 1 357 ? 26.603 7.046 -18.461 1.00 76.00 357 GLU A C 1
ATOM 2845 O O . GLU A 1 357 ? 25.831 7.730 -19.137 1.00 76.00 357 GLU A O 1
ATOM 2850 N N . GLN A 1 358 ? 26.606 5.715 -18.552 1.00 78.62 358 GLN A N 1
ATOM 2851 C CA . GLN A 1 358 ? 25.688 4.942 -19.388 1.00 78.62 358 GLN A CA 1
ATOM 2852 C C . GLN A 1 358 ? 24.234 5.141 -18.970 1.00 78.62 358 GLN A C 1
ATOM 2854 O O . GLN A 1 358 ? 23.338 5.212 -19.815 1.00 78.62 358 GLN A O 1
ATOM 2859 N N . ALA A 1 359 ? 23.975 5.240 -17.670 1.00 75.69 359 ALA A N 1
ATOM 2860 C CA . ALA A 1 359 ? 22.628 5.447 -17.176 1.00 75.69 359 ALA A CA 1
ATOM 2861 C C . ALA A 1 359 ? 22.112 6.870 -17.463 1.00 75.69 359 ALA A C 1
ATOM 2863 O O . ALA A 1 359 ? 20.957 7.027 -17.867 1.00 75.69 359 ALA A O 1
ATOM 2864 N N . GLU A 1 360 ? 22.963 7.895 -17.360 1.00 73.38 360 GLU A N 1
ATOM 2865 C CA . GLU A 1 360 ? 22.635 9.247 -17.831 1.00 73.38 360 GLU A CA 1
ATOM 2866 C C . GLU A 1 360 ? 22.382 9.278 -19.346 1.00 73.38 360 GLU A C 1
ATOM 2868 O O . GLU A 1 360 ? 21.472 9.969 -19.812 1.00 73.38 360 GLU A O 1
ATOM 2873 N N . ARG A 1 361 ? 23.145 8.507 -20.135 1.00 77.88 361 ARG A N 1
ATOM 2874 C CA . ARG A 1 361 ? 22.923 8.364 -21.585 1.00 77.88 361 ARG A CA 1
ATOM 2875 C C . ARG A 1 361 ? 21.561 7.743 -21.904 1.00 77.88 361 ARG A C 1
ATOM 2877 O O . ARG A 1 361 ? 20.863 8.269 -22.767 1.00 77.88 361 ARG A O 1
ATOM 2884 N N . LEU A 1 362 ? 21.144 6.693 -21.190 1.00 77.44 362 LEU A N 1
ATOM 2885 C CA . LEU A 1 362 ? 19.797 6.115 -21.340 1.00 77.44 362 LEU A CA 1
ATOM 2886 C C . LEU A 1 362 ? 18.699 7.139 -21.060 1.00 77.44 362 LEU A C 1
ATOM 2888 O O . LEU A 1 362 ? 17.713 7.209 -21.795 1.00 77.44 362 LEU A O 1
ATOM 2892 N N . GLN A 1 363 ? 18.884 7.950 -20.017 1.00 70.69 363 GLN A N 1
ATOM 2893 C CA . GLN A 1 363 ? 17.929 8.990 -19.658 1.00 70.69 363 GLN A CA 1
ATOM 2894 C C . GLN A 1 363 ? 17.839 10.071 -20.744 1.00 70.69 363 GLN A C 1
ATOM 2896 O O . GLN A 1 363 ? 16.736 10.463 -21.121 1.00 70.69 363 GLN A O 1
ATOM 2901 N N . LYS A 1 364 ? 18.983 10.512 -21.286 1.00 73.44 364 LYS A N 1
ATOM 2902 C CA . LYS A 1 364 ? 19.045 11.472 -22.404 1.00 73.44 364 LYS A CA 1
ATOM 2903 C C . LYS A 1 364 ? 18.401 10.926 -23.680 1.00 73.44 364 LYS A C 1
ATOM 2905 O O . LYS A 1 364 ? 17.778 11.689 -24.406 1.00 73.44 364 LYS A O 1
ATOM 2910 N N . ALA A 1 365 ? 18.507 9.621 -23.922 1.00 69.00 365 ALA A N 1
ATOM 2911 C CA . ALA A 1 365 ? 17.863 8.936 -25.042 1.00 69.00 365 ALA A CA 1
ATOM 2912 C C . ALA A 1 365 ? 16.356 8.668 -24.824 1.00 69.00 365 ALA A C 1
ATOM 2914 O O . ALA A 1 365 ? 15.733 7.974 -25.624 1.00 69.00 365 ALA A O 1
ATOM 2915 N N . CYS A 1 366 ? 15.760 9.183 -23.738 1.00 64.94 366 CYS A N 1
ATOM 2916 C CA . CYS A 1 366 ? 14.360 8.961 -23.353 1.00 64.94 366 CYS A CA 1
ATOM 2917 C C . CYS A 1 366 ? 13.975 7.476 -23.178 1.00 64.94 366 CYS A C 1
ATOM 2919 O O . CYS A 1 366 ? 12.796 7.123 -23.224 1.00 64.94 366 CYS A O 1
ATOM 2921 N N . ILE A 1 367 ? 14.949 6.598 -22.914 1.00 68.94 367 ILE A N 1
ATOM 2922 C CA . ILE A 1 367 ? 14.718 5.186 -22.590 1.00 68.94 367 ILE A CA 1
ATOM 2923 C C . ILE A 1 367 ? 14.531 5.083 -21.076 1.00 68.94 367 ILE A C 1
ATOM 2925 O O . ILE A 1 367 ? 15.463 4.805 -20.319 1.00 68.94 367 ILE A O 1
ATOM 2929 N N . ILE A 1 368 ? 13.311 5.349 -20.618 1.00 66.75 368 ILE A N 1
ATOM 2930 C CA . ILE A 1 368 ? 12.983 5.359 -19.191 1.00 66.75 368 ILE A CA 1
ATOM 2931 C C . ILE A 1 368 ? 12.313 4.025 -18.834 1.00 66.75 368 ILE A C 1
ATOM 2933 O O . ILE A 1 368 ? 11.240 3.724 -19.356 1.00 66.75 368 ILE A O 1
ATOM 2937 N N . PRO A 1 369 ? 12.917 3.184 -17.974 1.00 67.50 369 PRO A N 1
ATOM 2938 C CA . PRO A 1 369 ? 12.252 1.978 -17.505 1.00 67.50 369 PRO A CA 1
ATOM 2939 C C . PRO A 1 369 ? 11.091 2.347 -16.575 1.00 67.50 369 PRO A C 1
ATOM 2941 O O . PRO A 1 369 ? 11.239 3.186 -15.690 1.00 67.50 369 PRO A O 1
ATOM 2944 N N . ASN A 1 370 ? 9.961 1.660 -16.732 1.00 64.56 370 ASN A N 1
ATOM 2945 C CA . ASN A 1 370 ? 8.796 1.802 -15.857 1.00 64.56 370 ASN A CA 1
ATOM 2946 C C . ASN A 1 370 ? 9.001 1.055 -14.531 1.00 64.56 370 ASN A C 1
ATOM 2948 O O . ASN A 1 370 ? 8.320 1.337 -13.553 1.00 64.56 370 ASN A O 1
ATOM 2952 N N . ARG A 1 371 ? 9.915 0.072 -14.498 1.00 62.97 371 ARG A N 1
ATOM 2953 C CA . ARG A 1 371 ? 10.314 -0.663 -13.289 1.00 62.97 371 ARG A CA 1
ATOM 2954 C C . ARG A 1 371 ? 11.810 -0.967 -13.308 1.00 62.97 371 ARG A C 1
ATOM 2956 O O . ARG A 1 371 ? 12.355 -1.359 -14.340 1.00 62.97 371 ARG A O 1
ATOM 2963 N N . LYS A 1 372 ? 12.470 -0.848 -12.156 1.00 56.72 372 LYS A N 1
ATOM 2964 C CA . LYS A 1 372 ? 13.886 -1.207 -11.978 1.00 56.72 372 LYS A CA 1
ATOM 2965 C C . LYS A 1 372 ? 13.978 -2.380 -11.011 1.00 56.72 372 LYS A C 1
ATOM 2967 O O . LYS A 1 372 ? 13.491 -2.266 -9.902 1.00 56.72 372 LYS A O 1
ATOM 2972 N N . GLY A 1 373 ? 14.576 -3.492 -11.424 1.00 52.28 373 GLY A N 1
ATOM 2973 C CA . GLY A 1 373 ? 14.786 -4.675 -10.598 1.00 52.28 373 GLY A CA 1
ATOM 2974 C C . GLY A 1 373 ? 16.232 -4.819 -10.153 1.00 52.28 373 GLY A C 1
ATOM 2975 O O . GLY A 1 373 ? 17.140 -4.842 -10.986 1.00 52.28 373 GLY A O 1
ATOM 2976 N N . VAL A 1 374 ? 16.446 -4.972 -8.845 1.00 47.09 374 VAL A N 1
ATOM 2977 C CA . VAL A 1 374 ? 17.755 -5.303 -8.273 1.00 47.09 374 VAL A CA 1
ATOM 2978 C C . VAL A 1 374 ? 17.743 -6.755 -7.821 1.00 47.09 374 VAL A C 1
ATOM 2980 O O . VAL A 1 374 ? 16.867 -7.193 -7.085 1.00 47.09 374 VAL A O 1
ATOM 2983 N N . SER A 1 375 ? 18.717 -7.528 -8.284 1.00 42.69 375 SER A N 1
ATOM 2984 C CA . SER A 1 375 ? 18.867 -8.934 -7.915 1.00 42.69 375 SER A CA 1
ATOM 2985 C C . SER A 1 375 ? 20.155 -9.085 -7.112 1.00 42.69 375 SER A C 1
ATOM 2987 O O . SER A 1 375 ? 21.240 -8.805 -7.622 1.00 42.69 375 SER A O 1
ATOM 2989 N N . VAL A 1 376 ? 20.019 -9.508 -5.853 1.00 35.78 376 VAL A N 1
ATOM 2990 C CA . VAL A 1 376 ? 21.115 -9.668 -4.883 1.00 35.78 376 VAL A CA 1
ATOM 2991 C C . VAL A 1 376 ? 21.217 -11.155 -4.499 1.00 35.78 376 VAL A C 1
ATOM 2993 O O . VAL A 1 376 ? 20.174 -11.764 -4.246 1.00 35.78 376 VAL A O 1
ATOM 2996 N N . PRO A 1 377 ? 22.414 -11.779 -4.481 1.00 31.95 377 PRO A N 1
ATOM 2997 C CA . PRO A 1 377 ? 22.575 -13.179 -4.074 1.00 31.95 377 PRO A CA 1
ATOM 2998 C C . PRO A 1 377 ? 22.055 -13.441 -2.651 1.00 31.95 377 PRO A C 1
ATOM 3000 O O . PRO A 1 377 ? 22.190 -12.588 -1.776 1.00 31.95 377 PRO A O 1
ATOM 3003 N N . LYS A 1 378 ? 21.517 -14.642 -2.379 1.00 34.81 378 LYS A N 1
ATOM 3004 C CA . LYS A 1 378 ? 21.033 -15.022 -1.032 1.00 34.81 378 LYS A CA 1
ATOM 3005 C C . LYS A 1 378 ? 22.120 -14.903 0.051 1.00 34.81 378 LYS A C 1
ATOM 3007 O O . LYS A 1 378 ? 21.801 -14.486 1.155 1.00 34.81 378 LYS A O 1
ATOM 3012 N N . SER A 1 379 ? 23.381 -15.196 -0.275 1.00 29.67 379 SER A N 1
ATOM 3013 C CA . SER A 1 379 ? 24.528 -15.072 0.641 1.00 29.67 379 SER A CA 1
ATOM 3014 C C . SER A 1 379 ? 24.843 -13.628 1.043 1.00 29.67 379 SER A C 1
ATOM 3016 O O . SER A 1 379 ? 25.390 -13.395 2.112 1.00 29.67 379 SER A O 1
ATOM 3018 N N . TRP A 1 380 ? 24.453 -12.650 0.224 1.00 30.11 380 TRP A N 1
ATOM 3019 C CA . TRP A 1 380 ? 24.670 -11.228 0.498 1.00 30.11 380 TRP A CA 1
ATOM 3020 C C . TRP A 1 380 ? 23.575 -10.622 1.385 1.00 30.11 380 TRP A C 1
ATOM 3022 O O . TRP A 1 380 ? 23.764 -9.548 1.942 1.00 30.11 380 TRP A O 1
ATOM 3032 N N . LYS A 1 381 ? 22.441 -11.313 1.578 1.00 30.97 381 LYS A N 1
ATOM 3033 C CA . LYS A 1 381 ? 21.395 -10.873 2.518 1.00 30.97 381 LYS A CA 1
ATOM 3034 C C . LYS A 1 381 ? 21.852 -10.905 3.979 1.00 30.97 381 LYS A C 1
ATOM 3036 O O . LYS A 1 381 ? 21.296 -10.176 4.785 1.00 30.97 381 LYS A O 1
ATOM 3041 N N . GLN A 1 382 ? 22.837 -11.744 4.307 1.00 29.59 382 GLN A N 1
ATOM 3042 C CA . GLN A 1 382 ? 23.390 -11.860 5.661 1.00 29.59 382 GLN A CA 1
ATOM 3043 C C . GLN A 1 382 ? 24.506 -10.843 5.937 1.00 29.59 382 GLN A C 1
ATOM 3045 O O . GLN A 1 382 ? 24.717 -10.479 7.085 1.00 29.59 382 GLN A O 1
ATOM 3050 N N . SER A 1 383 ? 25.208 -10.373 4.901 1.00 27.89 383 SER A N 1
ATOM 3051 C CA . SER A 1 383 ? 26.345 -9.454 5.038 1.00 27.89 383 SER A CA 1
ATOM 3052 C C . SER A 1 383 ? 25.978 -7.979 4.862 1.00 27.89 383 SER A C 1
ATOM 3054 O O . SER A 1 383 ? 26.724 -7.117 5.311 1.00 27.89 383 SER A O 1
ATOM 3056 N N . VAL A 1 384 ? 24.833 -7.664 4.246 1.00 28.98 384 VAL A N 1
ATOM 3057 C CA . VAL A 1 384 ? 24.281 -6.298 4.226 1.00 28.98 384 VAL A CA 1
ATOM 3058 C C . VAL A 1 384 ? 23.401 -6.113 5.465 1.00 28.98 384 VAL A C 1
ATOM 3060 O O . VAL A 1 384 ? 22.181 -5.984 5.383 1.00 28.98 384 VAL A O 1
ATOM 3063 N N . GLY A 1 385 ? 24.032 -6.163 6.639 1.00 28.03 385 GLY A N 1
ATOM 3064 C CA . GLY A 1 385 ? 23.439 -5.645 7.862 1.00 28.03 385 GLY A CA 1
ATOM 3065 C C . GLY A 1 385 ? 23.306 -4.132 7.723 1.00 28.03 385 GLY A C 1
ATOM 3066 O O . GLY A 1 385 ? 24.306 -3.420 7.713 1.00 28.03 385 GLY A O 1
ATOM 3067 N N . LEU A 1 386 ? 22.075 -3.631 7.613 1.00 29.55 386 LEU A N 1
ATOM 3068 C CA . LEU A 1 386 ? 21.740 -2.226 7.870 1.00 29.55 386 LEU A CA 1
ATOM 3069 C C . LEU A 1 386 ? 21.847 -1.949 9.382 1.00 29.55 386 LEU A C 1
ATOM 3071 O O . LEU A 1 386 ? 20.879 -1.571 10.033 1.00 29.55 386 LEU A O 1
ATOM 3075 N N . THR A 1 387 ? 23.022 -2.192 9.957 1.00 27.02 387 THR A N 1
ATOM 3076 C CA . THR A 1 387 ? 23.376 -1.809 11.323 1.00 27.02 387 THR A CA 1
ATOM 3077 C C . THR A 1 387 ? 24.456 -0.744 11.233 1.00 27.02 387 THR A C 1
ATOM 3079 O O . THR A 1 387 ? 25.445 -0.933 10.526 1.00 27.02 387 THR A O 1
ATOM 3082 N N . ASN A 1 388 ? 24.217 0.381 11.910 1.00 24.33 388 ASN A N 1
ATOM 3083 C CA . ASN A 1 388 ? 25.104 1.544 11.990 1.00 24.33 388 ASN A CA 1
ATOM 3084 C C . ASN A 1 388 ? 26.582 1.142 12.173 1.00 24.33 388 ASN A C 1
ATOM 3086 O O . ASN A 1 388 ? 26.849 0.171 12.888 1.00 24.33 388 ASN A O 1
ATOM 3090 N N . PRO A 1 389 ? 27.545 1.881 11.590 1.00 26.20 389 PRO A N 1
ATOM 3091 C CA . PRO A 1 389 ? 28.949 1.635 11.883 1.00 26.20 389 PRO A CA 1
ATOM 3092 C C . PRO A 1 389 ? 29.209 1.931 13.373 1.00 26.20 389 PRO A C 1
ATOM 3094 O O . PRO A 1 389 ? 28.770 2.978 13.853 1.00 26.20 389 PRO A O 1
ATOM 3097 N N . PRO A 1 390 ? 29.885 1.043 14.123 1.00 24.86 390 PRO A N 1
ATOM 3098 C CA . PRO A 1 390 ? 30.436 1.410 15.417 1.00 24.86 390 PRO A CA 1
ATOM 3099 C C . PRO A 1 390 ? 31.616 2.368 15.211 1.00 24.86 390 PRO A C 1
ATOM 3101 O O . PRO A 1 390 ? 32.376 2.246 14.246 1.00 24.86 390 PRO A O 1
ATOM 3104 N N . ASP A 1 391 ? 31.729 3.338 16.112 1.00 27.20 391 ASP A N 1
ATOM 3105 C CA . ASP A 1 391 ? 32.725 4.402 16.068 1.00 27.20 391 ASP A CA 1
ATOM 3106 C C . ASP A 1 391 ? 34.167 3.876 15.995 1.00 27.20 391 ASP A C 1
ATOM 3108 O O . ASP A 1 391 ? 34.580 3.015 16.772 1.00 27.20 391 ASP A O 1
ATOM 3112 N N . GLY A 1 392 ? 34.949 4.483 15.096 1.00 34.66 392 GLY A N 1
ATOM 3113 C CA . GLY A 1 392 ? 36.410 4.471 15.131 1.00 34.66 392 GLY A CA 1
ATOM 3114 C C . GLY A 1 392 ? 37.095 3.255 14.507 1.00 34.66 392 GLY A C 1
ATOM 3115 O O . GLY A 1 392 ? 37.576 2.389 15.228 1.00 34.66 392 GLY A O 1
ATOM 3116 N N . GLN A 1 393 ? 37.268 3.254 13.179 1.00 25.28 393 GLN A N 1
ATOM 3117 C CA . GLN A 1 393 ? 38.429 2.643 12.512 1.00 25.28 393 GLN A CA 1
ATOM 3118 C C . GLN A 1 393 ? 38.617 3.211 11.093 1.00 25.28 393 GLN A C 1
ATOM 3120 O O . GLN A 1 393 ? 37.662 3.464 10.362 1.00 25.28 393 GLN A O 1
ATOM 3125 N N . THR A 1 394 ? 39.875 3.476 10.745 1.00 22.59 394 THR A N 1
ATOM 3126 C CA . THR A 1 394 ? 40.348 4.137 9.524 1.00 22.59 394 THR A CA 1
ATOM 3127 C C . THR A 1 394 ? 40.202 3.270 8.274 1.00 22.59 394 THR A C 1
ATOM 3129 O O . THR A 1 394 ? 40.456 2.068 8.291 1.00 22.59 394 THR A O 1
ATOM 3132 N N . VAL A 1 395 ? 39.817 3.925 7.177 1.00 28.80 395 VAL A N 1
ATOM 3133 C CA . VAL A 1 395 ? 39.640 3.368 5.832 1.00 28.80 395 VAL A CA 1
ATOM 3134 C C . VAL A 1 395 ? 41.001 3.153 5.176 1.00 28.80 395 VAL A C 1
ATOM 3136 O O . VAL A 1 395 ? 41.612 4.117 4.733 1.00 28.80 395 VAL A O 1
ATOM 3139 N N . GLU A 1 396 ? 41.443 1.904 5.042 1.00 24.66 396 GLU A N 1
ATOM 3140 C CA . GLU A 1 396 ? 42.423 1.526 4.022 1.00 24.66 396 GLU A CA 1
ATOM 3141 C C . GLU A 1 396 ? 42.236 0.055 3.602 1.00 24.66 396 GLU A C 1
ATOM 3143 O O . GLU A 1 396 ? 42.061 -0.840 4.422 1.00 24.66 396 GLU A O 1
ATOM 3148 N N . GLU A 1 397 ? 42.228 -0.151 2.281 1.00 26.75 397 GLU A N 1
ATOM 3149 C CA . GLU A 1 397 ? 42.358 -1.429 1.562 1.00 26.75 397 GLU A CA 1
ATOM 3150 C C . GLU A 1 397 ? 41.202 -2.451 1.577 1.00 26.75 397 GLU A C 1
ATOM 3152 O O . GLU A 1 397 ? 41.313 -3.521 2.163 1.00 26.75 397 GLU A O 1
ATOM 3157 N N . ARG A 1 398 ? 40.179 -2.222 0.729 1.00 23.14 398 ARG A N 1
ATOM 3158 C CA . ARG A 1 398 ? 39.650 -3.231 -0.230 1.00 23.14 398 ARG A CA 1
ATOM 3159 C C . ARG A 1 398 ? 39.100 -2.543 -1.486 1.00 23.14 398 ARG A C 1
ATOM 3161 O O . ARG A 1 398 ? 37.928 -2.196 -1.565 1.00 23.14 398 ARG A O 1
ATOM 3168 N N . ARG A 1 399 ? 39.948 -2.341 -2.501 1.00 26.14 399 ARG A N 1
ATOM 3169 C CA . ARG A 1 399 ? 39.517 -1.848 -3.823 1.00 26.14 399 ARG A CA 1
ATOM 3170 C C . ARG A 1 399 ? 38.879 -2.985 -4.622 1.00 26.14 399 ARG A C 1
ATOM 3172 O O . ARG A 1 399 ? 39.573 -3.884 -5.084 1.00 26.14 399 ARG A O 1
ATOM 3179 N N . GLY A 1 400 ? 37.564 -2.917 -4.820 1.00 22.72 400 GLY A N 1
ATOM 3180 C CA . GLY A 1 400 ? 36.840 -3.827 -5.705 1.00 22.72 400 GLY A CA 1
ATOM 3181 C C . GLY A 1 400 ? 35.375 -3.437 -5.886 1.00 22.72 400 GLY A C 1
ATOM 3182 O O . GLY A 1 400 ? 34.544 -3.827 -5.082 1.00 22.72 400 GLY A O 1
ATOM 3183 N N . CYS A 1 401 ? 35.074 -2.685 -6.953 1.00 28.28 401 CYS A N 1
ATOM 3184 C CA . CYS A 1 401 ? 33.773 -2.565 -7.649 1.00 28.28 401 CYS A CA 1
ATOM 3185 C C . CYS A 1 401 ? 32.455 -2.420 -6.834 1.00 28.28 401 CYS A C 1
ATOM 3187 O O . CYS A 1 401 ? 31.383 -2.643 -7.395 1.00 28.28 401 CYS A O 1
ATOM 3189 N N . SER A 1 402 ? 32.498 -2.041 -5.552 1.00 30.75 402 SER A N 1
ATOM 3190 C CA . SER A 1 402 ? 31.335 -2.058 -4.645 1.00 30.75 402 SER A CA 1
ATOM 3191 C C . SER A 1 402 ? 30.644 -0.697 -4.458 1.00 30.75 402 SER A C 1
ATOM 3193 O O . SER A 1 402 ? 29.447 -0.662 -4.180 1.00 30.75 402 SER A O 1
ATOM 3195 N N . ASP A 1 403 ? 31.328 0.429 -4.677 1.00 28.20 403 ASP A N 1
ATOM 3196 C CA . ASP A 1 403 ? 30.853 1.698 -4.090 1.00 28.20 403 ASP A CA 1
ATOM 3197 C C . ASP A 1 403 ? 30.093 2.637 -5.044 1.00 28.20 403 ASP A C 1
ATOM 3199 O O . ASP A 1 403 ? 29.439 3.574 -4.596 1.00 28.20 403 ASP A O 1
ATOM 3203 N N . TYR A 1 404 ? 30.081 2.378 -6.356 1.00 31.23 404 TYR A N 1
ATOM 3204 C CA . TYR A 1 404 ? 29.596 3.378 -7.327 1.00 31.23 404 TYR A CA 1
ATOM 3205 C C . TYR A 1 404 ? 28.161 3.182 -7.845 1.00 31.23 404 TYR A C 1
ATOM 3207 O O . TYR A 1 404 ? 27.597 4.087 -8.458 1.00 31.23 404 TYR A O 1
ATOM 3215 N N . LEU A 1 405 ? 27.526 2.033 -7.594 1.00 33.66 405 LEU A N 1
ATOM 3216 C CA . LEU A 1 405 ? 26.137 1.774 -8.014 1.00 33.66 405 LEU A CA 1
ATOM 3217 C C . LEU A 1 405 ? 25.062 2.242 -7.010 1.00 33.66 405 LEU A C 1
ATOM 3219 O O . LEU A 1 405 ? 24.022 2.725 -7.471 1.00 33.66 405 LEU A O 1
ATOM 3223 N N . PRO A 1 406 ? 25.271 2.167 -5.677 1.00 34.28 406 PRO A N 1
ATOM 3224 C CA . PRO A 1 406 ? 24.322 2.726 -4.715 1.00 34.28 406 PRO A CA 1
ATOM 3225 C C . PRO A 1 406 ? 24.230 4.251 -4.834 1.00 34.28 406 PRO A C 1
ATOM 3227 O O . PRO A 1 406 ? 23.128 4.796 -4.858 1.00 34.28 406 PRO A O 1
ATOM 3230 N N . GLU A 1 407 ? 25.364 4.942 -5.006 1.00 31.02 407 GLU A N 1
ATOM 3231 C CA . GLU A 1 407 ? 25.389 6.402 -5.153 1.00 31.02 407 GLU A CA 1
ATOM 3232 C C . GLU A 1 407 ? 24.643 6.891 -6.396 1.00 31.02 407 GLU A C 1
ATOM 3234 O O . GLU A 1 407 ? 24.035 7.950 -6.336 1.00 31.02 407 GLU A O 1
ATOM 3239 N N . PHE A 1 408 ? 24.624 6.151 -7.508 1.00 32.78 408 PHE A N 1
ATOM 3240 C CA . PHE A 1 408 ? 23.884 6.571 -8.703 1.00 32.78 408 PHE A CA 1
ATOM 3241 C C . PHE A 1 408 ? 22.371 6.574 -8.492 1.00 32.78 408 PHE A C 1
ATOM 3243 O O . PHE A 1 408 ? 21.679 7.541 -8.811 1.00 32.78 408 PHE A O 1
ATOM 3250 N N . LEU A 1 409 ? 21.863 5.477 -7.929 1.00 34.31 409 LEU A N 1
ATOM 3251 C CA . LEU A 1 409 ? 20.448 5.319 -7.626 1.00 34.31 409 LEU A CA 1
ATOM 3252 C C . LEU A 1 409 ? 20.011 6.290 -6.505 1.00 34.31 409 LEU A C 1
ATOM 3254 O O . LEU A 1 409 ? 18.853 6.699 -6.477 1.00 34.31 409 LEU A O 1
ATOM 3258 N N . LEU A 1 410 ? 20.930 6.695 -5.615 1.00 32.91 410 LEU A N 1
ATOM 3259 C CA . LEU A 1 410 ? 20.699 7.708 -4.575 1.00 32.91 410 LEU A CA 1
ATOM 3260 C C . LEU A 1 410 ? 20.831 9.151 -5.112 1.00 32.91 410 LEU A C 1
ATOM 3262 O O . LEU A 1 410 ? 20.058 10.027 -4.723 1.00 32.91 410 LEU A O 1
ATOM 3266 N N . ARG A 1 411 ? 21.764 9.430 -6.035 1.00 28.39 411 ARG A N 1
ATOM 3267 C CA . ARG A 1 411 ? 22.052 10.784 -6.555 1.00 28.39 411 ARG A CA 1
ATOM 3268 C C . ARG A 1 411 ? 21.054 11.284 -7.587 1.00 28.39 411 ARG A C 1
ATOM 3270 O O . ARG A 1 411 ? 20.925 12.503 -7.717 1.00 28.39 411 ARG A O 1
ATOM 3277 N N . THR A 1 412 ? 20.278 10.416 -8.241 1.00 31.31 412 THR A N 1
ATOM 3278 C CA . THR A 1 412 ? 19.130 10.871 -9.051 1.00 31.31 412 THR A CA 1
ATOM 3279 C C . THR A 1 412 ? 18.068 11.619 -8.231 1.00 31.31 412 THR A C 1
ATOM 3281 O O . THR A 1 412 ? 17.252 12.318 -8.820 1.00 31.31 412 THR A O 1
ATOM 3284 N N . ASN A 1 413 ? 18.133 11.569 -6.893 1.00 30.66 413 ASN A N 1
ATOM 3285 C CA . ASN A 1 413 ? 17.307 12.382 -5.993 1.00 30.66 413 ASN A CA 1
ATOM 3286 C C . ASN A 1 413 ? 18.018 13.634 -5.432 1.00 30.66 413 ASN A C 1
ATOM 3288 O O . ASN A 1 413 ? 17.365 14.470 -4.815 1.00 30.66 413 ASN A O 1
ATOM 3292 N N . HIS A 1 414 ? 19.330 13.820 -5.641 1.00 26.02 414 HIS A N 1
ATOM 3293 C CA . HIS A 1 414 ? 20.084 14.902 -4.984 1.00 26.02 414 HIS A CA 1
ATOM 3294 C C . HIS A 1 414 ? 20.154 16.227 -5.760 1.00 26.02 414 HIS A C 1
ATOM 3296 O O . HIS A 1 414 ? 20.359 17.270 -5.142 1.00 26.02 414 HIS A O 1
ATOM 3302 N N . LYS A 1 415 ? 19.950 16.245 -7.085 1.00 24.31 415 LYS A N 1
ATOM 3303 C CA . LYS A 1 415 ? 19.979 17.502 -7.870 1.00 24.31 415 LYS A CA 1
ATOM 3304 C C . LYS A 1 415 ? 18.635 18.235 -7.980 1.00 24.31 415 LYS A C 1
ATOM 3306 O O . LYS A 1 415 ? 18.609 19.345 -8.501 1.00 24.31 415 LYS A O 1
ATOM 3311 N N . THR A 1 416 ? 17.566 17.690 -7.397 1.00 27.52 416 THR A N 1
ATOM 3312 C CA . THR A 1 416 ? 16.274 18.386 -7.215 1.00 27.52 416 THR A CA 1
ATOM 3313 C C . THR A 1 416 ? 16.062 18.805 -5.752 1.00 27.52 416 THR A C 1
ATOM 3315 O O . THR A 1 416 ? 14.951 19.099 -5.331 1.00 27.52 416 THR A O 1
ATOM 3318 N N . ILE A 1 417 ? 17.129 18.886 -4.948 1.00 27.84 417 ILE A N 1
ATOM 3319 C CA . ILE A 1 417 ? 17.070 19.441 -3.588 1.00 27.84 417 ILE A CA 1
ATOM 3320 C C . ILE A 1 417 ? 17.366 20.940 -3.661 1.00 27.84 417 ILE A C 1
ATOM 3322 O O . ILE A 1 417 ? 18.437 21.410 -3.292 1.00 27.84 417 ILE A O 1
ATOM 3326 N N . ARG A 1 418 ? 16.406 21.697 -4.191 1.00 23.52 418 ARG A N 1
ATOM 3327 C CA . ARG A 1 418 ? 16.225 23.113 -3.821 1.00 23.52 418 ARG A CA 1
ATOM 3328 C C . ARG A 1 418 ? 14.764 23.558 -3.793 1.00 23.52 418 ARG A C 1
ATOM 3330 O O . ARG A 1 418 ? 14.500 24.565 -3.161 1.00 23.52 418 ARG A O 1
ATOM 3337 N N . ASN A 1 419 ? 13.828 22.770 -4.333 1.00 24.27 419 ASN A N 1
ATOM 3338 C CA . ASN A 1 419 ? 12.386 22.965 -4.158 1.00 24.27 419 ASN A CA 1
ATOM 3339 C C . ASN A 1 419 ? 11.764 21.619 -3.749 1.00 24.27 419 ASN A C 1
ATOM 3341 O O . ASN A 1 419 ? 11.884 20.640 -4.479 1.00 24.27 419 ASN A O 1
ATOM 3345 N N . GLY A 1 420 ? 11.204 21.551 -2.540 1.00 27.36 420 GLY A N 1
ATOM 3346 C CA . GLY A 1 420 ? 10.990 20.310 -1.792 1.00 27.36 420 GLY A CA 1
ATOM 3347 C C . GLY A 1 420 ? 10.054 19.280 -2.434 1.00 27.36 420 GLY A C 1
ATOM 3348 O O . GLY A 1 420 ? 8.853 19.500 -2.512 1.00 27.36 420 GLY A O 1
ATOM 3349 N N . LEU A 1 421 ? 10.614 18.116 -2.777 1.00 22.70 421 LEU A N 1
ATOM 3350 C CA . LEU A 1 421 ? 9.920 16.861 -3.089 1.00 22.70 421 LEU A CA 1
ATOM 3351 C C . LEU A 1 421 ? 10.799 15.699 -2.578 1.00 22.70 421 LEU A C 1
ATOM 3353 O O . LEU A 1 421 ? 11.991 15.633 -2.879 1.00 22.70 421 LEU A O 1
ATOM 3357 N N . LYS A 1 422 ? 10.233 14.858 -1.700 1.00 26.53 422 LYS A N 1
ATOM 3358 C CA . LYS A 1 422 ? 10.946 13.902 -0.829 1.00 26.53 422 LYS A CA 1
ATOM 3359 C C . LYS A 1 422 ? 11.327 12.586 -1.526 1.00 26.53 422 LYS A C 1
ATOM 3361 O O . LYS A 1 422 ? 10.627 12.091 -2.402 1.00 26.53 422 LYS A O 1
ATOM 3366 N N . PHE A 1 423 ? 12.430 12.013 -1.039 1.00 22.62 423 PHE A N 1
ATOM 3367 C CA . PHE A 1 423 ? 13.001 10.706 -1.364 1.00 22.62 423 PHE A CA 1
ATOM 3368 C C . PHE A 1 423 ? 12.045 9.550 -1.042 1.00 22.62 423 PHE A C 1
ATOM 3370 O O . PHE A 1 423 ? 11.729 9.301 0.118 1.00 22.62 423 PHE A O 1
ATOM 3377 N N . GLY A 1 424 ? 11.689 8.769 -2.053 1.00 26.62 424 GLY A N 1
ATOM 3378 C CA . GLY A 1 424 ? 11.119 7.439 -1.879 1.00 26.62 424 GLY A CA 1
ATOM 3379 C C . GLY A 1 424 ? 11.336 6.675 -3.165 1.00 26.62 424 GLY A C 1
ATOM 3380 O O . GLY A 1 424 ? 10.594 6.903 -4.102 1.00 26.62 424 GLY A O 1
ATOM 3381 N N . LEU A 1 425 ? 12.411 5.885 -3.254 1.00 27.95 425 LEU A N 1
ATOM 3382 C CA . LEU A 1 425 ? 12.680 4.956 -4.365 1.00 27.95 425 LEU A CA 1
ATOM 3383 C C . LEU A 1 425 ? 13.942 4.142 -4.044 1.00 27.95 425 LEU A C 1
ATOM 3385 O O . LEU A 1 425 ? 14.983 4.289 -4.677 1.00 27.95 425 LEU A O 1
ATOM 3389 N N . PHE A 1 426 ? 13.871 3.307 -3.007 1.00 23.36 426 PHE A N 1
ATOM 3390 C CA . PHE A 1 426 ? 14.892 2.286 -2.760 1.00 23.36 426 PHE A CA 1
ATOM 3391 C C . PHE A 1 426 ? 14.346 1.099 -1.961 1.00 23.36 426 PHE A C 1
ATOM 3393 O O . PHE A 1 426 ? 14.906 0.702 -0.950 1.00 23.36 426 PHE A O 1
ATOM 3400 N N . GLN A 1 427 ? 13.232 0.517 -2.410 1.00 24.55 427 GLN A N 1
ATOM 3401 C CA . GLN A 1 427 ? 12.828 -0.822 -1.954 1.00 24.55 427 GLN A CA 1
ATOM 3402 C C . GLN A 1 427 ? 11.924 -1.586 -2.934 1.00 24.55 427 GLN A C 1
ATOM 3404 O O . GLN A 1 427 ? 11.429 -2.667 -2.622 1.00 24.55 427 GLN A O 1
ATOM 3409 N N . GLU A 1 428 ? 11.762 -1.103 -4.166 1.00 28.06 428 GLU A N 1
ATOM 3410 C CA . GLU A 1 428 ? 11.054 -1.851 -5.201 1.00 28.06 428 GLU A CA 1
ATOM 3411 C C . GLU A 1 428 ? 12.009 -2.851 -5.862 1.00 28.06 428 GLU A C 1
ATOM 3413 O O . GLU A 1 428 ? 12.750 -2.513 -6.775 1.00 28.06 428 GLU A O 1
ATOM 3418 N N . VAL A 1 429 ? 12.061 -4.063 -5.306 1.00 26.12 429 VAL A N 1
ATOM 3419 C CA . VAL A 1 429 ? 12.101 -5.385 -5.970 1.00 26.12 429 VAL A CA 1
ATOM 3420 C C . VAL A 1 429 ? 12.501 -6.419 -4.922 1.00 26.12 429 VAL A C 1
ATOM 3422 O O . VAL A 1 429 ? 13.611 -6.927 -4.870 1.00 26.12 429 VAL A O 1
ATOM 3425 N N . TYR A 1 430 ? 11.534 -6.743 -4.075 1.00 27.00 430 TYR A N 1
ATOM 3426 C CA . TYR A 1 430 ? 11.316 -8.075 -3.526 1.00 27.00 430 TYR A CA 1
ATOM 3427 C C . TYR A 1 430 ? 9.792 -8.256 -3.471 1.00 27.00 430 TYR A C 1
ATOM 3429 O O . TYR A 1 430 ? 9.080 -7.281 -3.277 1.00 27.00 430 TYR A O 1
ATOM 3437 N N . PHE A 1 431 ? 9.310 -9.483 -3.677 1.00 27.33 431 PHE A N 1
ATOM 3438 C CA . PHE A 1 431 ? 7.901 -9.902 -3.815 1.00 27.33 431 PHE A CA 1
ATOM 3439 C C . PHE A 1 431 ? 7.296 -9.861 -5.221 1.00 27.33 431 PHE A C 1
ATOM 3441 O O . PHE A 1 431 ? 6.485 -9.003 -5.534 1.00 27.33 431 PHE A O 1
ATOM 3448 N N . TYR A 1 432 ? 7.587 -10.886 -6.031 1.00 24.78 432 TYR A N 1
ATOM 3449 C CA . TYR A 1 432 ? 6.586 -11.422 -6.976 1.00 24.78 432 TYR A CA 1
ATOM 3450 C C . TYR A 1 432 ? 6.725 -12.934 -7.277 1.00 24.78 432 TYR A C 1
ATOM 3452 O O . TYR A 1 432 ? 6.089 -13.439 -8.195 1.00 24.78 432 TYR A O 1
ATOM 3460 N N . LEU A 1 433 ? 7.512 -13.685 -6.490 1.00 23.62 433 LEU A N 1
ATOM 3461 C CA . LEU A 1 433 ? 7.686 -15.146 -6.638 1.00 23.62 433 LEU A CA 1
ATOM 3462 C C . LEU A 1 433 ? 7.490 -15.919 -5.319 1.00 23.62 433 LEU A C 1
ATOM 3464 O O . LEU A 1 433 ? 8.092 -16.964 -5.114 1.00 23.62 433 LEU A O 1
ATOM 3468 N N . GLN A 1 434 ? 6.647 -15.402 -4.424 1.00 24.03 434 GLN A N 1
ATOM 3469 C CA . GLN A 1 434 ? 6.179 -16.126 -3.229 1.00 24.03 434 GLN A CA 1
ATOM 3470 C C . GLN A 1 434 ? 4.645 -16.285 -3.234 1.00 24.03 434 GLN A C 1
ATOM 3472 O O . GLN A 1 434 ? 4.048 -16.630 -2.229 1.00 24.03 434 GLN A O 1
ATOM 3477 N N . GLN A 1 435 ? 3.992 -16.003 -4.370 1.00 31.12 435 GLN A N 1
ATOM 3478 C CA . GLN A 1 435 ? 2.530 -15.908 -4.478 1.00 31.12 435 GLN A CA 1
ATOM 3479 C C . GLN A 1 435 ? 1.795 -17.209 -4.837 1.00 31.12 435 GLN A C 1
ATOM 3481 O O . GLN A 1 435 ? 0.586 -17.160 -5.002 1.00 31.12 435 GLN A O 1
ATOM 3486 N N . GLU A 1 436 ? 2.462 -18.362 -4.915 1.00 27.22 436 GLU A N 1
ATOM 3487 C CA . GLU A 1 436 ? 1.770 -19.646 -5.172 1.00 27.22 436 GLU A CA 1
ATOM 3488 C C . GLU A 1 436 ? 2.190 -20.777 -4.214 1.00 27.22 436 GLU A C 1
ATOM 3490 O O . GLU A 1 436 ? 1.961 -21.946 -4.500 1.00 27.22 436 GLU A O 1
ATOM 3495 N N . GLY A 1 437 ? 2.792 -20.445 -3.064 1.00 25.83 437 GLY A N 1
ATOM 3496 C CA . GLY A 1 437 ? 3.201 -21.434 -2.053 1.00 25.83 437 GLY A CA 1
ATOM 3497 C C . GLY A 1 437 ? 2.365 -21.462 -0.771 1.00 25.83 437 GLY A C 1
ATOM 3498 O O . GLY A 1 437 ? 2.324 -22.496 -0.115 1.00 25.83 437 GLY A O 1
ATOM 3499 N N . ASP A 1 438 ? 1.674 -20.374 -0.427 1.00 24.89 438 ASP A N 1
ATOM 3500 C CA . ASP A 1 438 ? 0.956 -20.277 0.846 1.00 24.89 438 ASP A CA 1
ATOM 3501 C C . ASP A 1 438 ? -0.547 -20.453 0.616 1.00 24.89 438 ASP A C 1
ATOM 3503 O O . ASP A 1 438 ? -1.307 -19.497 0.440 1.00 24.89 438 ASP A O 1
ATOM 3507 N N . LEU A 1 439 ? -0.971 -21.719 0.609 1.00 25.91 439 LEU A N 1
ATOM 3508 C CA . LEU A 1 439 ? -2.338 -22.081 0.964 1.00 25.91 439 LEU A CA 1
ATOM 3509 C C . LEU A 1 439 ? -2.655 -21.454 2.327 1.00 25.91 439 LEU A C 1
ATOM 3511 O O . LEU A 1 439 ? -1.972 -21.683 3.323 1.00 25.91 439 LEU A O 1
ATOM 3515 N N . HIS A 1 440 ? -3.694 -20.631 2.344 1.00 25.14 440 HIS A N 1
ATOM 3516 C CA . HIS A 1 440 ? -4.215 -19.977 3.531 1.00 25.14 440 HIS A CA 1
ATOM 3517 C C . HIS A 1 440 ? -4.650 -21.023 4.584 1.00 25.14 440 HIS A C 1
ATOM 3519 O O . HIS A 1 440 ? -5.475 -21.878 4.254 1.00 25.14 440 HIS A O 1
ATOM 3525 N N . PRO A 1 441 ? -4.200 -20.951 5.855 1.00 24.22 441 PRO A N 1
ATOM 3526 C CA . PRO A 1 441 ? -4.619 -21.898 6.896 1.00 24.22 441 PRO A CA 1
ATOM 3527 C C . PRO A 1 441 ? -6.121 -21.866 7.228 1.00 24.22 441 PRO A C 1
ATOM 3529 O O . PRO A 1 441 ? -6.630 -22.822 7.799 1.00 24.22 441 PRO A O 1
ATOM 3532 N N . LEU A 1 442 ? -6.861 -20.813 6.851 1.00 27.36 442 LEU A N 1
ATOM 3533 C CA . LEU A 1 442 ? -8.323 -20.760 7.054 1.00 27.36 442 LEU A CA 1
ATOM 3534 C C . LEU A 1 442 ? -9.135 -21.309 5.865 1.00 27.36 442 LEU A C 1
ATOM 3536 O O . LEU A 1 442 ? -10.353 -21.181 5.858 1.00 27.36 442 LEU A O 1
ATOM 3540 N N . ALA A 1 443 ? -8.494 -21.908 4.856 1.00 25.62 443 ALA A N 1
ATOM 3541 C CA . ALA A 1 443 ? -9.185 -22.592 3.754 1.00 25.62 443 ALA A CA 1
ATOM 3542 C C . ALA A 1 443 ? -9.378 -24.108 3.996 1.00 25.62 443 ALA A C 1
ATOM 3544 O O . ALA A 1 443 ? -9.778 -24.819 3.083 1.00 25.62 443 ALA A O 1
ATOM 3545 N N . LEU A 1 444 ? -9.093 -24.605 5.207 1.00 24.94 444 LEU A N 1
ATOM 3546 C CA . LEU A 1 444 ? -9.176 -26.028 5.581 1.00 24.94 444 LEU A CA 1
ATOM 3547 C C . LEU A 1 444 ? -10.281 -26.346 6.612 1.00 24.94 444 LEU A C 1
ATOM 3549 O O . LEU A 1 444 ? -10.235 -27.390 7.254 1.00 24.94 444 LEU A O 1
ATOM 3553 N N . ALA A 1 445 ? -11.276 -25.468 6.779 1.00 27.81 445 ALA A N 1
ATOM 3554 C CA . ALA A 1 445 ? -12.380 -25.674 7.730 1.00 27.81 445 ALA A CA 1
ATOM 3555 C C . ALA A 1 445 ? -13.791 -25.411 7.158 1.00 27.81 445 ALA A C 1
ATOM 3557 O O . ALA A 1 445 ? -14.717 -25.113 7.912 1.00 27.81 445 ALA A O 1
ATOM 3558 N N . LEU A 1 446 ? -13.957 -25.547 5.842 1.00 26.44 446 LEU A N 1
ATOM 3559 C CA . LEU A 1 446 ? -15.226 -25.760 5.130 1.00 26.44 446 LEU A CA 1
ATOM 3560 C C . LEU A 1 446 ? -14.954 -26.759 4.004 1.00 26.44 446 LEU A C 1
ATOM 3562 O O . LEU A 1 446 ? -15.891 -27.515 3.669 1.00 26.44 446 LEU A O 1
#